Protein AF-A0A814ZAG4-F1 (afdb_monomer)

Foldseek 3Di:
DDDDDDDDDDDDDDPDDPDPPVVVVPPPDPVSVVVVVVVVVVVVVVVVVVVVVVVVVVVPPDDDDDDDDDDDDDDDDDDDDDDDDDDDDDDDDDDDDDDDDDDDDDDDDDDDDDDDDDDDDDDDDDDDDDDDDDDDDDDDDDDDDDDDDDDDDDDDDDDDDDDDDDDDDDDDPPVLLVLQVVPPQDKKKKFFDPPDDLVRADDLVLVVVVLQVQLVVVDVDGFDDWSDWDDPDSGMTITTGNDPVNSVSSVPGDDDCDDPNTGMDMDDDPDDPPVPDDDDDDDDDDDDDDPDPPPVPDFDDADLVLLCQQQQFPFDKKKKFWDPPDDLVRADDQVLVVVVLQVQLVVVDVDTADDKPDWDDPDSGMTITHGRDPVNSLSSVPGDDDLDDPNIGIDMGDDPDGTLQQKKKFWFAAPPDDQVLQVVQCCVLAVQKADKDWDDDPDDDRGIMIMIGGSDPVSSLVLVVVQWGDRPNDTTGMDRRRPQGDWDAAQAQRDTRDYVVVDPHARADQAARHHDDPPDDDPDFGAASQQRDRDGVPDCPPPRVVSVSVSSVVVSVVCCVVVVDPNVDSPPVVVVVVVVVVVVVVVVVVVVVVPD

pLDDT: mean 71.14, std 25.89, range [26.08, 98.38]

Sequence (596 aa):
MAKTSGSQEEIQPVNNHNDFGYWYNEMNSDEQFVRYMTEIYKKQHLNIYMNKQQNTTMTHHTRSNTQSPSNRQQITRQLPQLMDHPINIDHIQEIHHRHHHQNQTSKTSIIERVTQSSPSSTNHQVSSTPRRPLEESGSENQYQRQIKKSRPHEITPSAPSQLSTTVKPFHLPTAHLKRAVANNLPCFYIKFDNNITQRSIPPVMKVARWIRQTVQQQSSESIGDFSILIPVSTNRYKFGVTSKSDFLLLWNCKWPNEMDDIDVEIQRPRSLPDCCALKSRPHEITPSAPSQLSTTVKPFHLPTAHLKRAVANNLPCFYIKFDNNITQRSIPPVMKVARWIRQTVQQQSSESIGDFSILIPVSTNRYKFGVTSKSDFLLLWNCKWPNEMDDIDVEIQRPRSLPDCCALVVRYAPADLSNEFVYREINKSISSASSFSKINYHRPRSTNDYRFCVADANEYEEILKIGRIAIGHLLLPITAFLPGLKLTYCANCWIIGHTKPECKMNPRCRKCLDNWEFNHRCQKPILCAQCEGPHLSTSIECPVVYNYRITLKDQVKKAINDGLINQPSINQKREANRYVEDERFETKQTNGTKQA

Structure (mmCIF, N/CA/C/O backbone):
data_AF-A0A814ZAG4-F1
#
_entry.id   AF-A0A814ZAG4-F1
#
loop_
_atom_site.group_PDB
_atom_site.id
_atom_site.type_symbol
_atom_site.label_atom_id
_atom_site.label_alt_id
_atom_site.label_comp_id
_atom_site.label_asym_id
_atom_site.label_entity_id
_atom_site.label_seq_id
_atom_site.pdbx_PDB_ins_code
_atom_site.Cartn_x
_atom_site.Cartn_y
_atom_site.Cartn_z
_atom_site.occupancy
_atom_site.B_iso_or_equiv
_atom_site.auth_seq_id
_atom_site.auth_comp_id
_atom_site.auth_asym_id
_atom_site.auth_atom_id
_atom_site.pdbx_PDB_model_num
ATOM 1 N N . MET A 1 1 ? 7.676 -55.006 58.589 1.00 38.50 1 MET A N 1
ATOM 2 C CA . MET A 1 1 ? 6.298 -55.531 58.480 1.00 38.50 1 MET A CA 1
ATOM 3 C C . MET A 1 1 ? 5.333 -54.357 58.553 1.00 38.50 1 MET A C 1
ATOM 5 O O . MET A 1 1 ? 5.478 -53.579 59.480 1.00 38.50 1 MET A O 1
ATOM 9 N N . ALA A 1 2 ? 4.391 -54.298 57.596 1.00 32.41 2 ALA A N 1
ATOM 10 C CA . ALA A 1 2 ? 3.215 -53.410 57.479 1.00 32.41 2 ALA A CA 1
ATOM 11 C C . ALA A 1 2 ? 3.466 -51.891 57.336 1.00 32.41 2 ALA A C 1
ATOM 13 O O . ALA A 1 2 ? 4.366 -51.357 57.960 1.00 32.41 2 ALA A O 1
ATOM 14 N N . LYS A 1 3 ? 2.693 -51.092 56.589 1.00 35.59 3 LYS A N 1
ATOM 15 C CA . LYS A 1 3 ? 1.686 -51.231 55.511 1.00 35.59 3 LYS A CA 1
ATOM 16 C C . LYS A 1 3 ? 1.444 -49.769 55.076 1.00 35.59 3 LYS A C 1
ATOM 18 O O . LYS A 1 3 ? 1.100 -48.966 55.935 1.00 35.59 3 LYS A O 1
ATOM 23 N N . THR A 1 4 ? 1.582 -49.419 53.799 1.00 32.94 4 THR A N 1
ATOM 24 C CA . THR A 1 4 ? 1.117 -48.123 53.268 1.00 32.94 4 THR A CA 1
ATOM 25 C C . THR A 1 4 ? 0.039 -48.374 52.224 1.00 32.94 4 THR A C 1
ATOM 27 O O . THR A 1 4 ? 0.247 -49.070 51.234 1.00 32.94 4 THR A O 1
ATOM 30 N N . SER A 1 5 ? -1.147 -47.853 52.521 1.00 39.00 5 SER A N 1
ATOM 31 C CA . SER A 1 5 ? -2.349 -47.835 51.695 1.00 39.00 5 SER A CA 1
ATOM 32 C C . SER A 1 5 ? -2.185 -46.858 50.531 1.00 39.00 5 SER A C 1
ATOM 34 O O . SER A 1 5 ? -1.965 -45.670 50.761 1.00 39.00 5 SER A O 1
ATOM 36 N N . GLY A 1 6 ? -2.313 -47.352 49.300 1.00 30.00 6 GLY A N 1
ATOM 37 C CA . GLY A 1 6 ? -2.469 -46.529 48.103 1.00 30.00 6 GLY A CA 1
ATOM 38 C C . GLY A 1 6 ? -3.948 -46.301 47.798 1.00 30.00 6 GLY A C 1
ATOM 39 O O . GLY A 1 6 ? -4.716 -47.256 47.705 1.00 30.00 6 GLY A O 1
ATOM 40 N N . SER A 1 7 ? -4.332 -45.037 47.652 1.00 32.31 7 SER A N 1
ATOM 41 C CA . SER A 1 7 ? -5.603 -44.594 47.081 1.00 32.31 7 SER A CA 1
ATOM 42 C C . SER A 1 7 ? -5.468 -44.503 45.559 1.00 32.31 7 SER A C 1
ATOM 44 O O . SER A 1 7 ? -4.583 -43.809 45.061 1.00 32.31 7 SER A O 1
ATOM 46 N N . GLN A 1 8 ? -6.329 -45.211 44.827 1.00 31.86 8 GLN A N 1
ATOM 47 C CA . GLN A 1 8 ? -6.510 -45.044 43.385 1.00 31.86 8 GLN A CA 1
ATOM 48 C C . GLN A 1 8 ? -7.446 -43.856 43.131 1.00 31.86 8 GLN A C 1
ATOM 50 O O . GLN A 1 8 ? -8.565 -43.847 43.638 1.00 31.86 8 GLN A O 1
ATOM 55 N N . GLU A 1 9 ? -6.994 -42.874 42.350 1.00 30.28 9 GLU A N 1
ATOM 56 C CA . GLU A 1 9 ? -7.860 -41.857 41.746 1.00 30.28 9 GLU A CA 1
ATOM 57 C C . GLU A 1 9 ? -8.450 -42.392 40.437 1.00 30.28 9 GLU A C 1
ATOM 59 O O . GLU A 1 9 ? -7.745 -42.845 39.533 1.00 30.28 9 GLU A O 1
ATOM 64 N N . GLU A 1 10 ? -9.774 -42.351 40.378 1.00 29.52 10 GLU A N 1
ATOM 65 C CA . GLU A 1 10 ? -10.620 -42.747 39.263 1.00 29.52 10 GLU A CA 1
ATOM 66 C C . GLU A 1 10 ? -10.705 -41.582 38.259 1.00 29.52 10 GLU A C 1
ATOM 68 O O . GLU A 1 10 ? -11.251 -40.520 38.557 1.00 29.52 10 GLU A O 1
ATOM 73 N N . ILE A 1 11 ? -10.130 -41.758 37.065 1.00 31.50 11 ILE A N 1
ATOM 74 C CA . ILE A 1 11 ? -10.150 -40.752 35.993 1.00 31.50 11 ILE A CA 1
ATOM 75 C C . ILE A 1 11 ? -11.474 -40.870 35.227 1.00 31.50 11 ILE A C 1
ATOM 77 O O . ILE A 1 11 ? -11.707 -41.857 34.527 1.00 31.50 11 ILE A O 1
ATOM 81 N N . GLN A 1 12 ? -12.329 -39.848 35.323 1.00 29.88 12 GLN A N 1
ATOM 82 C CA . GLN A 1 12 ? -13.535 -39.725 34.496 1.00 29.88 12 GLN A CA 1
ATOM 83 C C . GLN A 1 12 ? -13.215 -39.220 33.072 1.00 29.88 12 GLN A C 1
ATOM 85 O O . GLN A 1 12 ? -12.321 -38.388 32.902 1.00 29.88 12 GLN A O 1
ATOM 90 N N . PRO A 1 13 ? -13.951 -39.666 32.032 1.00 32.25 13 PRO A N 1
ATOM 91 C CA . PRO A 1 13 ? -13.709 -39.247 30.655 1.00 32.25 13 PRO A CA 1
ATOM 92 C C . PRO A 1 13 ? -14.329 -37.871 30.357 1.00 32.25 13 PRO A C 1
ATOM 94 O O . PRO A 1 13 ? -15.537 -37.669 30.482 1.00 32.25 13 PRO A O 1
ATOM 97 N N . VAL A 1 14 ? -13.501 -36.925 29.904 1.00 35.00 14 VAL A N 1
ATOM 98 C CA . VAL A 1 14 ? -13.926 -35.580 29.487 1.00 35.00 14 VAL A CA 1
ATOM 99 C C . VAL A 1 14 ? -14.437 -35.606 28.043 1.00 35.00 14 VAL A C 1
ATOM 101 O O . VAL A 1 14 ? -13.677 -35.765 27.090 1.00 35.00 14 VAL A O 1
ATOM 104 N N . ASN A 1 15 ? -15.746 -35.405 27.882 1.00 36.19 15 ASN A N 1
ATOM 105 C CA . ASN A 1 15 ? -16.419 -35.192 26.601 1.00 36.19 15 ASN A CA 1
ATOM 106 C C . ASN A 1 15 ? -16.378 -33.702 26.218 1.00 36.19 15 ASN A C 1
ATOM 108 O O . ASN A 1 15 ? -17.327 -32.974 26.495 1.00 36.19 15 ASN A O 1
ATOM 112 N N . ASN A 1 16 ? -15.304 -33.226 25.580 1.00 38.09 16 ASN A N 1
ATOM 113 C CA . ASN A 1 16 ? -15.356 -31.969 24.818 1.00 38.09 16 ASN A CA 1
ATOM 114 C C . ASN A 1 16 ? -14.216 -31.890 23.788 1.00 38.09 16 ASN A C 1
ATOM 116 O O . ASN A 1 16 ? -13.066 -31.630 24.124 1.00 38.09 16 ASN A O 1
ATOM 120 N N . HIS A 1 17 ? -14.532 -32.135 22.513 1.00 42.31 17 HIS A N 1
ATOM 121 C CA . HIS A 1 17 ? -13.544 -32.321 21.438 1.00 42.31 17 HIS A CA 1
ATOM 122 C C . HIS A 1 17 ? -13.276 -31.086 20.552 1.00 42.31 17 HIS A C 1
ATOM 124 O O . HIS A 1 17 ? -12.609 -31.223 19.531 1.00 42.31 17 HIS A O 1
ATOM 130 N N . ASN A 1 18 ? -13.738 -29.887 20.927 1.00 40.56 18 ASN A N 1
ATOM 131 C CA . ASN A 1 18 ? -13.644 -28.693 20.067 1.00 40.56 18 ASN A CA 1
ATOM 132 C C . ASN A 1 18 ? -12.769 -27.547 20.601 1.00 40.56 18 ASN A C 1
ATOM 134 O O . ASN A 1 18 ? -12.767 -26.475 20.000 1.00 40.56 18 ASN A O 1
ATOM 138 N N . ASP A 1 19 ? -11.999 -27.749 21.671 1.00 43.44 19 ASP A N 1
ATOM 139 C CA . ASP A 1 19 ? -11.124 -26.695 22.191 1.00 43.44 19 ASP A CA 1
ATOM 140 C C . ASP A 1 19 ? -9.675 -26.868 21.707 1.00 43.44 19 ASP A C 1
ATOM 142 O O . ASP A 1 19 ? -8.908 -27.679 22.227 1.00 43.44 19 ASP A O 1
ATOM 146 N N . PHE A 1 20 ? -9.297 -26.111 20.674 1.00 43.41 20 PHE A N 1
ATOM 147 C CA . PHE A 1 20 ? -7.928 -26.072 20.144 1.00 43.41 20 PHE A CA 1
ATOM 148 C C . PHE A 1 20 ? -6.926 -25.474 21.152 1.00 43.41 20 PHE A C 1
ATOM 150 O O . PHE A 1 20 ? -5.731 -25.754 21.051 1.00 43.41 20 PHE A O 1
ATOM 157 N N . GLY A 1 21 ? -7.394 -24.677 22.124 1.00 40.75 21 GLY A N 1
ATOM 158 C CA . GLY A 1 21 ? -6.546 -24.029 23.128 1.00 40.75 21 GLY A CA 1
ATOM 159 C C . GLY A 1 21 ? -6.069 -24.975 24.232 1.00 40.75 21 GLY A C 1
ATOM 160 O O . GLY A 1 21 ? -4.962 -24.812 24.742 1.00 40.75 21 GLY A O 1
ATOM 161 N N . TYR A 1 22 ? -6.859 -26.003 24.552 1.00 40.94 22 TYR A N 1
ATOM 162 C CA . TYR A 1 22 ? -6.538 -26.972 25.604 1.00 40.94 22 TYR A CA 1
ATOM 163 C C . TYR A 1 22 ? -5.294 -27.813 25.264 1.00 40.94 22 TYR A C 1
ATOM 165 O O . TYR A 1 22 ? -4.429 -28.038 26.104 1.00 40.94 22 TYR A O 1
ATOM 173 N N . TRP A 1 23 ? -5.141 -28.201 23.996 1.00 47.59 23 TRP A N 1
ATOM 174 C CA . TRP A 1 23 ? -4.086 -29.126 23.567 1.00 47.59 23 TRP A CA 1
ATOM 175 C C . TRP A 1 23 ? -2.716 -28.476 23.356 1.00 47.59 23 TRP A C 1
ATOM 177 O O . TRP A 1 23 ? -1.701 -29.165 23.429 1.00 47.59 23 TRP A O 1
ATOM 187 N N . TYR A 1 24 ? -2.659 -27.162 23.115 1.00 45.88 24 TYR A N 1
ATOM 188 C CA . TYR A 1 24 ? -1.384 -26.466 22.908 1.00 45.88 24 TYR A CA 1
ATOM 189 C C . TYR A 1 24 ? -0.561 -26.362 24.204 1.00 45.88 24 TYR A C 1
ATOM 191 O O . TYR A 1 24 ? 0.664 -26.319 24.148 1.00 45.88 24 TYR A O 1
ATOM 199 N N . ASN A 1 25 ? -1.222 -26.373 25.367 1.00 45.31 25 ASN A N 1
ATOM 200 C CA . ASN A 1 25 ? -0.570 -26.211 26.668 1.00 45.31 25 ASN A CA 1
ATOM 201 C C . ASN A 1 25 ? -0.061 -27.526 27.292 1.00 45.31 25 ASN A C 1
ATOM 203 O O . ASN A 1 25 ? 0.766 -27.466 28.195 1.00 45.31 25 ASN A O 1
ATOM 207 N N . GLU A 1 26 ? -0.506 -28.698 26.822 1.00 50.34 26 GLU A N 1
ATOM 208 C CA . GLU A 1 26 ? -0.040 -30.005 27.332 1.00 50.34 26 GLU A CA 1
ATOM 209 C C . GLU A 1 26 ? 1.042 -30.670 26.465 1.00 50.34 26 GLU A C 1
ATOM 211 O O . GLU A 1 26 ? 1.685 -31.633 26.892 1.00 50.34 26 GLU A O 1
ATOM 216 N N . MET A 1 27 ? 1.274 -30.180 25.244 1.00 69.31 27 MET A N 1
ATOM 217 C CA . MET A 1 27 ? 2.304 -30.736 24.365 1.00 69.31 27 MET A CA 1
ATOM 218 C C . MET A 1 27 ? 3.668 -30.132 24.702 1.00 69.31 27 MET A C 1
ATOM 220 O O . MET A 1 27 ? 4.048 -29.072 24.215 1.00 69.31 27 MET A O 1
ATOM 224 N N . ASN A 1 28 ? 4.432 -30.851 25.522 1.00 60.00 28 ASN A N 1
ATOM 225 C CA . ASN A 1 28 ? 5.751 -30.438 26.008 1.00 60.00 28 ASN A CA 1
ATOM 226 C C . ASN A 1 28 ? 6.866 -30.563 24.952 1.00 60.00 28 ASN A C 1
ATOM 228 O O . ASN A 1 28 ? 8.019 -30.228 25.231 1.00 60.00 28 ASN A O 1
ATOM 232 N N . SER A 1 29 ? 6.570 -31.072 23.749 1.00 76.12 29 SER A N 1
ATOM 233 C CA . SER A 1 29 ? 7.549 -31.151 22.663 1.00 76.12 29 SER A CA 1
ATOM 234 C C . SER A 1 29 ? 6.932 -31.143 21.262 1.00 76.12 29 SER A C 1
ATOM 236 O O . SER A 1 29 ? 5.831 -31.648 21.027 1.00 76.12 29 SER A O 1
ATOM 238 N N . ASP A 1 30 ? 7.717 -30.657 20.295 1.00 50.09 30 ASP A N 1
ATOM 239 C CA . ASP A 1 30 ? 7.399 -30.708 18.860 1.00 50.09 30 ASP A CA 1
ATOM 240 C C . ASP A 1 30 ? 7.118 -32.146 18.374 1.00 50.09 30 ASP A C 1
ATOM 242 O O . ASP A 1 30 ? 6.340 -32.361 17.444 1.00 50.09 30 ASP A O 1
ATOM 246 N N . GLU A 1 31 ? 7.709 -33.160 19.017 1.00 57.41 31 GLU A N 1
ATOM 247 C CA . GLU A 1 31 ? 7.487 -34.568 18.676 1.00 57.41 31 GLU A CA 1
ATOM 248 C C . GLU A 1 31 ? 6.070 -35.038 19.047 1.00 57.41 31 GLU A C 1
ATOM 250 O O . GLU A 1 31 ? 5.439 -35.766 18.273 1.00 57.41 31 GLU A O 1
ATOM 255 N N . GLN A 1 32 ? 5.538 -34.597 20.193 1.00 61.97 32 GLN A N 1
ATOM 256 C CA . GLN A 1 32 ? 4.170 -34.913 20.621 1.00 61.97 32 GLN A CA 1
ATOM 257 C C . GLN A 1 32 ? 3.137 -34.286 19.678 1.00 61.97 32 GLN A C 1
ATOM 259 O O . GLN A 1 32 ? 2.196 -34.965 19.258 1.00 61.97 32 GLN A O 1
ATOM 264 N N . PHE A 1 33 ? 3.372 -33.042 19.253 1.00 62.19 33 PHE A N 1
ATOM 265 C CA . PHE A 1 33 ? 2.534 -32.356 18.269 1.00 62.19 33 PHE A CA 1
ATOM 266 C C . PHE A 1 33 ? 2.521 -33.072 16.911 1.00 62.19 33 PHE A C 1
ATOM 268 O O . PHE A 1 33 ? 1.459 -33.319 16.333 1.00 62.19 33 PHE A O 1
ATOM 275 N N . VAL A 1 34 ? 3.688 -33.483 16.406 1.00 52.34 34 VAL A N 1
ATOM 276 C CA . VAL A 1 34 ? 3.787 -34.201 15.124 1.00 52.34 34 VAL A CA 1
ATOM 277 C C . VAL A 1 34 ? 3.118 -35.578 15.189 1.00 52.34 34 VAL A C 1
ATOM 279 O O . VAL A 1 34 ? 2.423 -35.963 14.241 1.00 52.34 34 VAL A O 1
ATOM 282 N N . ARG A 1 35 ? 3.266 -36.317 16.298 1.00 61.34 35 ARG A N 1
ATOM 283 C CA . ARG A 1 35 ? 2.550 -37.590 16.507 1.00 61.34 35 ARG A CA 1
ATOM 284 C C . ARG A 1 35 ? 1.037 -37.381 16.504 1.00 61.34 35 ARG A C 1
ATOM 286 O O . ARG A 1 35 ? 0.335 -38.111 15.807 1.00 61.34 35 ARG A O 1
ATOM 293 N N . TYR A 1 36 ? 0.550 -36.356 17.200 1.00 73.06 36 TYR A N 1
ATOM 294 C CA . TYR A 1 36 ? -0.870 -36.012 17.233 1.00 73.06 36 TYR A CA 1
ATOM 295 C C . TYR A 1 36 ? -1.423 -35.678 15.839 1.00 73.06 36 TYR A C 1
ATOM 297 O O . TYR A 1 36 ? -2.405 -36.279 15.399 1.00 73.06 36 TYR A O 1
ATOM 305 N N . MET A 1 37 ? -0.751 -34.797 15.092 1.00 68.56 37 MET A N 1
ATOM 306 C CA . MET A 1 37 ? -1.174 -34.422 13.736 1.00 68.56 37 MET A CA 1
ATOM 307 C C . MET A 1 37 ? -1.164 -35.612 12.769 1.00 68.56 37 MET A C 1
ATOM 309 O O . MET A 1 37 ? -2.041 -35.730 11.912 1.00 68.56 37 MET A O 1
ATOM 313 N N . THR A 1 38 ? -0.213 -36.533 12.937 1.00 64.94 38 THR A N 1
ATOM 314 C CA . THR A 1 38 ? -0.156 -37.781 12.165 1.00 64.94 38 THR A CA 1
ATOM 315 C C . THR A 1 38 ? -1.360 -38.683 12.458 1.00 64.94 38 THR A C 1
ATOM 317 O O . THR A 1 38 ? -1.939 -39.250 11.531 1.00 64.94 38 THR A O 1
ATOM 320 N N . GLU A 1 39 ? -1.777 -38.805 13.721 1.00 70.50 39 GLU A N 1
ATOM 321 C CA . GLU A 1 39 ? -2.953 -39.597 14.111 1.00 70.50 39 GLU A CA 1
ATOM 322 C C . GLU A 1 39 ? -4.276 -38.965 13.651 1.00 70.50 39 GLU A C 1
ATOM 324 O O . GLU A 1 39 ? -5.155 -39.676 13.158 1.00 70.50 39 GLU A O 1
ATOM 329 N N . ILE A 1 40 ? -4.406 -37.634 13.710 1.00 75.81 40 ILE A N 1
ATOM 330 C CA . ILE A 1 40 ? -5.553 -36.909 13.134 1.00 75.81 40 ILE A CA 1
ATOM 331 C C . ILE A 1 40 ? -5.656 -37.187 11.629 1.00 75.81 40 ILE A C 1
ATOM 333 O O . ILE A 1 40 ? -6.726 -37.550 11.133 1.00 75.81 40 ILE A O 1
ATOM 337 N N . TYR A 1 41 ? -4.538 -37.086 10.907 1.00 63.91 41 TYR A N 1
ATOM 338 C CA . TYR A 1 41 ? -4.495 -37.331 9.467 1.00 63.91 41 TYR A CA 1
ATOM 339 C C . TYR A 1 41 ? -4.868 -38.779 9.113 1.00 63.91 41 TYR A C 1
ATOM 341 O O . TYR A 1 41 ? -5.672 -39.010 8.206 1.00 63.91 41 TYR A O 1
ATOM 349 N N . LYS A 1 42 ? -4.358 -39.765 9.869 1.00 73.50 42 LYS A N 1
ATOM 350 C CA . LYS A 1 42 ? -4.748 -41.178 9.722 1.00 73.50 42 LYS A CA 1
ATOM 351 C C . LYS A 1 42 ? -6.246 -41.378 9.939 1.00 73.50 42 LYS A C 1
ATOM 353 O O . LYS A 1 42 ? -6.880 -42.027 9.111 1.00 73.50 42 LYS A O 1
ATOM 358 N N . LYS A 1 43 ? -6.825 -40.806 11.003 1.00 73.56 43 LYS A N 1
ATOM 359 C CA . LYS A 1 43 ? -8.265 -40.921 11.302 1.00 73.56 43 LYS A CA 1
ATOM 360 C C . LYS A 1 43 ? -9.131 -40.317 10.196 1.00 73.56 43 LYS A C 1
ATOM 362 O O . LYS A 1 43 ? -10.110 -40.933 9.782 1.00 73.56 43 LYS A O 1
ATOM 367 N N . GLN A 1 44 ? -8.753 -39.154 9.668 1.00 69.25 44 GLN A N 1
ATOM 368 C CA . GLN A 1 44 ? -9.474 -38.514 8.564 1.00 69.25 44 GLN A CA 1
ATOM 369 C C . GLN A 1 44 ? -9.422 -39.353 7.280 1.00 69.25 44 GLN A C 1
ATOM 371 O O . GLN A 1 44 ? -10.453 -39.568 6.641 1.00 69.25 44 GLN A O 1
ATOM 376 N N . HIS A 1 45 ? -8.254 -39.896 6.929 1.00 69.50 45 HIS A N 1
ATOM 377 C CA . HIS A 1 45 ? -8.115 -40.769 5.762 1.00 69.50 45 HIS A CA 1
ATOM 378 C C . HIS A 1 45 ? -8.828 -42.117 5.929 1.00 69.50 45 HIS A C 1
ATOM 380 O O . HIS A 1 45 ? -9.409 -42.617 4.963 1.00 69.50 45 HIS A O 1
ATOM 386 N N . LEU A 1 46 ? -8.843 -42.680 7.141 1.00 75.19 46 LEU A N 1
ATOM 387 C CA . LEU A 1 46 ? -9.586 -43.900 7.450 1.00 75.19 46 LEU A CA 1
ATOM 388 C C . LEU A 1 46 ? -11.099 -43.676 7.306 1.00 75.19 46 LEU A C 1
ATOM 390 O O . LEU A 1 46 ? -11.771 -44.493 6.684 1.00 75.19 46 LEU A O 1
ATOM 394 N N . ASN A 1 47 ? -11.626 -42.540 7.774 1.00 68.50 47 ASN A N 1
ATOM 395 C CA . ASN A 1 47 ? -13.037 -42.181 7.584 1.00 68.50 47 ASN A CA 1
ATOM 396 C C . ASN A 1 47 ? -13.405 -42.008 6.103 1.00 68.50 47 ASN A C 1
ATOM 398 O O . ASN A 1 47 ? -14.459 -42.467 5.670 1.00 68.50 47 ASN A O 1
ATOM 402 N N . ILE A 1 48 ? -12.527 -41.404 5.296 1.00 71.44 48 ILE A N 1
ATOM 403 C CA . ILE A 1 48 ? -12.736 -41.288 3.843 1.00 71.44 48 ILE A CA 1
ATOM 404 C C . ILE A 1 48 ? -12.749 -42.674 3.179 1.00 71.44 48 ILE A C 1
ATOM 406 O O . ILE A 1 48 ? -13.561 -42.924 2.286 1.00 71.44 48 ILE A O 1
ATOM 410 N N . TYR A 1 49 ? -11.871 -43.582 3.612 1.00 68.81 49 TYR A N 1
ATOM 411 C CA . TYR A 1 49 ? -11.828 -44.959 3.121 1.00 68.81 49 TYR A CA 1
ATOM 412 C C . TYR A 1 49 ? -13.092 -45.750 3.502 1.00 68.81 49 TYR A C 1
ATOM 414 O O . TYR A 1 49 ? -13.696 -46.386 2.638 1.00 68.81 49 TYR A O 1
ATOM 422 N N . MET A 1 50 ? -13.545 -45.650 4.756 1.00 73.19 50 MET A N 1
ATOM 423 C CA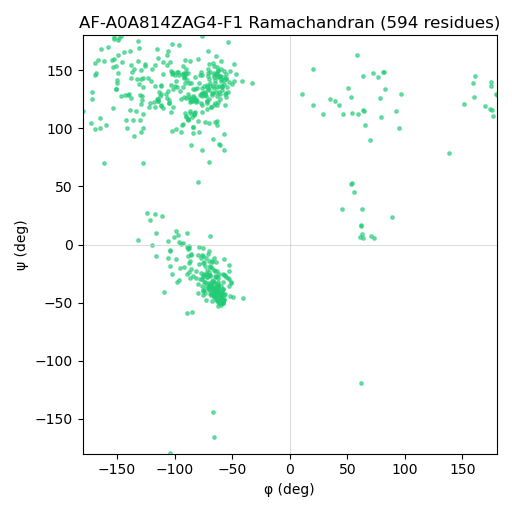 . MET A 1 50 ? -14.755 -46.330 5.237 1.00 73.19 50 MET A CA 1
ATOM 424 C C . MET A 1 50 ? -16.032 -45.796 4.570 1.00 73.19 50 MET A C 1
ATOM 426 O O . MET A 1 50 ? -16.876 -46.586 4.149 1.00 73.19 50 MET A O 1
ATOM 430 N N . ASN A 1 51 ? -16.142 -44.480 4.360 1.00 71.12 51 ASN A N 1
ATOM 431 C CA . ASN A 1 51 ? -17.271 -43.888 3.631 1.00 71.12 51 ASN A CA 1
ATOM 432 C C . ASN A 1 51 ? -17.301 -44.314 2.153 1.00 71.12 51 ASN A C 1
ATOM 434 O O . ASN A 1 51 ? -18.373 -44.491 1.577 1.00 71.12 51 ASN A O 1
ATOM 438 N N . LYS A 1 52 ? -16.135 -44.529 1.524 1.00 69.12 52 LYS A N 1
ATOM 439 C CA . LYS A 1 52 ? -16.071 -45.104 0.171 1.00 69.12 52 LYS A CA 1
ATOM 440 C C . LYS A 1 52 ? -16.542 -46.559 0.139 1.00 69.12 52 LYS A C 1
ATOM 442 O O . LYS A 1 52 ? -17.267 -46.923 -0.783 1.00 69.12 52 LYS A O 1
ATOM 447 N N . GLN A 1 53 ? -16.184 -47.367 1.137 1.00 68.44 53 GLN A N 1
ATOM 448 C CA . GLN A 1 53 ? -16.648 -48.755 1.245 1.00 68.44 53 GLN A CA 1
ATOM 449 C C . GLN A 1 53 ? -18.179 -48.820 1.388 1.00 68.44 53 GLN A C 1
ATOM 451 O O . GLN A 1 53 ? -18.824 -49.498 0.596 1.00 68.44 53 GLN A O 1
ATOM 456 N N . GLN A 1 54 ? -18.775 -48.031 2.291 1.00 67.75 54 GLN A N 1
ATOM 457 C CA . GLN A 1 54 ? -20.232 -48.010 2.512 1.00 67.75 54 GLN A CA 1
ATOM 458 C C . GLN A 1 54 ? -21.040 -47.568 1.277 1.00 67.75 54 GLN A C 1
ATOM 460 O O . GLN A 1 54 ? -22.095 -48.134 0.985 1.00 67.75 54 GLN A O 1
ATOM 465 N N . ASN A 1 55 ? -20.526 -46.614 0.495 1.00 55.91 55 ASN A N 1
ATOM 466 C CA . ASN A 1 55 ? -21.176 -46.177 -0.747 1.00 55.91 55 ASN A CA 1
ATOM 467 C C . ASN A 1 55 ? -21.089 -47.219 -1.878 1.00 55.91 55 ASN A C 1
ATOM 469 O O . ASN A 1 55 ? -21.920 -47.214 -2.789 1.00 55.91 55 ASN A O 1
ATOM 473 N N . THR A 1 56 ? -20.119 -48.135 -1.810 1.00 56.94 56 THR A N 1
ATOM 474 C CA . THR A 1 56 ? -19.971 -49.235 -2.778 1.00 56.94 56 THR A CA 1
ATOM 475 C C . THR A 1 56 ? -20.921 -50.396 -2.449 1.00 56.94 56 THR A C 1
ATOM 477 O O . THR A 1 56 ? -21.398 -51.080 -3.349 1.00 56.94 56 THR A O 1
ATOM 480 N N . THR A 1 57 ? -21.283 -50.587 -1.176 1.00 47.72 57 THR A N 1
ATOM 481 C CA . THR A 1 57 ? -22.260 -51.609 -0.757 1.00 47.72 57 THR A CA 1
ATOM 482 C C . THR A 1 57 ? -23.713 -51.198 -1.020 1.00 47.72 57 THR A C 1
ATOM 484 O O . THR A 1 57 ? -24.551 -52.050 -1.304 1.00 47.72 57 THR A O 1
ATOM 487 N N . MET A 1 58 ? -24.026 -49.898 -0.993 1.00 43.62 58 MET A N 1
ATOM 488 C CA . MET A 1 58 ? -25.384 -49.379 -1.243 1.00 43.62 58 MET A CA 1
ATOM 489 C C . MET A 1 58 ? -25.798 -49.387 -2.727 1.00 43.62 58 MET A C 1
ATOM 491 O O . MET A 1 58 ? -26.986 -49.316 -3.030 1.00 43.62 58 MET A O 1
ATOM 495 N N . THR A 1 59 ? -24.858 -49.529 -3.667 1.00 43.38 59 THR A N 1
ATOM 496 C CA . THR A 1 59 ? -25.147 -49.539 -5.116 1.00 43.38 59 THR A CA 1
ATOM 497 C C . THR A 1 59 ? -25.490 -50.924 -5.687 1.00 43.38 59 THR A C 1
ATOM 499 O O . THR A 1 59 ? -25.871 -51.016 -6.852 1.00 43.38 59 THR A O 1
ATOM 502 N N . HIS A 1 60 ? -25.450 -51.992 -4.878 1.00 41.44 60 HIS A N 1
ATOM 503 C CA . HIS A 1 60 ? -25.786 -53.360 -5.310 1.00 41.44 60 HIS A CA 1
ATOM 504 C C . HIS A 1 60 ? -27.147 -53.903 -4.828 1.00 41.44 60 HIS A C 1
ATOM 506 O O . HIS A 1 60 ? -27.512 -55.021 -5.187 1.00 41.44 60 HIS A O 1
ATOM 512 N N . HIS A 1 61 ? -27.957 -53.116 -4.111 1.00 40.06 61 HIS A N 1
ATOM 513 C CA . HIS A 1 61 ? -29.301 -53.528 -3.683 1.00 40.06 61 HIS A CA 1
ATOM 514 C C . HIS A 1 61 ? -30.376 -52.512 -4.078 1.00 40.06 61 HIS A C 1
ATOM 516 O O . HIS A 1 61 ? -30.958 -51.835 -3.238 1.00 40.06 61 HIS A O 1
ATOM 522 N N . THR A 1 62 ? -30.673 -52.403 -5.375 1.00 38.88 62 THR A N 1
ATOM 523 C CA . THR A 1 62 ? -31.971 -51.878 -5.851 1.00 38.88 62 THR A CA 1
ATOM 524 C C . THR A 1 62 ? -32.225 -52.270 -7.308 1.00 38.88 62 THR A C 1
ATOM 526 O O . THR A 1 62 ? -32.184 -51.449 -8.217 1.00 38.88 62 THR A O 1
ATOM 529 N N . ARG A 1 63 ? -32.484 -53.561 -7.552 1.00 35.62 63 ARG A N 1
ATOM 530 C CA . ARG A 1 63 ? -33.271 -54.026 -8.710 1.00 35.62 63 ARG A CA 1
ATOM 531 C C . ARG A 1 63 ? -33.620 -55.506 -8.568 1.00 35.62 63 ARG A C 1
ATOM 533 O O . ARG A 1 63 ? -32.810 -56.377 -8.859 1.00 35.62 63 ARG A O 1
ATOM 540 N N . SER A 1 64 ? -34.838 -55.786 -8.124 1.00 31.27 64 SER A N 1
ATOM 541 C CA . SER A 1 64 ? -35.597 -56.972 -8.540 1.00 31.27 64 SER A CA 1
ATOM 542 C C . SER A 1 64 ? -37.009 -56.879 -7.980 1.00 31.27 64 SER A C 1
ATOM 544 O O . SER A 1 64 ? -37.245 -57.094 -6.798 1.00 31.27 64 SER A O 1
ATOM 546 N N . ASN A 1 65 ? -37.962 -56.556 -8.850 1.00 31.33 65 ASN A N 1
ATOM 547 C CA . ASN A 1 65 ? -39.294 -57.110 -8.714 1.00 31.33 65 ASN A CA 1
ATOM 548 C C . ASN A 1 65 ? -39.951 -57.248 -10.090 1.00 31.33 65 ASN A C 1
ATOM 550 O O . ASN A 1 65 ? -39.838 -56.362 -10.933 1.00 31.33 65 ASN A O 1
ATOM 554 N N . THR A 1 66 ? -40.675 -58.357 -10.225 1.00 32.41 66 THR A N 1
ATOM 555 C CA . THR A 1 66 ? -41.684 -58.734 -11.229 1.00 32.41 66 THR A CA 1
ATOM 556 C C . THR A 1 66 ? -41.280 -59.503 -12.505 1.00 32.41 66 THR A C 1
A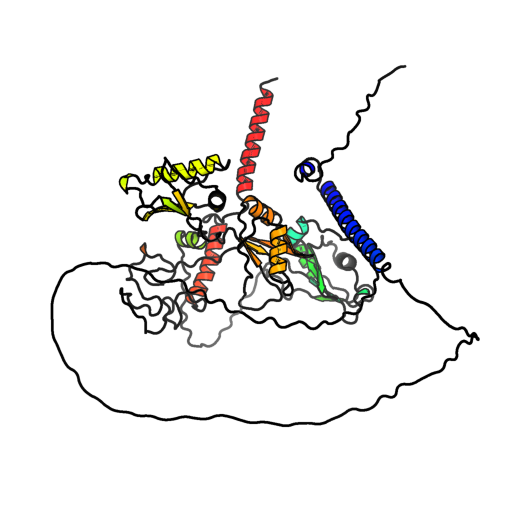TOM 558 O O . THR A 1 66 ? -40.637 -58.994 -13.414 1.00 32.41 66 THR A O 1
ATOM 561 N N . GLN A 1 67 ? -41.826 -60.733 -12.527 1.00 31.47 67 GLN A N 1
ATOM 562 C CA . GLN A 1 67 ? -42.424 -61.505 -13.631 1.00 31.47 67 GLN A CA 1
ATOM 563 C C . GLN A 1 67 ? -41.583 -62.529 -14.423 1.00 31.47 67 GLN A C 1
ATOM 565 O O . GLN A 1 67 ? -40.868 -62.237 -15.373 1.00 31.47 67 GLN A O 1
ATOM 570 N N . SER A 1 68 ? -41.792 -63.791 -14.029 1.00 29.27 68 SER A N 1
ATOM 571 C CA . SER A 1 68 ? -41.816 -65.026 -14.842 1.00 29.27 68 SER A CA 1
ATOM 572 C C . SER A 1 68 ? -43.152 -65.122 -15.632 1.00 29.27 68 SER A C 1
ATOM 574 O O . SER A 1 68 ? -44.016 -64.283 -15.364 1.00 29.27 68 SER A O 1
ATOM 576 N N . PRO A 1 69 ? -43.441 -66.158 -16.468 1.00 49.16 69 PRO A N 1
ATOM 577 C CA . PRO A 1 69 ? -42.646 -67.351 -16.824 1.00 49.16 69 PRO A CA 1
ATOM 578 C C . PRO A 1 69 ? -42.682 -67.761 -18.328 1.00 49.16 69 PRO A C 1
ATOM 580 O O . PRO A 1 69 ? -43.565 -67.361 -19.079 1.00 49.16 69 PRO A O 1
ATOM 583 N N . SER A 1 70 ? -41.779 -68.658 -18.756 1.00 29.95 70 SER A N 1
ATOM 584 C CA . SER A 1 70 ? -42.112 -69.980 -19.355 1.00 29.95 70 SER A CA 1
ATOM 585 C C . SER A 1 70 ? -40.971 -70.615 -20.183 1.00 29.95 70 SER A C 1
ATOM 587 O O . SER A 1 70 ? -40.220 -69.942 -20.875 1.00 29.95 70 SER A O 1
ATOM 589 N N . ASN A 1 71 ? -40.919 -71.953 -20.096 1.00 30.86 71 ASN A N 1
ATOM 590 C CA . ASN A 1 71 ? -40.382 -72.958 -21.032 1.00 30.86 71 ASN A CA 1
ATOM 591 C C . ASN A 1 71 ? -38.868 -73.125 -21.297 1.00 30.86 71 ASN A C 1
ATOM 593 O O . ASN A 1 71 ? -38.299 -72.635 -22.261 1.00 30.86 71 ASN A O 1
ATOM 597 N N . ARG A 1 72 ? -38.265 -73.994 -20.469 1.00 32.66 72 ARG A N 1
ATOM 598 C CA . ARG A 1 72 ? -37.754 -75.352 -20.796 1.00 32.66 72 ARG A CA 1
ATOM 599 C C . ARG A 1 72 ? -37.286 -75.617 -22.247 1.00 32.66 72 ARG A C 1
ATOM 601 O O . ARG A 1 72 ? -38.122 -75.853 -23.107 1.00 32.66 72 ARG A O 1
ATOM 608 N N . GLN A 1 73 ? -35.978 -75.826 -22.439 1.00 30.75 73 GLN A N 1
ATOM 609 C CA . GLN A 1 73 ? -35.402 -77.105 -22.902 1.00 30.75 73 GLN A CA 1
ATOM 610 C C . GLN A 1 73 ? -33.865 -77.127 -22.774 1.00 30.75 73 GLN A C 1
ATOM 612 O O . GLN A 1 73 ? -33.187 -76.108 -22.846 1.00 30.75 73 GLN A O 1
ATOM 617 N N . GLN A 1 74 ? -33.362 -78.324 -22.477 1.00 33.91 74 GLN A N 1
ATOM 618 C CA . GLN A 1 74 ? -31.974 -78.706 -22.212 1.00 33.91 74 GLN A CA 1
ATOM 619 C C . GLN A 1 74 ? -31.179 -78.865 -23.524 1.00 33.91 74 GLN A C 1
ATOM 621 O O . GLN A 1 74 ? -31.800 -79.163 -24.538 1.00 33.91 74 GLN A O 1
ATOM 626 N N . ILE A 1 75 ? -29.834 -78.802 -23.471 1.00 29.17 75 ILE A N 1
ATOM 627 C CA . ILE A 1 75 ? -28.879 -79.862 -23.910 1.00 29.17 75 ILE A CA 1
ATOM 628 C C . ILE A 1 75 ? -27.446 -79.310 -24.186 1.00 29.17 75 ILE A C 1
ATOM 630 O O . ILE A 1 75 ? -27.246 -78.349 -24.915 1.00 29.17 75 ILE A O 1
ATOM 634 N N . THR A 1 76 ? -26.482 -79.971 -23.520 1.00 28.00 76 THR A N 1
ATOM 635 C CA . THR A 1 76 ? -25.013 -80.169 -23.694 1.00 28.00 76 THR A CA 1
ATOM 636 C C . THR A 1 76 ? -24.008 -79.093 -24.150 1.00 28.00 76 THR A C 1
ATOM 638 O O . THR A 1 76 ? -24.004 -78.628 -25.280 1.00 28.00 76 THR A O 1
ATOM 641 N N . ARG A 1 77 ? -23.003 -78.921 -23.267 1.00 30.66 77 ARG A N 1
ATOM 642 C CA . ARG A 1 77 ? -21.528 -78.975 -23.457 1.00 30.66 77 ARG A CA 1
ATOM 643 C C . ARG A 1 77 ? -20.981 -79.026 -24.899 1.00 30.66 77 ARG A C 1
ATOM 645 O O . ARG A 1 77 ? -21.226 -80.011 -25.580 1.00 30.66 77 ARG A O 1
ATOM 652 N N . GLN A 1 78 ? -20.021 -78.144 -25.207 1.00 27.41 78 GLN A N 1
ATOM 653 C CA . GLN A 1 78 ? -18.622 -78.503 -25.523 1.00 27.41 78 GLN A CA 1
ATOM 654 C C . GLN A 1 78 ? -17.704 -77.259 -25.558 1.00 27.41 78 GLN A C 1
ATOM 656 O O . GLN A 1 78 ? -18.140 -76.152 -25.857 1.00 27.41 78 GLN A O 1
ATOM 661 N N . LEU A 1 79 ? -16.444 -77.474 -25.173 1.00 29.22 79 LEU A N 1
ATOM 662 C CA . LEU A 1 79 ? -15.310 -76.537 -25.130 1.00 29.22 79 LEU A CA 1
ATOM 663 C C . LEU A 1 79 ? -14.370 -76.853 -26.335 1.00 29.22 79 LEU A C 1
ATOM 665 O O . LEU A 1 79 ? -14.640 -77.807 -27.061 1.00 29.22 79 LEU A O 1
ATOM 669 N N . PRO A 1 80 ? -13.242 -76.145 -26.513 1.00 43.28 80 PRO A N 1
ATOM 670 C CA . PRO A 1 80 ? -12.950 -75.143 -27.542 1.00 43.28 80 PRO A CA 1
ATOM 671 C C . PRO A 1 80 ? -12.061 -75.672 -28.693 1.00 43.28 80 PRO A C 1
ATOM 673 O O . PRO A 1 80 ? -11.430 -76.717 -28.552 1.00 43.28 80 PRO A O 1
ATOM 676 N N . GLN A 1 81 ? -11.865 -74.889 -29.762 1.00 28.84 81 GLN A N 1
ATOM 677 C CA . GLN A 1 81 ? -10.648 -74.999 -30.582 1.00 28.84 81 GLN A CA 1
ATOM 678 C C . GLN A 1 81 ? -10.102 -73.628 -31.014 1.00 28.84 81 GLN A C 1
ATOM 680 O O . GLN A 1 81 ? -10.830 -72.768 -31.505 1.00 28.84 81 GLN A O 1
ATOM 685 N N . LEU A 1 82 ? -8.799 -73.473 -30.759 1.00 28.61 82 LEU A N 1
ATOM 686 C CA . LEU A 1 82 ? -7.859 -72.487 -31.297 1.00 28.61 82 LEU A CA 1
ATOM 687 C C . LEU A 1 82 ? -7.692 -72.652 -32.820 1.00 28.61 82 LEU A C 1
ATOM 689 O O . LEU A 1 82 ? -7.738 -73.784 -33.295 1.00 28.61 82 LEU A O 1
ATOM 693 N N . MET A 1 83 ? -7.357 -71.563 -33.527 1.00 26.14 83 MET A N 1
ATOM 694 C CA . MET A 1 83 ? -6.088 -71.371 -34.274 1.00 26.14 83 MET A CA 1
ATOM 695 C C . MET A 1 83 ? -6.158 -70.111 -35.173 1.00 26.14 83 MET A C 1
ATOM 697 O O . MET A 1 83 ? -7.017 -69.994 -36.039 1.00 26.14 83 MET A O 1
ATOM 701 N N . ASP A 1 84 ? -5.247 -69.179 -34.878 1.00 26.73 84 ASP A N 1
ATOM 702 C CA . ASP A 1 84 ? -4.289 -68.468 -35.744 1.00 26.73 84 ASP A CA 1
ATOM 703 C C . ASP A 1 84 ? -4.707 -67.598 -36.960 1.00 26.73 84 ASP A C 1
ATOM 705 O O . ASP A 1 84 ? -5.056 -68.101 -38.019 1.00 26.73 84 ASP A O 1
ATOM 709 N N . HIS A 1 85 ? -4.468 -66.279 -36.776 1.00 28.56 85 HIS A N 1
ATOM 710 C CA . HIS A 1 85 ? -3.698 -65.313 -37.610 1.00 28.56 85 HIS A CA 1
ATOM 711 C C . HIS A 1 85 ? -4.065 -65.035 -39.098 1.00 28.56 85 HIS A C 1
ATOM 713 O O . HIS A 1 85 ? -4.671 -65.866 -39.757 1.00 28.56 85 HIS A O 1
ATOM 719 N N . PRO A 1 86 ? -3.584 -63.930 -39.731 1.00 38.34 86 PRO A N 1
ATOM 720 C CA . PRO A 1 86 ? -3.136 -62.622 -39.234 1.00 38.34 86 PRO A CA 1
ATOM 721 C C . PRO A 1 86 ? -3.728 -61.410 -40.006 1.00 38.34 86 PRO A C 1
ATOM 723 O O . PRO A 1 86 ? -4.414 -61.511 -41.019 1.00 38.34 86 PRO A O 1
ATOM 726 N N . ILE A 1 87 ? -3.391 -60.236 -39.474 1.00 28.66 87 ILE A N 1
ATOM 727 C CA . ILE A 1 87 ? -3.612 -58.874 -39.973 1.00 28.66 87 ILE A CA 1
ATOM 728 C C . ILE A 1 87 ? -2.827 -58.624 -41.272 1.00 28.66 87 ILE A C 1
ATOM 730 O O . ILE A 1 87 ? -1.653 -58.978 -41.355 1.00 28.66 87 ILE A O 1
ATOM 734 N N . ASN A 1 88 ? -3.458 -57.944 -42.235 1.00 26.55 88 ASN A N 1
ATOM 735 C CA . ASN A 1 88 ? -2.823 -57.396 -43.433 1.00 26.55 88 ASN A CA 1
ATOM 736 C C . ASN A 1 88 ? -2.838 -55.854 -43.369 1.00 26.55 88 ASN A C 1
ATOM 738 O O . ASN A 1 88 ? -3.875 -55.251 -43.086 1.00 26.55 88 ASN A O 1
ATOM 742 N N . ILE A 1 89 ? -1.672 -55.249 -43.591 1.00 29.52 89 ILE A N 1
ATOM 743 C CA . ILE A 1 89 ? -1.409 -53.810 -43.694 1.00 29.52 89 ILE A CA 1
ATOM 744 C C . ILE A 1 89 ? -1.149 -53.533 -45.172 1.00 29.52 89 ILE A C 1
ATOM 746 O O . ILE A 1 89 ? -0.316 -54.223 -45.738 1.00 29.52 89 ILE A O 1
ATOM 750 N N . ASP A 1 90 ? -1.832 -52.543 -45.757 1.00 28.67 90 ASP A N 1
ATOM 751 C CA . ASP A 1 90 ? -1.274 -51.607 -46.752 1.00 28.67 90 ASP A CA 1
ATOM 752 C C . ASP A 1 90 ? -2.374 -50.700 -47.330 1.00 28.67 90 ASP A C 1
ATOM 754 O O . ASP A 1 90 ? -3.275 -51.181 -48.012 1.00 28.67 90 ASP A O 1
ATOM 758 N N . HIS A 1 91 ? -2.281 -49.382 -47.102 1.00 29.69 91 HIS A N 1
ATOM 759 C CA . HIS A 1 91 ? -2.269 -48.391 -48.193 1.00 29.69 91 HIS A CA 1
ATOM 760 C C . HIS A 1 91 ? -1.955 -46.974 -47.682 1.00 29.69 91 HIS A C 1
ATOM 762 O O . HIS A 1 91 ? -2.553 -46.481 -46.725 1.00 29.69 91 HIS A O 1
ATOM 768 N N . ILE A 1 92 ? -1.012 -46.328 -48.363 1.00 30.08 92 ILE A N 1
ATOM 769 C CA . ILE A 1 92 ? -0.495 -44.969 -48.168 1.00 30.08 92 ILE A CA 1
ATOM 770 C C . ILE A 1 92 ? -0.821 -44.140 -49.432 1.00 30.08 92 ILE A C 1
ATOM 772 O O . ILE A 1 92 ? -0.871 -44.712 -50.517 1.00 30.08 92 ILE A O 1
ATOM 776 N N . GLN A 1 93 ? -0.920 -42.805 -49.259 1.00 31.28 93 GLN A N 1
ATOM 777 C CA . GLN A 1 93 ? -0.825 -41.715 -50.268 1.00 31.28 93 GLN A CA 1
ATOM 778 C C . GLN A 1 93 ? -2.066 -41.486 -51.170 1.00 31.28 93 GLN A C 1
ATOM 780 O O . GLN A 1 93 ? -2.742 -42.429 -51.540 1.00 31.28 93 GLN A O 1
ATOM 785 N N . GLU A 1 94 ? -2.484 -40.284 -51.601 1.00 30.11 94 GLU A N 1
ATOM 786 C CA . GLU A 1 94 ? -1.990 -38.889 -51.576 1.00 30.11 94 GLU A CA 1
ATOM 787 C C . GLU A 1 94 ? -2.984 -38.043 -52.41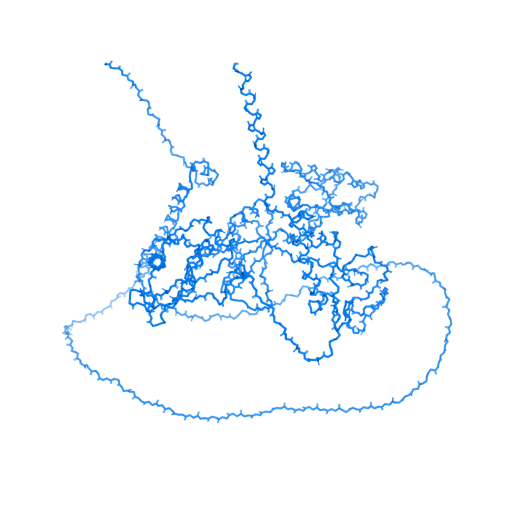1 1.00 30.11 94 GLU A C 1
ATOM 789 O O . GLU A 1 94 ? -3.325 -38.521 -53.482 1.00 30.11 94 GLU A O 1
ATOM 794 N N . ILE A 1 95 ? -3.425 -36.826 -52.015 1.00 29.62 95 ILE A N 1
ATOM 795 C CA . ILE A 1 95 ? -3.896 -35.763 -52.956 1.00 29.62 95 ILE A CA 1
ATOM 796 C C . ILE A 1 95 ? -3.646 -34.346 -52.380 1.00 29.62 95 ILE A C 1
ATOM 798 O O . ILE A 1 95 ? -3.962 -34.042 -51.230 1.00 29.62 95 ILE A O 1
ATOM 802 N N . HIS A 1 96 ? -3.110 -33.478 -53.247 1.00 32.97 96 HIS A N 1
ATOM 803 C CA . HIS A 1 96 ? -2.682 -32.078 -53.096 1.00 32.97 96 HIS A CA 1
ATOM 804 C C . HIS A 1 96 ? -3.766 -31.016 -53.465 1.00 32.97 96 HIS A C 1
ATOM 806 O O . HIS A 1 96 ? -4.570 -31.232 -54.362 1.00 32.97 96 HIS A O 1
ATOM 812 N N . HIS A 1 97 ? -3.654 -29.818 -52.855 1.00 31.69 97 HIS A N 1
ATOM 813 C CA . HIS A 1 97 ? -3.922 -28.429 -53.340 1.00 31.69 97 HIS A CA 1
ATOM 814 C C . HIS A 1 97 ? -5.249 -27.929 -53.989 1.00 31.69 97 HIS A C 1
ATOM 816 O O . HIS A 1 97 ? -5.606 -28.335 -55.088 1.00 31.69 97 HIS A O 1
ATOM 822 N N . ARG A 1 98 ? -5.803 -26.827 -53.417 1.00 29.41 98 ARG A N 1
ATOM 823 C CA . ARG A 1 98 ? -6.191 -25.479 -53.983 1.00 29.41 98 ARG A CA 1
ATOM 824 C C . ARG A 1 98 ? -7.241 -24.820 -53.043 1.00 29.41 98 ARG A C 1
ATOM 826 O O . ARG A 1 98 ? -8.064 -25.537 -52.503 1.00 29.41 98 ARG A O 1
ATOM 833 N N . HIS A 1 99 ? -7.258 -23.521 -52.702 1.00 30.20 99 HIS A N 1
ATOM 834 C CA . HIS A 1 99 ? -7.463 -22.328 -53.545 1.00 30.20 99 HIS A CA 1
ATOM 835 C C . HIS A 1 99 ? -7.073 -21.006 -52.822 1.00 30.20 99 HIS A C 1
ATOM 837 O O . HIS A 1 99 ? -7.050 -20.934 -51.596 1.00 30.20 99 HIS A O 1
ATOM 843 N N . HIS A 1 100 ? -6.816 -19.963 -53.622 1.00 32.28 100 HIS A N 1
ATOM 844 C CA . HIS A 1 100 ? -6.341 -18.603 -53.297 1.00 32.28 100 HIS A CA 1
ATOM 845 C C . HIS A 1 100 ? -7.410 -17.526 -53.649 1.00 32.28 100 HIS A C 1
ATOM 847 O O . HIS A 1 100 ? -8.295 -17.826 -54.449 1.00 32.28 100 HIS A O 1
ATOM 853 N N . HIS A 1 101 ? -7.198 -16.274 -53.179 1.00 31.77 101 HIS A N 1
ATOM 854 C CA . HIS A 1 101 ? -7.799 -14.960 -53.577 1.00 31.77 101 HIS A CA 1
ATOM 855 C C . HIS A 1 101 ? -9.192 -14.574 -53.016 1.00 31.77 101 HIS A C 1
ATOM 857 O O . HIS A 1 101 ? -10.014 -15.444 -52.792 1.00 31.77 101 HIS A O 1
ATOM 863 N N . GLN A 1 102 ? -9.575 -13.307 -52.758 1.00 32.00 102 GLN A N 1
ATOM 864 C CA . GLN A 1 102 ? -9.039 -11.933 -52.932 1.00 32.00 102 GLN A CA 1
ATOM 865 C C . GLN A 1 102 ? -9.951 -10.968 -52.122 1.00 32.00 102 GLN A C 1
ATOM 867 O O . GLN A 1 102 ? -11.120 -11.294 -51.938 1.00 32.00 102 GLN A O 1
ATOM 872 N N . ASN A 1 103 ? -9.473 -9.783 -51.698 1.00 28.09 103 ASN A N 1
ATOM 873 C CA . ASN A 1 103 ? -10.111 -8.483 -52.020 1.00 28.09 103 ASN A CA 1
ATOM 874 C C . ASN A 1 103 ? -9.389 -7.266 -51.396 1.00 28.09 103 ASN A C 1
ATOM 876 O O . ASN A 1 103 ? -9.119 -7.212 -50.198 1.00 28.09 103 ASN A O 1
ATOM 880 N N . GLN A 1 104 ? -9.120 -6.277 -52.253 1.00 33.19 104 GLN A N 1
ATOM 881 C CA . GLN A 1 104 ? -8.668 -4.905 -51.985 1.00 33.19 104 GLN A CA 1
ATOM 882 C C . GLN A 1 104 ? -9.564 -3.926 -52.777 1.00 33.19 104 GLN A C 1
ATOM 884 O O . GLN A 1 104 ? -10.227 -4.342 -53.724 1.00 33.19 104 GLN A O 1
ATOM 889 N N . THR A 1 105 ? -9.427 -2.628 -52.452 1.00 31.39 105 THR A N 1
ATOM 890 C CA . THR A 1 105 ? -9.937 -1.382 -53.094 1.00 31.39 105 THR A CA 1
ATOM 891 C C . THR A 1 105 ? -11.241 -0.841 -52.478 1.00 31.39 105 THR A C 1
ATOM 893 O O . THR A 1 105 ? -12.127 -1.613 -52.143 1.00 31.39 105 THR A O 1
ATOM 896 N N . SER A 1 106 ? -11.351 0.451 -52.113 1.00 33.16 106 SER A N 1
ATOM 897 C CA . SER A 1 106 ? -11.223 1.633 -52.994 1.00 33.16 106 SER A CA 1
ATOM 898 C C . SER A 1 106 ? -10.780 2.948 -52.307 1.00 33.16 106 SER A C 1
ATOM 900 O O . SER A 1 106 ? -10.956 3.138 -51.105 1.00 33.16 106 SER A O 1
ATOM 902 N N . LYS A 1 107 ? -10.238 3.866 -53.130 1.00 35.31 107 LYS A N 1
ATOM 903 C CA . LYS A 1 107 ? -9.865 5.284 -52.899 1.00 35.31 107 LYS A CA 1
ATOM 904 C C . LYS A 1 107 ? -10.902 6.242 -53.534 1.00 35.31 107 LYS A C 1
ATOM 906 O O . LYS A 1 107 ? -11.450 5.873 -54.564 1.00 35.31 107 LYS A O 1
ATOM 911 N N . THR A 1 108 ? -10.997 7.489 -53.039 1.00 30.58 108 THR A N 1
ATOM 912 C CA . THR A 1 108 ? -11.464 8.732 -53.739 1.00 30.58 108 THR A CA 1
ATOM 913 C C . THR A 1 108 ? -11.035 9.964 -52.897 1.00 30.58 108 THR A C 1
ATOM 915 O O . THR A 1 108 ? -11.342 9.986 -51.710 1.00 30.58 108 THR A O 1
ATOM 918 N N . SER A 1 109 ? -10.050 10.795 -53.303 1.00 35.69 109 SER A N 1
ATOM 919 C CA . SER A 1 109 ? -10.081 12.077 -54.082 1.00 35.69 109 SER A CA 1
ATOM 920 C C . SER A 1 109 ? -10.779 13.273 -53.382 1.00 35.69 109 SER A C 1
ATOM 922 O O . SER A 1 109 ? -11.985 13.224 -53.183 1.00 35.69 109 SER A O 1
ATOM 924 N N . ILE A 1 110 ? -10.044 14.248 -52.811 1.00 32.34 110 ILE A N 1
ATOM 925 C CA . ILE A 1 110 ? -9.613 15.586 -53.335 1.00 32.34 110 ILE A CA 1
ATOM 926 C C . ILE A 1 110 ? -10.753 16.588 -53.629 1.00 32.34 110 ILE A C 1
ATOM 928 O O . ILE A 1 110 ? -11.463 16.397 -54.608 1.00 32.34 110 ILE A O 1
ATOM 932 N N . ILE A 1 111 ? -10.803 17.709 -52.874 1.00 34.94 111 ILE A N 1
ATOM 933 C CA . ILE A 1 111 ? -11.198 19.072 -53.320 1.00 34.94 111 ILE A CA 1
ATOM 934 C C . ILE A 1 111 ? -10.379 20.120 -52.527 1.00 34.94 111 ILE A C 1
ATOM 936 O O . ILE A 1 111 ? -10.375 20.101 -51.297 1.00 34.94 111 ILE A O 1
ATOM 940 N N . GLU A 1 112 ? -9.721 21.045 -53.236 1.00 35.81 112 GLU A N 1
ATOM 941 C CA . GLU A 1 112 ? -9.111 22.296 -52.741 1.00 35.81 112 GLU A CA 1
ATOM 942 C C . GLU A 1 112 ? -10.056 23.500 -52.953 1.00 35.81 112 GLU A C 1
ATOM 944 O O . GLU A 1 112 ? -10.757 23.547 -53.965 1.00 35.81 112 GLU A O 1
ATOM 949 N N . ARG A 1 113 ? -10.015 24.515 -52.065 1.00 30.20 113 ARG A N 1
ATOM 950 C CA . ARG A 1 113 ? -10.323 25.936 -52.379 1.00 30.20 113 ARG A CA 1
ATOM 951 C C . ARG A 1 113 ? -9.849 26.922 -51.285 1.00 30.20 113 ARG A C 1
ATOM 953 O O . ARG A 1 113 ? -10.457 27.056 -50.233 1.00 30.20 113 ARG A O 1
ATOM 960 N N . VAL A 1 114 ? -8.701 27.542 -51.553 1.00 33.09 114 VAL A N 1
ATOM 961 C CA . VAL A 1 114 ? -8.334 28.983 -51.576 1.00 33.09 114 VAL A CA 1
ATOM 962 C C . VAL A 1 114 ? -9.196 30.049 -50.827 1.00 33.09 114 VAL A C 1
ATOM 964 O O . VAL A 1 114 ? -10.341 30.294 -51.184 1.00 33.09 114 VAL A O 1
ATOM 967 N N . THR A 1 115 ? -8.516 30.731 -49.876 1.00 32.00 115 THR A N 1
ATOM 968 C CA . THR A 1 115 ? -8.522 32.148 -49.375 1.00 32.00 115 THR A CA 1
ATOM 969 C C . THR A 1 115 ? -9.799 32.901 -48.959 1.00 32.00 115 THR A C 1
ATOM 971 O O . THR A 1 115 ? -10.699 33.045 -49.776 1.00 32.00 115 THR A O 1
ATOM 974 N N . GLN A 1 116 ? -9.752 33.599 -47.800 1.00 29.55 116 GLN A N 1
ATOM 975 C CA . GLN A 1 116 ? -9.756 35.086 -47.702 1.00 29.55 116 GLN A CA 1
ATOM 976 C C . GLN A 1 116 ? -9.703 35.651 -46.247 1.00 29.55 116 GLN A C 1
ATOM 978 O O . GLN A 1 116 ? -10.473 35.255 -45.382 1.00 29.55 116 GLN A O 1
ATOM 983 N N . SER A 1 117 ? -8.741 36.565 -46.027 1.00 28.81 117 SER A N 1
ATOM 984 C CA . SER A 1 117 ? -8.730 37.826 -45.236 1.00 28.81 117 SER A CA 1
ATOM 985 C C . SER A 1 117 ? -9.507 38.035 -43.908 1.00 28.81 117 SER A C 1
ATOM 987 O O . SER A 1 117 ? -10.731 38.022 -43.865 1.00 28.81 117 SER A O 1
ATOM 989 N N . SER A 1 118 ? -8.742 38.447 -42.882 1.00 32.78 118 SER A N 1
ATOM 990 C CA . SER A 1 118 ? -9.049 39.324 -41.714 1.00 32.78 118 SER A CA 1
ATOM 991 C C . SER A 1 118 ? -9.663 40.700 -42.130 1.00 32.78 118 SER A C 1
ATOM 993 O O . SER A 1 118 ? -9.601 40.960 -43.333 1.00 32.78 118 SER A O 1
ATOM 995 N N . PRO A 1 119 ? -10.134 41.648 -41.252 1.00 46.25 119 PRO A N 1
ATOM 996 C CA . PRO A 1 119 ? -9.666 41.932 -39.874 1.00 46.25 119 PRO A CA 1
ATOM 997 C C . PRO A 1 119 ? -10.647 42.553 -38.818 1.00 46.25 119 PRO A C 1
ATOM 999 O O . PRO A 1 119 ? -11.759 42.980 -39.098 1.00 46.25 119 PRO A O 1
ATOM 1002 N N . SER A 1 120 ? -10.098 42.695 -37.596 1.00 30.52 120 SER A N 1
ATOM 1003 C CA . SER A 1 120 ? -10.173 43.843 -36.651 1.00 30.52 120 SER A CA 1
ATOM 1004 C C . SER A 1 120 ? -11.389 44.156 -35.746 1.00 30.52 120 SER A C 1
ATOM 1006 O O . SER A 1 120 ? -12.451 44.544 -36.213 1.00 30.52 120 SER A O 1
ATOM 1008 N N . SER A 1 121 ? -11.049 44.281 -34.444 1.00 30.23 121 SER A N 1
ATOM 1009 C CA . SER A 1 121 ? -11.607 45.165 -33.385 1.00 30.23 121 SER A CA 1
ATOM 1010 C C . SER A 1 121 ? -13.015 44.814 -32.855 1.00 30.23 121 SER A C 1
ATOM 1012 O O . SER A 1 121 ? -13.810 44.263 -33.590 1.00 30.23 121 SER A O 1
ATOM 1014 N N . THR A 1 122 ? -13.417 45.036 -31.596 1.00 31.22 122 THR A N 1
ATOM 1015 C CA . THR A 1 122 ? -13.160 46.156 -30.669 1.00 31.22 122 THR A CA 1
ATOM 1016 C C . THR A 1 122 ? -13.502 45.760 -29.205 1.00 31.22 122 THR A C 1
ATOM 1018 O O . THR A 1 122 ? -14.109 44.725 -28.950 1.00 31.22 122 THR A O 1
ATOM 1021 N N . ASN A 1 123 ? -13.086 46.613 -28.262 1.00 32.59 123 ASN A N 1
ATOM 1022 C CA . ASN A 1 123 ? -13.248 46.605 -26.795 1.00 32.59 123 ASN A CA 1
ATOM 1023 C C . ASN A 1 123 ? -14.661 46.345 -26.218 1.00 32.59 123 ASN A C 1
ATOM 1025 O O . ASN A 1 123 ? -15.638 46.733 -26.837 1.00 32.59 123 ASN A O 1
ATOM 1029 N N . HIS A 1 124 ? -14.727 45.841 -24.969 1.00 34.47 124 HIS A N 1
ATOM 1030 C CA . HIS A 1 124 ? -15.477 46.379 -23.797 1.00 34.47 124 HIS A CA 1
ATOM 1031 C C . HIS A 1 124 ? -15.232 45.456 -22.574 1.00 34.47 124 HIS A C 1
ATOM 1033 O O . HIS A 1 124 ? -15.352 44.241 -22.674 1.00 34.47 124 HIS A O 1
ATOM 1039 N N . GLN A 1 125 ? -14.576 45.917 -21.502 1.00 30.45 125 GLN A N 1
ATOM 1040 C CA . GLN A 1 125 ? -15.127 46.536 -20.279 1.00 30.45 125 GLN A CA 1
ATOM 1041 C C . GLN A 1 125 ? -16.206 45.736 -19.506 1.00 30.45 125 GLN A C 1
ATOM 1043 O O . GLN A 1 125 ? -17.327 45.582 -19.963 1.00 30.45 125 GLN A O 1
ATOM 1048 N N . VAL A 1 126 ? -15.804 45.314 -18.294 1.00 32.38 126 VAL A N 1
ATOM 1049 C CA . VAL A 1 126 ? -16.481 45.386 -16.973 1.00 32.38 126 VAL A CA 1
ATOM 1050 C C . VAL A 1 126 ? -17.981 45.051 -16.869 1.00 32.38 126 VAL A C 1
ATOM 1052 O O . VAL A 1 126 ? -18.809 45.805 -17.355 1.00 32.38 126 VAL A O 1
ATOM 1055 N N . SER A 1 127 ? -18.322 44.029 -16.063 1.00 30.67 127 SER A N 1
ATOM 1056 C CA . SER A 1 127 ? -19.442 44.025 -15.081 1.00 30.67 127 SER A CA 1
ATOM 1057 C C . SER A 1 127 ? -19.557 42.636 -14.412 1.00 30.67 127 SER A C 1
ATOM 1059 O O . SER A 1 127 ? -19.677 41.624 -15.094 1.00 30.67 127 SER A O 1
ATOM 1061 N N . SER A 1 128 ? -19.234 42.508 -13.119 1.00 30.61 128 SER A N 1
ATOM 1062 C CA . SER A 1 128 ? -20.160 42.304 -11.978 1.00 30.61 128 SER A CA 1
ATOM 1063 C C . SER A 1 128 ? -21.269 41.237 -12.130 1.00 30.61 128 SER A C 1
ATOM 1065 O O . SER A 1 128 ? -22.204 41.426 -12.891 1.00 30.61 128 SER A O 1
ATOM 1067 N N . THR A 1 129 ? -21.135 40.158 -11.328 1.00 34.81 129 THR A N 1
ATOM 1068 C CA . THR A 1 129 ? -22.129 39.372 -10.522 1.00 34.81 129 THR A CA 1
ATOM 1069 C C . THR A 1 129 ? -23.638 39.444 -10.855 1.00 34.81 129 THR A C 1
ATOM 1071 O O . THR A 1 129 ? -24.093 40.538 -11.157 1.00 34.81 129 THR A O 1
ATOM 1074 N N . PRO A 1 130 ? -24.485 38.400 -10.604 1.00 42.84 130 PRO A N 1
ATOM 1075 C CA . PRO A 1 130 ? -24.417 37.486 -9.448 1.00 42.84 130 PRO A CA 1
ATOM 1076 C C . PRO A 1 130 ? -24.886 36.017 -9.659 1.00 42.84 130 PRO A C 1
ATOM 1078 O O . PRO A 1 130 ? -25.378 35.601 -10.701 1.00 42.84 130 PRO A O 1
ATOM 1081 N N . ARG A 1 131 ? -24.737 35.243 -8.574 1.00 33.06 131 ARG A N 1
ATOM 1082 C CA . ARG A 1 131 ? -25.331 33.922 -8.291 1.00 33.06 131 ARG A CA 1
ATOM 1083 C C . ARG A 1 131 ? -26.836 33.849 -8.602 1.00 33.06 131 ARG A C 1
ATOM 1085 O O . ARG A 1 131 ? -27.554 34.759 -8.200 1.00 33.06 131 ARG A O 1
ATOM 1092 N N . ARG A 1 132 ? -27.317 32.679 -9.048 1.00 32.09 132 ARG A N 1
ATOM 1093 C CA . ARG A 1 132 ? -28.437 31.951 -8.406 1.00 32.09 132 ARG A CA 1
ATOM 1094 C C . ARG A 1 132 ? -28.502 30.460 -8.819 1.00 32.09 132 ARG A C 1
ATOM 1096 O O . ARG A 1 132 ? -27.890 30.100 -9.821 1.00 32.09 132 ARG A O 1
ATOM 1103 N N . PRO A 1 133 ? -29.150 29.616 -7.990 1.00 49.53 133 PRO A N 1
ATOM 1104 C CA . PRO A 1 133 ? -29.137 28.151 -8.028 1.00 49.53 133 PRO A CA 1
ATOM 1105 C C . PRO A 1 133 ? -30.347 27.581 -8.787 1.00 49.53 133 PRO A C 1
ATOM 1107 O O . PRO A 1 133 ? -31.255 28.341 -9.093 1.00 49.53 133 PRO A O 1
ATOM 1110 N N . LEU A 1 134 ? -30.352 26.268 -9.031 1.00 31.91 134 LEU A N 1
ATOM 1111 C CA . LEU A 1 134 ? -31.492 25.326 -9.016 1.00 31.91 134 LEU A CA 1
ATOM 1112 C C . LEU A 1 134 ? -30.911 23.966 -9.473 1.00 31.91 134 LEU A C 1
ATOM 1114 O O . LEU A 1 134 ? -30.150 23.918 -10.435 1.00 31.91 134 LEU A O 1
ATOM 1118 N N . GLU A 1 135 ? -30.899 22.934 -8.635 1.00 28.78 135 GLU A N 1
ATOM 1119 C CA . GLU A 1 135 ? -31.991 21.991 -8.343 1.00 28.78 135 GLU A CA 1
ATOM 1120 C C . GLU A 1 135 ? -32.129 20.842 -9.356 1.00 28.78 135 GLU A C 1
ATOM 1122 O O . GLU A 1 135 ? -32.110 21.022 -10.566 1.00 28.78 135 GLU A O 1
ATOM 1127 N N . GLU A 1 136 ? -32.281 19.666 -8.743 1.00 28.56 136 GLU A N 1
ATOM 1128 C CA . GLU A 1 136 ? -33.043 18.501 -9.184 1.00 28.56 136 GLU A CA 1
ATOM 1129 C C . GLU A 1 136 ? -32.495 17.516 -10.231 1.00 28.56 136 GLU A C 1
ATOM 1131 O O . GLU A 1 136 ? -32.589 17.688 -11.439 1.00 28.56 136 GLU A O 1
ATOM 1136 N N . SER A 1 137 ? -32.194 16.334 -9.673 1.00 30.70 137 SER A N 1
ATOM 1137 C CA . SER A 1 137 ? -32.820 15.051 -10.035 1.00 30.70 137 SER A CA 1
ATOM 1138 C C . SER A 1 137 ? -32.303 14.304 -11.268 1.00 30.70 137 SER A C 1
ATOM 1140 O O . SER A 1 137 ? -31.887 14.881 -12.265 1.00 30.70 137 SER A O 1
ATOM 1142 N N . GLY A 1 138 ? -32.373 12.969 -11.196 1.00 29.11 138 GLY A N 1
ATOM 1143 C CA . GLY A 1 138 ? -32.448 12.154 -12.409 1.00 29.11 138 GLY A CA 1
ATOM 1144 C C . GLY A 1 138 ? -31.613 10.881 -12.445 1.00 29.11 138 GLY A C 1
ATOM 1145 O O . GLY A 1 138 ? -30.615 10.815 -13.150 1.00 29.11 138 GLY A O 1
ATOM 1146 N N . SER A 1 139 ? -32.129 9.853 -11.771 1.00 32.66 139 SER A N 1
ATOM 1147 C CA . SER A 1 139 ? -32.252 8.465 -12.252 1.00 32.66 139 SER A CA 1
ATOM 1148 C C . SER A 1 139 ? -31.010 7.621 -12.582 1.00 32.66 139 SER A C 1
ATOM 1150 O O . SER A 1 139 ? -30.307 7.800 -13.577 1.00 32.66 139 SER A O 1
ATOM 1152 N N . GLU A 1 140 ? -30.897 6.568 -11.773 1.00 32.47 140 GLU A N 1
ATOM 1153 C CA . GLU A 1 140 ? -30.347 5.249 -12.069 1.00 32.47 140 GLU A CA 1
ATOM 1154 C C . GLU A 1 140 ? -30.759 4.712 -13.449 1.00 32.47 140 GLU A C 1
ATOM 1156 O O . GLU A 1 140 ? -31.919 4.800 -13.841 1.00 32.47 140 GLU A O 1
ATOM 1161 N N . ASN A 1 141 ? -29.828 4.054 -14.146 1.00 31.02 141 ASN A N 1
ATOM 1162 C CA . ASN A 1 141 ? -30.168 3.067 -15.167 1.00 31.02 141 ASN A CA 1
ATOM 1163 C C . ASN A 1 141 ? -29.176 1.900 -15.122 1.00 31.02 141 ASN A C 1
ATOM 1165 O O . ASN A 1 141 ? -28.005 2.005 -15.494 1.00 31.02 141 ASN A O 1
ATOM 1169 N N . GLN A 1 142 ? -29.684 0.778 -14.621 1.00 30.78 142 GLN A N 1
ATOM 1170 C CA . GLN A 1 142 ? -29.001 -0.487 -14.413 1.00 30.78 142 GLN A CA 1
ATOM 1171 C C . GLN A 1 142 ? -29.213 -1.364 -15.661 1.00 30.78 142 GLN A C 1
ATOM 1173 O O . GLN A 1 142 ? -30.285 -1.921 -15.872 1.00 30.78 142 GLN A O 1
ATOM 1178 N N . TYR A 1 143 ? -28.196 -1.490 -16.517 1.00 32.22 143 TYR A N 1
ATOM 1179 C CA . TYR A 1 143 ? -28.231 -2.400 -17.668 1.00 32.22 143 TYR A CA 1
ATOM 1180 C C . TYR A 1 143 ? -27.840 -3.824 -17.239 1.00 32.22 143 TYR A C 1
ATOM 1182 O O . TYR A 1 143 ? -26.658 -4.142 -17.100 1.00 32.22 143 TYR A O 1
ATOM 1190 N N . GLN A 1 144 ? -28.829 -4.706 -17.065 1.00 30.91 144 GLN A N 1
ATOM 1191 C CA . GLN A 1 144 ? -28.616 -6.154 -16.973 1.00 30.91 144 GLN A CA 1
ATOM 1192 C C . GLN A 1 144 ? -28.489 -6.759 -18.380 1.00 30.91 144 GLN A C 1
ATOM 1194 O O . GLN A 1 144 ? -29.443 -6.783 -19.155 1.00 30.91 144 GLN A O 1
ATOM 1199 N N . ARG A 1 145 ? -27.304 -7.285 -18.716 1.00 32.62 145 ARG A N 1
ATOM 1200 C CA . ARG A 1 145 ? -27.096 -8.143 -19.894 1.00 32.62 145 ARG A CA 1
ATOM 1201 C C . ARG A 1 145 ? -27.297 -9.605 -19.502 1.00 32.62 145 ARG A C 1
ATOM 1203 O O . ARG A 1 145 ? -26.492 -10.168 -18.765 1.00 32.62 145 ARG A O 1
ATOM 1210 N N . GLN A 1 146 ? -28.351 -10.220 -20.032 1.00 29.67 146 GLN A N 1
ATOM 1211 C CA . GLN A 1 146 ? -28.566 -11.665 -19.987 1.00 29.67 146 GLN A CA 1
ATOM 1212 C C . GLN A 1 146 ? -27.657 -12.353 -21.017 1.00 29.67 146 GLN A C 1
ATOM 1214 O O . GLN A 1 146 ? -27.750 -12.087 -22.214 1.00 29.67 146 GLN A O 1
ATOM 1219 N N . ILE A 1 147 ? -26.777 -13.246 -20.558 1.00 34.81 147 ILE A N 1
ATOM 1220 C CA . ILE A 1 147 ? -25.973 -14.126 -21.415 1.00 34.81 147 ILE A CA 1
ATOM 1221 C C . ILE A 1 147 ? -26.571 -15.536 -21.349 1.00 34.81 147 ILE A C 1
ATOM 1223 O O . ILE A 1 147 ? -26.697 -16.127 -20.276 1.00 34.81 147 ILE A O 1
ATOM 1227 N N . LYS A 1 148 ? -26.954 -16.047 -22.525 1.00 30.59 148 LYS A N 1
ATOM 1228 C CA . LYS A 1 148 ? -27.482 -17.394 -22.780 1.00 30.59 148 LYS A CA 1
ATOM 1229 C C . LYS A 1 148 ? -26.454 -18.467 -22.390 1.00 30.59 148 LYS A C 1
ATOM 1231 O O . LYS A 1 148 ? -25.311 -18.415 -22.834 1.00 30.59 148 LYS A O 1
ATOM 1236 N N . LYS A 1 149 ? -26.878 -19.458 -21.598 1.00 31.38 149 LYS A N 1
ATOM 1237 C CA . LYS A 1 149 ? -26.105 -20.667 -21.263 1.00 31.38 149 LYS A CA 1
ATOM 1238 C C . LYS A 1 149 ? -26.322 -21.746 -22.330 1.00 31.38 149 LYS A C 1
ATOM 1240 O O . LYS A 1 149 ? -27.459 -22.134 -22.583 1.00 31.38 149 LYS A O 1
ATOM 1245 N N . SER A 1 150 ? -25.241 -22.249 -22.917 1.00 30.19 150 SER A N 1
ATOM 1246 C CA . SER A 1 150 ? -25.207 -23.457 -23.751 1.00 30.19 150 SER A CA 1
ATOM 1247 C C . SER A 1 150 ? -24.949 -24.709 -22.897 1.00 30.19 150 SER A C 1
ATOM 1249 O O . SER A 1 150 ? -24.177 -24.665 -21.940 1.00 30.19 150 SER A O 1
ATOM 1251 N N . ARG A 1 151 ? -25.629 -25.814 -23.239 1.00 33.16 151 ARG A N 1
ATOM 1252 C CA . ARG A 1 151 ? -25.526 -27.144 -22.604 1.00 33.16 151 ARG A CA 1
ATOM 1253 C C . ARG A 1 151 ? -24.138 -27.780 -22.816 1.00 33.16 151 ARG A C 1
ATOM 1255 O O . ARG A 1 151 ? -23.587 -27.609 -23.901 1.00 33.16 151 ARG A O 1
ATOM 1262 N N . PRO A 1 152 ? -23.608 -28.555 -21.852 1.00 35.94 152 PRO A N 1
ATOM 1263 C CA . PRO A 1 152 ? -22.401 -29.352 -22.051 1.00 35.94 152 PRO A CA 1
ATOM 1264 C C . PRO A 1 152 ? -22.713 -30.780 -22.539 1.00 35.94 152 PRO A C 1
ATOM 1266 O O . PRO A 1 152 ? -23.700 -31.386 -22.127 1.00 35.94 152 PRO A O 1
ATOM 1269 N N . HIS A 1 153 ? -21.838 -31.295 -23.407 1.00 30.38 153 HIS A N 1
ATOM 1270 C CA . HIS A 1 153 ? -21.754 -32.698 -23.819 1.00 30.38 153 HIS A CA 1
ATOM 1271 C C . HIS A 1 153 ? -21.102 -33.549 -22.717 1.00 30.38 153 HIS A C 1
ATOM 1273 O O . HIS A 1 153 ? -20.068 -33.166 -22.167 1.00 30.38 153 HIS A O 1
ATOM 1279 N N . GLU A 1 154 ? -21.690 -34.711 -22.428 1.00 26.08 154 GLU A N 1
ATOM 1280 C CA . GLU A 1 154 ? -21.102 -35.765 -21.598 1.00 26.08 154 GLU A CA 1
ATOM 1281 C C . GLU A 1 154 ? -19.992 -36.495 -22.367 1.00 26.08 154 GLU A C 1
ATOM 1283 O O . GLU A 1 154 ? -20.199 -36.959 -23.487 1.00 26.08 154 GLU A O 1
ATOM 1288 N N . ILE A 1 155 ? -18.816 -36.614 -21.748 1.00 32.16 155 ILE A N 1
ATOM 1289 C CA . ILE A 1 155 ? -17.735 -37.513 -22.166 1.00 32.16 155 ILE A CA 1
ATOM 1290 C C . ILE A 1 155 ? -17.464 -38.449 -20.988 1.00 32.16 155 ILE A C 1
ATOM 1292 O O . ILE A 1 155 ? -17.159 -38.005 -19.881 1.00 32.16 155 ILE A O 1
ATOM 1296 N N . THR A 1 156 ? -17.602 -39.746 -21.233 1.00 34.75 156 THR A N 1
ATOM 1297 C CA . THR A 1 156 ? -17.350 -40.839 -20.288 1.00 34.75 156 THR A CA 1
ATOM 1298 C C . THR A 1 156 ? -15.840 -41.077 -20.131 1.00 34.75 156 THR A C 1
ATOM 1300 O O . THR A 1 156 ? -15.166 -41.233 -21.150 1.00 34.75 156 THR A O 1
ATOM 1303 N N . PRO A 1 157 ? -15.277 -41.165 -18.909 1.00 35.97 157 PRO A N 1
ATOM 1304 C CA . PRO A 1 157 ? -13.894 -41.591 -18.726 1.00 35.97 157 PRO A CA 1
ATOM 1305 C C . PRO A 1 157 ? -13.784 -43.058 -18.282 1.00 35.97 157 PRO A C 1
ATOM 1307 O O . PRO A 1 157 ? -14.459 -43.516 -17.360 1.00 35.97 157 PRO A O 1
ATOM 1310 N N . SER A 1 158 ? -12.876 -43.775 -18.942 1.00 33.50 158 SER A N 1
ATOM 1311 C CA . SER A 1 158 ? -12.400 -45.123 -18.624 1.00 33.50 158 SER A CA 1
ATOM 1312 C C . SER A 1 158 ? -11.528 -45.159 -17.358 1.00 33.50 158 SER A C 1
ATOM 1314 O O . SER A 1 158 ? -10.754 -44.241 -17.088 1.00 33.50 158 SER A O 1
ATOM 1316 N N . ALA A 1 159 ? -11.651 -46.249 -16.597 1.00 36.47 159 ALA A N 1
ATOM 1317 C CA . ALA A 1 159 ? -11.031 -46.482 -15.290 1.00 36.47 159 ALA A CA 1
ATOM 1318 C C . ALA A 1 159 ? -9.495 -46.673 -15.325 1.00 36.47 159 ALA A C 1
ATOM 1320 O O . ALA A 1 159 ? -8.989 -47.286 -16.265 1.00 36.47 159 ALA A O 1
ATOM 1321 N N . PRO A 1 160 ? -8.752 -46.264 -14.271 1.00 36.47 160 PRO A N 1
ATOM 1322 C CA . PRO A 1 160 ? -7.361 -46.661 -14.080 1.00 36.47 160 PRO A CA 1
ATOM 1323 C C . PRO A 1 160 ? -7.187 -47.748 -13.004 1.00 36.47 160 PRO A C 1
ATOM 1325 O O . PRO A 1 160 ? -7.759 -47.705 -11.913 1.00 36.47 160 PRO A O 1
ATOM 1328 N N . SER A 1 161 ? -6.326 -48.706 -13.334 1.00 31.03 161 SER A N 1
ATOM 1329 C CA . SER A 1 161 ? -5.808 -49.804 -12.517 1.00 31.03 161 SER A CA 1
ATOM 1330 C C . SER A 1 161 ? -4.923 -49.330 -11.354 1.00 31.03 161 SER A C 1
ATOM 1332 O O . SER A 1 161 ? -4.048 -48.481 -11.527 1.00 31.03 161 SER A O 1
ATOM 1334 N N . GLN A 1 162 ? -5.132 -49.924 -10.175 1.00 29.64 162 GLN A N 1
ATOM 1335 C CA . GLN A 1 162 ? -4.376 -49.694 -8.941 1.00 29.64 162 GLN A CA 1
ATOM 1336 C C . GLN A 1 162 ? -3.074 -50.509 -8.894 1.00 29.64 162 GLN A C 1
ATOM 1338 O O . GLN A 1 162 ? -3.062 -51.674 -9.278 1.00 29.64 162 GLN A O 1
ATOM 1343 N N . LEU A 1 163 ? -2.014 -49.929 -8.321 1.00 29.52 163 LEU A N 1
ATOM 1344 C CA . LEU A 1 163 ? -0.950 -50.660 -7.622 1.00 29.52 163 LEU A CA 1
ATOM 1345 C C . LEU A 1 163 ? -0.312 -49.731 -6.580 1.00 29.52 163 LEU A C 1
ATOM 1347 O O . LEU A 1 163 ? 0.211 -48.666 -6.903 1.00 29.52 163 LEU A O 1
ATOM 1351 N N . SER A 1 164 ? -0.429 -50.124 -5.312 1.00 27.83 164 SER A N 1
ATOM 1352 C CA . SER A 1 164 ? 0.027 -49.390 -4.133 1.00 27.83 164 SER A CA 1
ATOM 1353 C C . SER A 1 164 ? 1.461 -49.765 -3.760 1.00 27.83 164 SER A C 1
ATOM 1355 O O . SER A 1 164 ? 1.736 -50.928 -3.475 1.00 27.83 164 SER A O 1
ATOM 1357 N N . THR A 1 165 ? 2.347 -48.777 -3.641 1.00 29.17 165 THR A N 1
ATOM 1358 C CA . THR A 1 165 ? 3.598 -48.904 -2.877 1.00 29.17 165 THR A CA 1
ATOM 1359 C C . THR A 1 165 ? 3.693 -47.755 -1.885 1.00 29.17 165 THR A C 1
ATOM 1361 O O . THR A 1 165 ? 3.816 -46.589 -2.261 1.00 29.17 165 THR A O 1
ATOM 1364 N N . THR A 1 166 ? 3.593 -48.096 -0.606 1.00 28.22 166 THR A N 1
ATOM 1365 C CA . THR A 1 166 ? 3.621 -47.190 0.541 1.00 28.22 166 THR A CA 1
ATOM 1366 C C . THR A 1 166 ? 5.050 -46.690 0.769 1.00 28.22 166 THR A C 1
ATOM 1368 O O . THR A 1 166 ? 5.895 -47.426 1.272 1.00 28.22 166 THR A O 1
ATOM 1371 N N . VAL A 1 167 ? 5.336 -45.435 0.415 1.00 29.17 167 VAL A N 1
ATOM 1372 C CA . VAL A 1 167 ? 6.595 -44.753 0.764 1.00 29.17 167 VAL A CA 1
ATOM 1373 C C . VAL A 1 167 ? 6.306 -43.760 1.888 1.00 29.17 167 VAL A C 1
ATOM 1375 O O . VAL A 1 167 ? 5.466 -42.875 1.736 1.00 29.17 167 VAL A O 1
ATOM 1378 N N . LYS A 1 168 ? 6.985 -43.908 3.033 1.00 26.89 168 LYS A N 1
ATOM 1379 C CA . LYS A 1 168 ? 6.906 -42.945 4.144 1.00 26.89 168 LYS A CA 1
ATOM 1380 C C . LYS A 1 168 ? 7.525 -41.601 3.713 1.00 26.89 168 LYS A C 1
ATOM 1382 O O . LYS A 1 168 ? 8.653 -41.613 3.218 1.00 26.89 168 LYS A O 1
ATOM 1387 N N . PRO A 1 169 ? 6.852 -40.453 3.914 1.00 28.67 169 PRO A N 1
ATOM 1388 C CA . PRO A 1 169 ? 7.441 -39.148 3.631 1.00 28.67 169 PRO A CA 1
ATOM 1389 C C . PRO A 1 169 ? 8.538 -38.813 4.654 1.00 28.67 169 PRO A C 1
ATOM 1391 O O . PRO A 1 169 ? 8.363 -38.991 5.858 1.00 28.67 169 PRO A O 1
ATOM 1394 N N . PHE A 1 170 ? 9.678 -38.333 4.157 1.00 38.53 170 PHE A N 1
ATOM 1395 C CA . PHE A 1 170 ? 10.808 -37.860 4.956 1.00 38.53 170 PHE A CA 1
ATOM 1396 C C . PHE A 1 170 ? 10.727 -36.336 5.131 1.00 38.53 170 PHE A C 1
ATOM 1398 O O . PHE A 1 170 ? 10.528 -35.607 4.157 1.00 38.53 170 PHE A O 1
ATOM 1405 N N . HIS A 1 171 ? 10.892 -35.855 6.366 1.00 39.38 171 HIS A N 1
ATOM 1406 C CA . HIS A 1 171 ? 10.884 -34.434 6.715 1.00 39.38 171 HIS A CA 1
ATOM 1407 C C . HIS A 1 171 ? 12.311 -33.864 6.747 1.00 39.38 171 HIS A C 1
ATOM 1409 O O . HIS A 1 171 ? 13.160 -34.352 7.487 1.00 39.38 171 HIS A O 1
ATOM 1415 N N . LEU A 1 172 ? 12.564 -32.788 5.988 1.00 38.56 172 LEU A N 1
ATOM 1416 C CA . 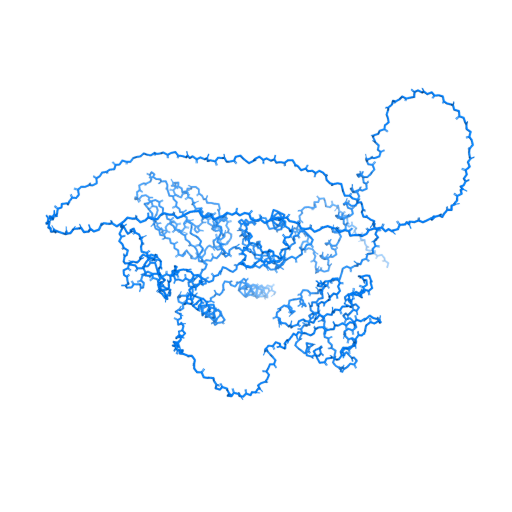LEU A 1 172 ? 13.748 -31.944 6.182 1.00 38.56 172 LEU A CA 1
ATOM 1417 C C . LEU A 1 172 ? 13.499 -30.939 7.324 1.00 38.56 172 LEU A C 1
ATOM 1419 O O . LEU A 1 172 ? 12.471 -30.256 7.295 1.00 38.56 172 LEU A O 1
ATOM 1423 N N . PRO A 1 173 ? 14.441 -30.755 8.268 1.00 47.25 173 PRO A N 1
ATOM 1424 C CA . PRO A 1 173 ? 14.340 -29.715 9.286 1.00 47.25 173 PRO A CA 1
ATOM 1425 C C . PRO A 1 173 ? 14.245 -28.310 8.671 1.00 47.25 173 PRO A C 1
ATOM 1427 O O . PRO A 1 173 ? 15.043 -27.923 7.813 1.00 47.25 173 PRO A O 1
ATOM 1430 N N . THR A 1 174 ? 13.304 -27.500 9.159 1.00 41.12 174 THR A N 1
ATOM 1431 C CA . THR A 1 174 ? 13.037 -26.119 8.707 1.00 41.12 174 THR A CA 1
ATOM 1432 C C . THR A 1 174 ? 14.282 -25.220 8.726 1.00 41.12 174 THR A C 1
ATOM 1434 O O . THR A 1 174 ? 14.405 -24.306 7.910 1.00 41.12 174 THR A O 1
ATOM 1437 N N . ALA A 1 175 ? 15.241 -25.496 9.614 1.00 44.81 175 ALA A N 1
ATOM 1438 C CA . ALA A 1 175 ? 16.523 -24.797 9.676 1.00 44.81 175 ALA A CA 1
ATOM 1439 C C . ALA A 1 175 ? 17.384 -25.001 8.411 1.00 44.81 175 ALA A C 1
ATOM 1441 O O . ALA A 1 175 ? 18.019 -24.055 7.945 1.00 44.81 175 ALA A O 1
ATOM 1442 N N . HIS A 1 176 ? 17.362 -26.196 7.811 1.00 45.47 176 HIS A N 1
ATOM 1443 C CA . HIS A 1 176 ? 18.167 -26.530 6.630 1.00 45.47 176 HIS A CA 1
ATOM 1444 C C . HIS A 1 176 ? 17.595 -25.873 5.366 1.00 45.47 176 HIS A C 1
ATOM 1446 O O . HIS A 1 176 ? 18.341 -25.295 4.576 1.00 45.47 176 HIS A O 1
ATOM 1452 N N . LEU A 1 177 ? 16.264 -25.845 5.240 1.00 43.91 177 LEU A N 1
ATOM 1453 C CA . LEU A 1 177 ? 15.546 -25.122 4.183 1.00 43.91 177 LEU A CA 1
ATOM 1454 C C . LEU A 1 177 ? 15.743 -23.599 4.274 1.00 43.91 177 LEU A C 1
ATOM 1456 O O . LEU A 1 177 ? 15.961 -22.942 3.257 1.00 43.91 177 LEU A O 1
ATOM 1460 N N . LYS A 1 178 ? 15.711 -23.025 5.486 1.00 41.28 178 LYS A N 1
ATOM 1461 C CA . LYS A 1 178 ? 15.971 -21.590 5.705 1.00 41.28 178 LYS A CA 1
ATOM 1462 C C . LYS A 1 178 ? 17.410 -21.208 5.344 1.00 41.28 178 LYS A C 1
ATOM 1464 O O . LYS A 1 178 ? 17.614 -20.180 4.704 1.00 41.28 178 LYS A O 1
ATOM 1469 N N . ARG A 1 179 ? 18.393 -22.052 5.680 1.00 45.09 179 ARG A N 1
ATOM 1470 C CA . ARG A 1 179 ? 19.815 -21.837 5.353 1.00 45.09 179 ARG A CA 1
ATOM 1471 C C . ARG A 1 179 ? 20.097 -21.977 3.845 1.00 45.09 179 ARG A C 1
ATOM 1473 O O . ARG A 1 179 ? 20.873 -21.194 3.307 1.00 45.09 179 ARG A O 1
ATOM 1480 N N . ALA A 1 180 ? 19.402 -22.887 3.150 1.00 43.84 180 ALA A N 1
ATOM 1481 C CA . ALA A 1 180 ? 19.440 -23.029 1.686 1.00 43.84 180 ALA A CA 1
ATOM 1482 C C . ALA A 1 180 ? 19.037 -21.745 0.948 1.00 43.84 180 ALA A C 1
ATOM 1484 O O . ALA A 1 180 ? 19.704 -21.297 0.017 1.00 43.84 180 ALA A O 1
ATOM 1485 N N . VAL A 1 181 ? 17.907 -21.172 1.375 1.00 46.47 181 VAL A N 1
ATOM 1486 C CA . VAL A 1 181 ? 17.283 -20.002 0.750 1.00 46.47 181 VAL A CA 1
ATOM 1487 C C . VAL A 1 181 ? 18.041 -18.725 1.108 1.00 46.47 181 VAL A C 1
ATOM 1489 O O . VAL A 1 181 ? 18.183 -17.849 0.260 1.00 46.47 181 VAL A O 1
ATOM 1492 N N . ALA A 1 182 ? 18.572 -18.625 2.331 1.00 40.53 182 ALA A N 1
ATOM 1493 C CA . ALA A 1 182 ? 19.319 -17.455 2.789 1.00 40.53 182 ALA A CA 1
ATOM 1494 C C . ALA A 1 182 ? 20.640 -17.234 2.031 1.00 40.53 182 ALA A C 1
ATOM 1496 O O . ALA A 1 182 ? 21.036 -16.089 1.829 1.00 40.53 182 ALA A O 1
ATOM 1497 N N . ASN A 1 183 ? 21.306 -18.303 1.580 1.00 45.75 183 ASN A N 1
ATOM 1498 C CA . ASN A 1 183 ? 22.659 -18.195 1.030 1.00 45.75 183 ASN A CA 1
ATOM 1499 C C . ASN A 1 183 ? 22.727 -18.043 -0.503 1.00 45.75 183 ASN A C 1
ATOM 1501 O O . ASN A 1 183 ? 23.833 -17.944 -1.030 1.00 45.75 183 ASN A O 1
ATOM 1505 N N . ASN A 1 184 ? 21.593 -18.010 -1.231 1.00 57.72 184 ASN A N 1
ATOM 1506 C CA . ASN A 1 184 ? 21.558 -17.935 -2.709 1.00 57.72 184 ASN A CA 1
ATOM 1507 C C . ASN A 1 184 ? 22.552 -18.906 -3.389 1.00 57.72 184 ASN A C 1
ATOM 1509 O O . ASN A 1 184 ? 23.100 -18.612 -4.454 1.00 57.72 184 ASN A O 1
ATOM 1513 N N . LEU A 1 185 ? 22.827 -20.052 -2.758 1.00 61.09 185 LEU A N 1
ATOM 1514 C CA . LEU A 1 185 ? 23.851 -20.961 -3.254 1.00 61.09 185 LEU A CA 1
ATOM 1515 C C . LEU A 1 185 ? 23.340 -21.637 -4.530 1.00 61.09 185 LEU A C 1
ATOM 1517 O O . LEU A 1 185 ? 22.170 -22.041 -4.590 1.00 61.09 185 LEU A O 1
ATOM 1521 N N . PRO A 1 186 ? 24.182 -21.762 -5.567 1.00 67.69 186 PRO A N 1
ATOM 1522 C CA . PRO A 1 186 ? 23.768 -22.395 -6.803 1.00 67.69 186 PRO A CA 1
ATOM 1523 C C . PRO A 1 186 ? 23.401 -23.857 -6.543 1.00 67.69 186 PRO A C 1
ATOM 1525 O O . PRO A 1 186 ? 23.994 -24.533 -5.704 1.00 67.69 186 PRO A O 1
ATOM 1528 N N . CYS A 1 187 ? 22.395 -24.341 -7.262 1.00 81.69 187 CYS A N 1
ATOM 1529 C CA . CYS A 1 187 ? 21.965 -25.731 -7.177 1.00 81.69 187 CYS A CA 1
ATOM 1530 C C . CYS A 1 187 ? 22.574 -26.539 -8.322 1.00 81.69 187 CYS A C 1
ATOM 1532 O O . CYS A 1 187 ? 22.719 -26.022 -9.432 1.00 81.69 187 CYS A O 1
ATOM 1534 N N . PHE A 1 188 ? 22.841 -27.814 -8.068 1.00 85.25 188 PHE A N 1
ATOM 1535 C CA . PHE A 1 188 ? 23.232 -28.780 -9.090 1.00 85.25 188 PHE A CA 1
ATOM 1536 C C . PHE A 1 188 ? 21.998 -29.519 -9.593 1.00 85.25 188 PHE A C 1
ATOM 1538 O O . PHE A 1 188 ? 21.057 -29.759 -8.825 1.00 85.25 188 PHE A O 1
ATOM 1545 N N . TYR A 1 189 ? 22.003 -29.876 -10.874 1.00 88.88 189 TYR A N 1
ATOM 1546 C CA . TYR A 1 189 ? 20.988 -30.758 -11.433 1.00 88.88 189 TYR A CA 1
ATOM 1547 C C . TYR A 1 189 ? 21.622 -32.085 -11.810 1.00 88.88 189 TYR A C 1
ATOM 1549 O O . TYR A 1 189 ? 22.699 -32.120 -12.397 1.00 88.88 189 TYR A O 1
ATOM 1557 N N . ILE A 1 190 ? 20.922 -33.160 -11.480 1.00 88.94 190 ILE A N 1
ATOM 1558 C CA . ILE A 1 190 ? 21.259 -34.512 -11.903 1.00 88.94 190 ILE A CA 1
ATOM 1559 C C . ILE A 1 190 ? 20.173 -34.937 -12.869 1.00 88.94 190 ILE A C 1
ATOM 1561 O O . ILE A 1 190 ? 18.994 -34.933 -12.501 1.00 88.94 190 ILE A O 1
ATOM 1565 N N . LYS A 1 191 ? 20.564 -35.224 -14.105 1.00 91.31 191 LYS A N 1
ATOM 1566 C CA . LYS A 1 191 ? 19.673 -35.650 -15.174 1.00 91.31 191 LYS A CA 1
ATOM 1567 C C . LYS A 1 191 ? 19.989 -37.102 -15.518 1.00 91.31 191 LYS A C 1
ATOM 1569 O O . LYS A 1 191 ? 21.140 -37.437 -15.764 1.00 91.31 191 LYS A O 1
ATOM 1574 N N . PHE A 1 192 ? 18.961 -37.935 -15.516 1.00 90.94 192 PHE A N 1
ATOM 1575 C CA . PHE A 1 192 ? 19.035 -39.330 -15.944 1.00 90.94 192 PHE A CA 1
ATOM 1576 C C . PHE A 1 192 ? 18.730 -39.420 -17.441 1.00 90.94 192 PHE A C 1
ATOM 1578 O O . PHE A 1 192 ? 17.980 -38.575 -17.956 1.00 90.94 192 PHE A O 1
ATOM 1585 N N . ASP A 1 193 ? 19.289 -40.420 -18.128 1.00 88.31 193 ASP A N 1
ATOM 1586 C CA . ASP A 1 193 ? 18.983 -40.656 -19.543 1.00 88.31 193 ASP A CA 1
ATOM 1587 C C . ASP A 1 193 ? 17.459 -40.747 -19.771 1.00 88.31 193 ASP A C 1
ATOM 1589 O O . ASP A 1 193 ? 16.700 -41.297 -18.971 1.00 88.31 193 ASP A O 1
ATOM 1593 N N . ASN A 1 194 ? 17.000 -40.153 -20.871 1.00 87.00 194 ASN A N 1
ATOM 1594 C CA . ASN A 1 194 ? 15.597 -40.115 -21.266 1.00 87.00 194 ASN A CA 1
ATOM 1595 C C . ASN A 1 194 ? 15.035 -41.518 -21.553 1.00 87.00 194 ASN A C 1
ATOM 1597 O O . ASN A 1 194 ? 13.821 -41.699 -21.479 1.00 87.00 194 ASN A O 1
ATOM 1601 N N . ASN A 1 195 ? 15.895 -42.492 -21.871 1.00 87.69 195 ASN A N 1
ATOM 1602 C CA . ASN A 1 195 ? 15.494 -43.874 -22.150 1.00 87.69 195 ASN A CA 1
ATOM 1603 C C . ASN A 1 195 ? 15.147 -44.674 -20.882 1.00 87.69 195 ASN A C 1
ATOM 1605 O O . ASN A 1 195 ? 14.615 -45.781 -20.963 1.00 87.69 195 ASN A O 1
ATOM 1609 N N . ILE A 1 196 ? 15.423 -44.123 -19.698 1.00 84.06 196 ILE A N 1
ATOM 1610 C CA . ILE A 1 196 ? 15.209 -44.798 -18.421 1.00 84.06 196 ILE A CA 1
ATOM 1611 C C . ILE A 1 196 ? 13.749 -44.644 -18.003 1.00 84.06 196 ILE A C 1
ATOM 1613 O O . ILE A 1 196 ? 13.209 -43.541 -17.898 1.00 84.06 196 ILE A O 1
ATOM 1617 N N . THR A 1 197 ? 13.093 -45.769 -17.715 1.00 86.62 197 THR A N 1
ATOM 1618 C CA . THR A 1 197 ? 11.713 -45.745 -17.218 1.00 86.62 197 THR A CA 1
ATOM 1619 C C . THR A 1 197 ? 11.638 -45.022 -15.872 1.00 86.62 197 THR A C 1
ATOM 1621 O O . THR A 1 197 ? 12.545 -45.102 -15.045 1.00 86.62 197 THR A O 1
ATOM 1624 N N . GLN A 1 198 ? 10.518 -44.361 -15.579 1.00 80.44 198 GLN A N 1
ATOM 1625 C CA . GLN A 1 198 ? 10.359 -43.644 -14.307 1.00 80.44 198 GLN A CA 1
ATOM 1626 C C . GLN A 1 198 ? 10.550 -44.550 -13.073 1.00 80.44 198 GLN A C 1
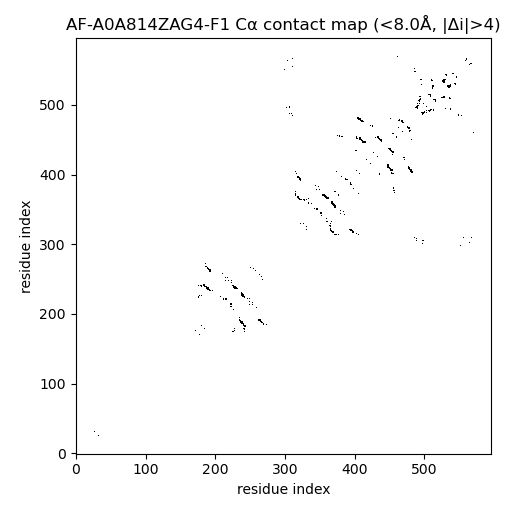ATOM 1628 O O . GLN A 1 198 ? 10.944 -44.074 -12.012 1.00 80.44 198 GLN A O 1
ATOM 1633 N N . ARG A 1 199 ? 10.294 -45.859 -13.209 1.00 84.56 199 ARG A N 1
ATOM 1634 C CA . ARG A 1 199 ? 10.468 -46.849 -12.135 1.00 84.56 199 ARG A CA 1
ATOM 1635 C C . ARG A 1 199 ? 11.929 -47.215 -11.872 1.00 84.56 199 ARG A C 1
ATOM 1637 O O . ARG A 1 199 ? 12.239 -47.619 -10.758 1.00 84.56 199 ARG A O 1
ATOM 1644 N N . SER A 1 200 ? 12.802 -47.078 -12.868 1.00 87.31 200 SER A N 1
ATOM 1645 C CA . SER A 1 200 ? 14.236 -47.363 -12.745 1.00 87.31 200 SER A CA 1
ATOM 1646 C C . SER A 1 200 ? 15.043 -46.176 -12.218 1.00 87.31 200 SER A C 1
ATOM 1648 O O . SER A 1 200 ? 16.205 -46.344 -11.871 1.00 87.31 200 SER A O 1
ATOM 1650 N N . ILE A 1 201 ? 14.445 -44.987 -12.102 1.00 84.81 201 ILE A N 1
ATOM 1651 C CA . ILE A 1 201 ? 15.136 -43.818 -11.552 1.00 84.81 201 ILE A CA 1
ATOM 1652 C C . ILE A 1 201 ? 15.322 -44.004 -10.039 1.00 84.81 201 ILE A C 1
ATOM 1654 O O . ILE A 1 201 ? 14.332 -44.165 -9.314 1.00 84.81 201 ILE A O 1
ATOM 1658 N N . PRO A 1 202 ? 16.565 -43.943 -9.523 1.00 86.88 202 PRO A N 1
ATOM 1659 C CA . PRO A 1 202 ? 16.821 -44.117 -8.103 1.00 86.88 202 PRO A CA 1
ATOM 1660 C C . PRO A 1 202 ? 16.049 -43.099 -7.248 1.00 86.88 202 PRO A C 1
ATOM 1662 O O . PRO A 1 202 ? 15.935 -41.926 -7.623 1.00 86.88 202 PRO A O 1
ATOM 1665 N N . PRO A 1 203 ? 15.561 -43.483 -6.052 1.00 87.25 203 PRO A N 1
ATOM 1666 C CA . PRO A 1 203 ? 14.989 -42.527 -5.112 1.00 87.25 203 PRO A CA 1
ATOM 1667 C C . PRO A 1 203 ? 15.987 -41.409 -4.795 1.00 87.25 203 PRO A C 1
ATOM 1669 O O . PRO A 1 203 ? 17.179 -41.670 -4.630 1.00 87.25 203 PRO A O 1
ATOM 1672 N N . VAL A 1 204 ? 15.504 -40.174 -4.629 1.00 84.69 204 VAL A N 1
ATOM 1673 C CA . VAL A 1 204 ? 16.355 -38.988 -4.396 1.00 84.69 204 VAL A CA 1
ATOM 1674 C C . VAL A 1 204 ? 17.370 -39.171 -3.257 1.00 84.69 204 VAL A C 1
ATOM 1676 O O . VAL A 1 204 ? 18.490 -38.678 -3.339 1.00 84.69 204 VAL A O 1
ATOM 1679 N N . MET A 1 205 ? 17.025 -39.947 -2.224 1.00 82.88 205 MET A N 1
ATOM 1680 C CA . MET A 1 205 ? 17.921 -40.261 -1.104 1.00 82.88 205 MET A CA 1
ATOM 1681 C C . MET A 1 205 ? 19.065 -41.206 -1.484 1.00 82.88 205 MET A C 1
ATOM 1683 O O . MET A 1 205 ? 20.162 -41.086 -0.940 1.00 82.88 205 MET A O 1
ATOM 1687 N N . LYS A 1 206 ? 18.828 -42.139 -2.413 1.00 87.56 206 LYS A N 1
ATOM 1688 C CA . LYS A 1 206 ? 19.873 -43.017 -2.950 1.00 87.56 206 LYS A CA 1
ATOM 1689 C C . LYS A 1 206 ? 20.872 -42.190 -3.759 1.00 87.56 206 LYS A C 1
ATOM 1691 O O . LYS A 1 206 ? 22.071 -42.318 -3.543 1.00 87.56 206 LYS A O 1
ATOM 1696 N N . VAL A 1 207 ? 20.370 -41.260 -4.573 1.00 87.69 207 VAL A N 1
ATOM 1697 C CA . VAL A 1 207 ? 21.197 -40.310 -5.333 1.00 87.69 207 VAL A CA 1
ATOM 1698 C C . VAL A 1 207 ? 21.985 -39.392 -4.399 1.00 87.69 207 VAL A C 1
ATOM 1700 O O . VAL A 1 207 ? 23.191 -39.265 -4.549 1.00 87.69 207 VAL A O 1
ATOM 1703 N N . ALA A 1 208 ? 21.353 -38.822 -3.368 1.00 86.56 208 ALA A N 1
ATOM 1704 C CA . ALA A 1 208 ? 22.039 -38.006 -2.363 1.00 86.56 208 ALA A CA 1
ATOM 1705 C C . ALA A 1 208 ? 23.200 -38.762 -1.688 1.00 86.56 208 ALA A C 1
ATOM 1707 O O . ALA A 1 208 ? 24.280 -38.206 -1.489 1.00 86.56 208 ALA A O 1
ATOM 1708 N N . ARG A 1 209 ? 22.986 -40.038 -1.340 1.00 89.56 209 ARG A N 1
ATOM 1709 C CA . ARG A 1 209 ? 24.018 -40.888 -0.733 1.00 89.56 209 ARG A CA 1
ATOM 1710 C C . ARG A 1 209 ? 25.165 -41.162 -1.703 1.00 89.56 209 ARG A C 1
ATOM 1712 O O . ARG A 1 209 ? 26.316 -41.046 -1.299 1.00 89.56 209 ARG A O 1
ATOM 1719 N N . TRP A 1 210 ? 24.848 -41.453 -2.961 1.00 93.44 210 TRP A N 1
ATOM 1720 C CA . TRP A 1 210 ? 25.842 -41.649 -4.014 1.00 93.44 210 TRP A CA 1
ATOM 1721 C C . TRP A 1 210 ? 26.694 -40.393 -4.247 1.00 93.44 210 TRP A C 1
ATOM 1723 O O . TRP A 1 210 ? 27.918 -40.495 -4.289 1.00 93.44 210 TRP A O 1
ATOM 1733 N N . ILE A 1 211 ? 26.089 -39.196 -4.273 1.00 91.50 211 ILE A N 1
ATOM 1734 C CA . ILE A 1 211 ? 26.828 -37.922 -4.369 1.00 91.50 211 ILE A CA 1
ATOM 1735 C C . ILE A 1 211 ? 27.829 -37.790 -3.211 1.00 91.50 211 ILE A C 1
ATOM 1737 O O . ILE A 1 211 ? 28.990 -37.450 -3.432 1.00 91.50 211 ILE A O 1
ATOM 1741 N N . ARG A 1 212 ? 27.400 -38.075 -1.973 1.00 91.19 212 ARG A N 1
ATOM 1742 C CA . ARG A 1 212 ? 28.273 -37.997 -0.787 1.00 91.19 212 ARG A CA 1
ATOM 1743 C C . ARG A 1 212 ? 29.433 -38.977 -0.865 1.00 91.19 212 ARG A C 1
ATOM 1745 O O . ARG A 1 212 ? 30.562 -38.578 -0.612 1.00 91.19 212 ARG A O 1
ATOM 1752 N N . GLN A 1 213 ? 29.154 -40.227 -1.226 1.00 93.25 213 GLN A N 1
ATOM 1753 C CA . GLN A 1 213 ? 30.178 -41.262 -1.369 1.00 93.25 213 GLN A CA 1
ATOM 1754 C C . GLN A 1 213 ? 31.189 -40.892 -2.454 1.00 93.25 213 GLN A C 1
ATOM 1756 O O . GLN A 1 213 ? 32.388 -40.989 -2.223 1.00 93.25 213 GLN A O 1
ATOM 1761 N N . THR A 1 214 ? 30.712 -40.388 -3.592 1.00 92.88 214 THR A N 1
ATOM 1762 C CA . THR A 1 214 ? 31.565 -39.947 -4.702 1.00 92.88 214 THR A CA 1
ATOM 1763 C C . THR A 1 214 ? 32.499 -38.817 -4.272 1.00 92.88 214 THR A C 1
ATOM 1765 O O . THR A 1 214 ? 33.697 -38.868 -4.542 1.00 92.88 214 THR A O 1
ATOM 1768 N N . VAL A 1 215 ? 31.983 -37.812 -3.556 1.00 93.19 215 VAL A N 1
ATOM 1769 C CA . VAL A 1 215 ? 32.827 -36.708 -3.076 1.00 93.19 215 VAL A CA 1
ATOM 1770 C C . VAL A 1 215 ? 33.804 -37.183 -2.007 1.00 93.19 215 VAL A C 1
ATOM 1772 O O . VAL A 1 215 ? 34.974 -36.828 -2.075 1.00 93.19 215 VAL A O 1
ATOM 1775 N N . GLN A 1 216 ? 33.362 -38.029 -1.075 1.00 92.44 216 GLN A N 1
ATOM 1776 C CA . GLN A 1 216 ? 34.214 -38.586 -0.022 1.00 92.44 216 GLN A CA 1
ATOM 1777 C C . GLN A 1 216 ? 35.333 -39.488 -0.572 1.00 92.44 216 GLN A C 1
ATOM 1779 O O . GLN A 1 216 ? 36.389 -39.603 0.038 1.00 92.44 216 GLN A O 1
ATOM 1784 N N . GLN A 1 217 ? 35.128 -40.130 -1.725 1.00 95.06 217 GLN A N 1
ATOM 1785 C CA . GLN A 1 217 ? 36.174 -40.903 -2.403 1.00 95.06 217 GLN A CA 1
ATOM 1786 C C . GLN A 1 217 ? 37.219 -40.013 -3.092 1.00 95.06 217 GLN A C 1
ATOM 1788 O O . GLN A 1 217 ? 38.347 -40.451 -3.301 1.00 95.06 217 GLN A O 1
ATOM 1793 N N . GLN A 1 218 ? 36.859 -38.782 -3.464 1.00 95.12 218 GLN A N 1
ATOM 1794 C CA . GLN A 1 218 ? 37.729 -37.866 -4.217 1.00 95.12 218 GLN A CA 1
ATOM 1795 C C . GLN A 1 218 ? 38.346 -36.758 -3.367 1.00 95.12 218 GLN A C 1
ATOM 1797 O O . GLN A 1 218 ? 39.320 -36.134 -3.783 1.00 95.12 218 GLN A O 1
ATOM 1802 N N . SER A 1 219 ? 37.770 -36.497 -2.200 1.00 92.00 219 SER A N 1
ATOM 1803 C CA . SER A 1 219 ? 38.199 -35.481 -1.255 1.00 92.00 219 SER A CA 1
ATOM 1804 C C . SER A 1 219 ? 38.248 -36.083 0.142 1.00 92.00 219 SER A C 1
ATOM 1806 O O . SER A 1 219 ? 37.364 -36.841 0.530 1.00 92.00 219 SER A O 1
ATOM 1808 N N . SER A 1 220 ? 39.246 -35.693 0.934 1.00 89.69 220 SER A N 1
ATOM 1809 C CA . SER A 1 220 ? 39.271 -35.978 2.374 1.00 89.69 220 SER A CA 1
ATOM 1810 C C . SER A 1 220 ? 38.160 -35.247 3.140 1.00 89.69 220 SER A C 1
ATOM 1812 O O . SER A 1 220 ? 37.934 -35.528 4.315 1.00 89.69 220 SER A O 1
ATOM 1814 N N . GLU A 1 221 ? 37.481 -34.294 2.497 1.00 92.06 221 GLU A N 1
ATOM 1815 C CA . GLU A 1 221 ? 36.395 -33.513 3.079 1.00 92.06 221 GLU A CA 1
ATOM 1816 C C . GLU A 1 221 ? 35.030 -34.149 2.791 1.00 92.06 221 GLU A C 1
ATOM 1818 O O . GLU A 1 221 ? 34.711 -34.538 1.666 1.00 92.06 221 GLU A O 1
ATOM 1823 N N . SER A 1 222 ? 34.181 -34.210 3.816 1.00 90.06 222 SER A N 1
ATOM 1824 C CA . SER A 1 222 ? 32.795 -34.655 3.690 1.00 90.06 222 SER A CA 1
ATOM 1825 C C . SER A 1 222 ? 31.863 -33.478 3.410 1.00 90.06 222 SER A C 1
ATOM 1827 O O . SER A 1 222 ? 31.965 -32.445 4.071 1.00 90.06 222 SER A O 1
ATOM 1829 N N . ILE A 1 223 ? 30.896 -33.661 2.511 1.00 89.62 223 ILE A N 1
ATOM 1830 C CA . ILE A 1 223 ? 29.830 -32.676 2.280 1.00 89.62 223 ILE A CA 1
ATOM 1831 C C . ILE A 1 223 ? 28.772 -32.791 3.378 1.00 89.62 223 ILE A C 1
ATOM 1833 O O . ILE A 1 223 ? 28.369 -33.899 3.743 1.00 89.62 223 ILE A O 1
ATOM 1837 N N . GLY A 1 224 ? 28.280 -31.644 3.851 1.00 84.75 224 GLY A N 1
ATOM 1838 C CA . GLY A 1 224 ? 27.158 -31.568 4.786 1.00 84.75 224 GLY A CA 1
ATOM 1839 C C . GLY A 1 224 ? 25.809 -32.055 4.227 1.00 84.75 224 GLY A C 1
ATOM 1840 O O . GLY A 1 224 ? 25.689 -32.713 3.188 1.00 84.75 224 GLY A O 1
ATOM 1841 N N . ASP A 1 225 ? 24.723 -31.727 4.927 1.00 80.75 225 ASP A N 1
ATOM 1842 C CA . ASP A 1 225 ? 23.385 -32.069 4.445 1.00 80.75 225 ASP A CA 1
ATOM 1843 C C . ASP A 1 225 ? 22.966 -31.249 3.219 1.00 80.75 225 ASP A C 1
ATOM 1845 O O . ASP A 1 225 ? 23.238 -30.047 3.117 1.00 80.75 225 ASP A O 1
ATOM 1849 N N . PHE A 1 226 ? 22.250 -31.899 2.291 1.00 80.12 226 PHE A N 1
ATOM 1850 C CA . PHE A 1 226 ? 21.627 -31.197 1.174 1.00 80.12 226 PHE A CA 1
ATOM 1851 C C . PHE A 1 226 ? 20.465 -30.358 1.693 1.00 80.12 226 PHE A C 1
ATOM 1853 O O . PHE A 1 226 ? 19.620 -30.808 2.465 1.00 80.12 226 PHE A O 1
ATOM 1860 N N . SER A 1 227 ? 20.438 -29.114 1.248 1.00 60.69 227 SER A N 1
ATOM 1861 C CA . SER A 1 227 ? 19.544 -28.069 1.718 1.00 60.69 227 SER A CA 1
ATOM 1862 C C . SER A 1 227 ? 18.211 -28.063 0.954 1.00 60.69 227 SER A C 1
ATOM 1864 O O . SER A 1 227 ? 17.186 -27.625 1.478 1.00 60.69 227 SER A O 1
ATOM 1866 N N . ILE A 1 228 ? 18.214 -28.599 -0.274 1.00 61.78 228 ILE A N 1
ATOM 1867 C CA . ILE A 1 228 ? 17.048 -28.762 -1.150 1.00 61.78 228 ILE A CA 1
ATOM 1868 C C . ILE A 1 228 ? 17.191 -30.083 -1.913 1.00 61.78 228 ILE A C 1
ATOM 1870 O O . ILE A 1 228 ? 18.218 -30.301 -2.552 1.00 61.78 228 ILE A O 1
ATOM 1874 N N . LEU A 1 229 ? 16.150 -30.919 -1.873 1.00 69.50 229 LEU A N 1
ATOM 1875 C CA . LEU A 1 229 ? 16.018 -32.165 -2.634 1.00 69.50 229 LEU A CA 1
ATOM 1876 C C . LEU A 1 229 ? 14.658 -32.144 -3.340 1.00 69.50 229 LEU A C 1
ATOM 1878 O O . LEU A 1 229 ? 13.639 -32.416 -2.709 1.00 69.50 229 LEU A O 1
ATOM 1882 N N . ILE A 1 230 ? 14.614 -31.743 -4.614 1.00 69.50 230 ILE A N 1
ATOM 1883 C CA . ILE A 1 230 ? 13.342 -31.609 -5.348 1.00 69.50 230 ILE A CA 1
ATOM 1884 C C . ILE A 1 230 ? 13.410 -32.365 -6.682 1.00 69.50 230 ILE A C 1
ATOM 1886 O O . ILE A 1 230 ? 14.326 -32.101 -7.470 1.00 69.50 230 ILE A O 1
ATOM 1890 N N . PRO A 1 231 ? 12.438 -33.249 -6.981 1.00 71.69 231 PRO A N 1
ATOM 1891 C CA . PRO A 1 231 ? 12.217 -33.724 -8.340 1.00 71.69 231 PRO A CA 1
ATOM 1892 C C . PRO A 1 231 ? 11.692 -32.577 -9.209 1.00 71.69 231 PRO A C 1
ATOM 1894 O O . PRO A 1 231 ? 10.649 -31.994 -8.925 1.00 71.69 231 PRO A O 1
ATOM 1897 N N . VAL A 1 232 ? 12.446 -32.210 -10.246 1.00 67.00 232 VAL A N 1
ATOM 1898 C CA . VAL A 1 232 ? 12.116 -31.081 -11.137 1.00 67.00 232 VAL A CA 1
ATOM 1899 C C . VAL A 1 232 ? 11.391 -31.551 -12.397 1.00 67.00 232 VAL A C 1
ATOM 1901 O O . VAL A 1 232 ? 10.595 -30.811 -12.965 1.00 67.00 232 VAL A O 1
ATOM 1904 N N . SER A 1 233 ? 11.690 -32.763 -12.853 1.00 79.62 233 SER A N 1
ATOM 1905 C CA . SER A 1 233 ? 10.976 -33.482 -13.912 1.00 79.62 233 SER A CA 1
ATOM 1906 C C . SER A 1 233 ? 11.076 -34.980 -13.636 1.00 79.62 233 SER A C 1
ATOM 1908 O O . SER A 1 233 ? 11.757 -35.390 -12.693 1.00 79.62 233 SER A O 1
ATOM 1910 N N . THR A 1 234 ? 10.413 -35.794 -14.458 1.00 79.88 234 THR A N 1
ATOM 1911 C CA . THR A 1 234 ? 10.436 -37.261 -14.352 1.00 79.88 234 THR A CA 1
ATOM 1912 C C . THR A 1 234 ? 11.852 -37.826 -14.275 1.00 79.88 234 THR A C 1
ATOM 1914 O O . THR A 1 234 ? 12.047 -38.781 -13.543 1.00 79.88 234 THR A O 1
ATOM 1917 N N . ASN A 1 235 ? 12.829 -37.199 -14.937 1.00 87.44 235 ASN A N 1
ATOM 1918 C CA . ASN A 1 235 ? 14.227 -37.626 -15.021 1.00 87.44 235 ASN A CA 1
ATOM 1919 C C . ASN A 1 235 ? 15.251 -36.610 -14.492 1.00 87.44 235 ASN A C 1
ATOM 1921 O O . ASN A 1 235 ? 16.418 -36.656 -14.882 1.00 87.44 235 ASN A O 1
ATOM 1925 N N . ARG A 1 236 ? 14.846 -35.663 -13.635 1.00 87.94 236 ARG A N 1
ATOM 1926 C CA . ARG A 1 236 ? 15.772 -34.635 -13.138 1.00 87.94 236 ARG A CA 1
ATOM 1927 C C . ARG A 1 236 ? 15.572 -34.304 -11.672 1.00 87.94 236 ARG A C 1
ATOM 1929 O O . ARG A 1 236 ? 14.482 -33.904 -11.259 1.00 87.94 236 ARG A O 1
ATOM 1936 N N . TYR A 1 237 ? 16.662 -34.338 -10.918 1.00 88.44 237 TYR A N 1
ATOM 1937 C CA . TYR A 1 237 ? 16.718 -33.913 -9.522 1.00 88.44 237 TYR A CA 1
ATOM 1938 C C . TYR A 1 237 ? 17.522 -32.629 -9.359 1.00 88.44 237 TYR A C 1
ATOM 1940 O O . TYR A 1 237 ? 18.484 -32.389 -10.086 1.00 88.44 237 TYR A O 1
ATOM 1948 N N . LYS A 1 238 ? 17.119 -31.800 -8.393 1.00 86.69 238 LYS A N 1
ATOM 1949 C CA . LYS A 1 238 ? 17.824 -30.577 -8.000 1.00 86.69 238 LYS A CA 1
ATOM 1950 C C . LYS A 1 238 ? 18.329 -30.698 -6.570 1.00 86.69 238 LYS A C 1
ATOM 1952 O O . LYS A 1 238 ? 17.530 -30.925 -5.660 1.00 86.69 238 LYS A O 1
ATOM 1957 N N . PHE A 1 239 ? 19.631 -30.479 -6.403 1.00 86.62 239 PHE A N 1
ATOM 1958 C CA . PHE A 1 239 ? 20.342 -30.534 -5.130 1.00 86.62 239 PHE A CA 1
ATOM 1959 C C . PHE A 1 239 ? 20.865 -29.147 -4.754 1.00 86.62 239 PHE A C 1
ATOM 1961 O O . PHE A 1 239 ? 21.604 -28.522 -5.518 1.00 86.62 239 PHE A O 1
ATOM 1968 N N . GLY A 1 240 ? 20.473 -28.660 -3.577 1.00 84.00 240 GLY A N 1
ATOM 1969 C CA . GLY A 1 240 ? 21.080 -27.493 -2.932 1.00 84.00 240 GLY A CA 1
ATOM 1970 C C . GLY A 1 240 ? 22.030 -27.927 -1.819 1.00 84.00 240 GLY A C 1
ATOM 1971 O O . GLY A 1 240 ? 21.777 -28.934 -1.162 1.00 84.00 240 GLY A O 1
ATOM 1972 N N . VAL A 1 241 ? 23.093 -27.165 -1.570 1.00 85.94 241 VAL A N 1
ATOM 1973 C CA . VAL A 1 241 ? 23.983 -27.342 -0.405 1.00 85.94 241 VAL A CA 1
ATOM 1974 C C . VAL A 1 241 ? 23.767 -26.238 0.626 1.00 85.94 241 VAL A C 1
ATOM 1976 O O . VAL A 1 241 ? 23.124 -25.227 0.333 1.00 85.94 241 VAL A O 1
ATOM 1979 N N . THR A 1 242 ? 24.226 -26.451 1.861 1.00 77.69 242 THR A N 1
ATOM 1980 C CA . THR A 1 242 ? 24.044 -25.486 2.961 1.00 77.69 242 THR A CA 1
ATOM 1981 C C . THR A 1 242 ? 25.206 -24.501 3.105 1.00 77.69 242 THR A C 1
ATOM 1983 O O . THR A 1 242 ? 25.002 -23.428 3.682 1.00 77.69 242 THR A O 1
ATOM 1986 N N . SER A 1 243 ? 26.386 -24.816 2.560 1.00 84.75 243 SER A N 1
ATOM 1987 C CA . SER A 1 243 ? 27.599 -24.005 2.694 1.00 84.75 243 SER A CA 1
ATOM 1988 C C . SER A 1 243 ? 28.315 -23.752 1.357 1.00 84.75 243 SER A C 1
ATOM 1990 O O . SER A 1 243 ? 28.142 -24.474 0.373 1.00 84.75 243 SER A O 1
ATOM 1992 N N . LYS A 1 244 ? 29.130 -22.689 1.317 1.00 85.06 244 LYS A N 1
ATOM 1993 C CA . LYS A 1 244 ? 29.964 -22.344 0.154 1.00 85.06 244 LYS A CA 1
ATOM 1994 C C . LYS A 1 244 ? 31.094 -23.361 -0.065 1.00 85.06 244 LYS A C 1
ATOM 1996 O O . LYS A 1 244 ? 31.440 -23.620 -1.212 1.00 85.06 244 LYS A O 1
ATOM 2001 N N . SER A 1 245 ? 31.643 -23.941 1.004 1.00 88.00 245 SER A N 1
ATOM 2002 C CA . SER A 1 245 ? 32.659 -24.999 0.925 1.00 88.00 245 SER A CA 1
ATOM 2003 C C . SER A 1 245 ? 32.094 -26.258 0.269 1.00 88.00 245 SER A C 1
ATOM 2005 O O . SER A 1 245 ? 32.667 -26.732 -0.706 1.00 88.00 245 SER A O 1
ATOM 2007 N N . ASP A 1 246 ? 30.906 -26.708 0.691 1.00 89.88 246 ASP A N 1
ATOM 2008 C CA . ASP A 1 246 ? 30.209 -27.840 0.062 1.00 89.88 246 ASP A CA 1
ATOM 2009 C C . ASP A 1 246 ? 29.954 -27.597 -1.432 1.00 89.88 246 ASP A C 1
ATOM 2011 O O . ASP A 1 246 ? 30.070 -28.505 -2.255 1.00 89.88 246 ASP A O 1
ATOM 2015 N N . PHE A 1 247 ? 29.616 -26.356 -1.801 1.00 88.69 247 PHE A N 1
ATOM 2016 C CA . PHE A 1 247 ? 29.406 -25.985 -3.199 1.00 88.69 247 PHE A CA 1
ATOM 2017 C C . PHE A 1 247 ? 30.692 -26.127 -4.022 1.00 88.69 247 PHE A C 1
ATOM 2019 O O . PHE A 1 247 ? 30.657 -26.688 -5.116 1.00 88.69 247 PHE A O 1
ATOM 2026 N N . LEU A 1 248 ? 31.820 -25.635 -3.504 1.00 88.56 248 LEU A N 1
ATOM 2027 C CA . LEU A 1 248 ? 33.115 -25.725 -4.183 1.00 88.56 248 LEU A CA 1
ATOM 2028 C C . LEU A 1 248 ? 33.615 -27.172 -4.275 1.00 88.56 248 LEU A C 1
ATOM 2030 O O . LEU A 1 248 ? 34.155 -27.554 -5.313 1.00 88.56 248 LEU A O 1
ATOM 2034 N N . LEU A 1 249 ? 33.369 -27.990 -3.247 1.00 90.56 249 LEU A N 1
ATOM 2035 C CA . LEU A 1 249 ? 33.646 -29.429 -3.273 1.00 90.56 249 LEU A CA 1
ATOM 2036 C C . LEU A 1 249 ? 32.876 -30.126 -4.402 1.00 90.56 249 LEU A C 1
ATOM 2038 O O . LEU A 1 249 ? 33.478 -30.805 -5.232 1.00 90.56 249 LEU A O 1
ATOM 2042 N N . LEU A 1 250 ? 31.561 -29.897 -4.499 1.00 88.88 250 LEU A N 1
ATOM 2043 C CA . LEU A 1 250 ? 30.738 -30.452 -5.582 1.00 88.88 250 LEU A CA 1
ATOM 2044 C C . LEU A 1 250 ? 31.148 -29.940 -6.966 1.00 88.88 250 LEU A C 1
ATOM 2046 O O . LEU A 1 250 ? 31.089 -30.678 -7.950 1.00 88.88 250 LEU A O 1
ATOM 2050 N N . TRP A 1 251 ? 31.543 -28.670 -7.054 1.00 90.44 251 TRP A N 1
ATOM 2051 C CA . TRP A 1 251 ? 31.958 -28.052 -8.309 1.00 90.44 251 TRP A CA 1
ATOM 2052 C C . TRP A 1 251 ? 33.241 -28.682 -8.866 1.00 90.44 251 TRP A C 1
ATOM 2054 O O . TRP A 1 251 ? 33.335 -28.920 -10.072 1.00 90.44 251 TRP A O 1
ATOM 2064 N N . ASN A 1 252 ? 34.203 -28.979 -7.990 1.00 91.31 252 ASN A N 1
ATOM 2065 C CA . ASN A 1 252 ? 35.501 -29.539 -8.363 1.00 91.31 252 ASN A CA 1
ATOM 2066 C C . ASN A 1 252 ? 35.501 -31.072 -8.476 1.00 91.31 252 ASN A C 1
ATOM 2068 O O . ASN A 1 252 ? 36.427 -31.634 -9.060 1.00 91.31 252 ASN A O 1
ATOM 2072 N N . CYS A 1 253 ? 34.469 -31.746 -7.964 1.00 90.19 253 CYS A N 1
ATOM 2073 C CA . CYS A 1 253 ? 34.336 -33.196 -8.050 1.00 90.19 253 CYS A CA 1
ATOM 2074 C C . CYS A 1 253 ? 34.213 -33.666 -9.514 1.00 90.19 253 CYS A C 1
ATOM 2076 O O . CYS A 1 253 ? 33.498 -33.069 -10.335 1.00 90.19 253 CYS A O 1
ATOM 2078 N N . LYS A 1 254 ? 34.940 -34.737 -9.851 1.00 92.38 254 LYS A N 1
ATOM 2079 C CA . LYS A 1 254 ? 34.832 -35.447 -11.128 1.00 92.38 254 LYS A CA 1
ATOM 2080 C C . LYS A 1 254 ? 33.696 -36.453 -11.016 1.00 92.38 254 LYS A C 1
ATOM 2082 O O . LYS A 1 254 ? 33.804 -37.440 -10.305 1.00 92.38 254 LYS A O 1
ATOM 2087 N N . TRP A 1 255 ? 32.595 -36.209 -11.700 1.00 90.31 255 TRP A N 1
ATOM 2088 C CA . TRP A 1 255 ? 31.427 -37.071 -11.569 1.00 90.31 255 TRP A CA 1
ATOM 2089 C C . TRP A 1 255 ? 31.579 -38.342 -12.414 1.00 90.31 255 TRP A C 1
ATOM 2091 O O . TRP A 1 255 ? 31.999 -38.224 -13.566 1.00 90.31 255 TRP A O 1
ATOM 2101 N N . PRO A 1 256 ? 31.260 -39.534 -11.876 1.00 87.69 256 PRO A N 1
ATOM 2102 C CA . PRO A 1 256 ? 31.092 -40.724 -12.696 1.00 87.69 256 PRO A CA 1
ATOM 2103 C C . PRO A 1 256 ? 29.955 -40.488 -13.690 1.00 87.69 256 PRO A C 1
ATOM 2105 O O . PRO A 1 256 ? 28.966 -39.834 -13.350 1.00 87.69 256 PRO A O 1
ATOM 2108 N N . ASN A 1 257 ? 30.088 -41.044 -14.892 1.00 88.12 257 ASN A N 1
ATOM 2109 C CA . ASN A 1 257 ? 29.016 -41.008 -15.887 1.00 88.12 257 ASN A CA 1
ATOM 2110 C C . ASN A 1 257 ? 27.884 -41.988 -15.547 1.00 88.12 257 ASN A C 1
ATOM 2112 O O . ASN A 1 257 ? 26.800 -41.851 -16.095 1.00 88.12 257 ASN A O 1
ATOM 2116 N N . GLU A 1 258 ? 28.116 -42.928 -14.626 1.00 88.25 258 GLU A N 1
ATOM 2117 C CA . GLU A 1 258 ? 27.183 -44.002 -14.288 1.00 88.25 258 GLU A CA 1
ATOM 2118 C C . GLU A 1 258 ? 26.936 -44.093 -12.772 1.00 88.25 258 GLU A C 1
ATOM 2120 O O . GLU A 1 258 ? 27.839 -43.914 -11.947 1.00 88.25 258 GLU A O 1
ATOM 2125 N N . MET A 1 259 ? 25.694 -44.398 -12.397 1.00 88.50 259 MET A N 1
ATOM 2126 C CA . MET A 1 259 ? 25.268 -44.711 -11.033 1.00 88.50 259 MET A CA 1
ATOM 2127 C C . MET A 1 259 ? 24.449 -46.005 -11.054 1.00 88.50 259 MET A C 1
ATOM 2129 O O . MET A 1 259 ? 23.296 -45.971 -11.457 1.00 88.50 259 MET A O 1
ATOM 2133 N N . ASP A 1 260 ? 24.996 -47.122 -10.569 1.00 87.31 260 ASP A N 1
ATOM 2134 C CA . ASP A 1 260 ? 24.340 -48.443 -10.646 1.00 87.31 260 ASP A CA 1
ATOM 2135 C C . ASP A 1 260 ? 23.907 -48.799 -12.088 1.00 87.31 260 ASP A C 1
ATOM 2137 O O . ASP A 1 260 ? 22.734 -49.085 -12.331 1.00 87.31 260 ASP A O 1
ATOM 2141 N N . ASP A 1 261 ? 24.837 -48.703 -13.045 1.00 89.31 261 ASP A N 1
ATOM 2142 C CA . ASP A 1 261 ? 24.624 -48.960 -14.484 1.00 89.31 261 ASP A CA 1
ATOM 2143 C C . ASP A 1 261 ? 23.597 -48.027 -15.165 1.00 89.31 261 ASP A C 1
ATOM 2145 O O . ASP A 1 261 ? 23.094 -48.302 -16.254 1.00 89.31 261 ASP A O 1
ATOM 2149 N N . ILE A 1 262 ? 23.259 -46.909 -14.516 1.00 87.94 262 ILE A N 1
ATOM 2150 C CA . ILE A 1 262 ? 22.400 -45.858 -15.063 1.00 87.94 262 ILE A CA 1
ATOM 2151 C C . ILE A 1 262 ? 23.258 -44.662 -15.451 1.00 87.94 262 ILE A C 1
ATOM 2153 O O . ILE A 1 262 ? 23.911 -44.076 -14.588 1.00 87.94 262 ILE A O 1
ATOM 2157 N N . ASP A 1 263 ? 23.168 -44.239 -16.711 1.00 88.12 263 ASP A N 1
ATOM 2158 C CA . ASP A 1 263 ? 23.803 -43.013 -17.184 1.00 88.12 263 ASP A CA 1
ATOM 2159 C C . ASP A 1 263 ? 23.237 -41.769 -16.481 1.00 88.12 263 ASP A C 1
ATOM 2161 O O . ASP A 1 263 ? 22.022 -41.516 -16.437 1.00 88.12 263 ASP A O 1
ATOM 2165 N N . VAL A 1 264 ? 24.149 -40.961 -15.943 1.00 90.06 264 VAL A N 1
ATOM 2166 C CA . VAL A 1 264 ? 23.865 -39.745 -15.188 1.00 90.06 264 VAL A CA 1
ATOM 2167 C C . VAL A 1 264 ? 24.657 -38.567 -15.751 1.00 90.06 264 VAL A C 1
ATOM 2169 O O . VAL A 1 264 ? 25.883 -38.550 -15.779 1.00 90.06 264 VAL A O 1
ATOM 2172 N N . GLU A 1 265 ? 23.941 -37.503 -16.111 1.00 91.50 265 GLU A N 1
ATOM 2173 C CA . GLU A 1 265 ? 24.510 -36.221 -16.518 1.00 91.50 265 GLU A CA 1
ATOM 2174 C C . GLU A 1 265 ? 24.381 -35.211 -15.364 1.00 91.50 265 GLU A C 1
ATOM 2176 O O . GLU A 1 265 ? 23.276 -34.789 -14.994 1.00 91.50 265 GLU A O 1
ATOM 2181 N N . ILE A 1 266 ? 25.512 -34.782 -14.794 1.00 88.25 266 ILE A N 1
ATOM 2182 C CA . ILE A 1 266 ? 25.532 -33.716 -13.782 1.00 88.25 266 ILE A CA 1
ATOM 2183 C C . ILE A 1 266 ? 25.694 -32.360 -14.458 1.00 88.25 266 ILE A C 1
ATOM 2185 O O . ILE A 1 266 ? 26.760 -31.988 -14.949 1.00 88.25 266 ILE A O 1
ATOM 2189 N N . GLN A 1 267 ? 24.624 -31.572 -14.420 1.00 87.06 267 GLN A N 1
ATOM 2190 C CA . GLN A 1 267 ? 24.612 -30.220 -14.955 1.00 87.06 267 GLN A CA 1
ATOM 2191 C C . GLN A 1 267 ? 25.059 -29.236 -13.878 1.00 87.06 267 GLN A C 1
ATOM 2193 O O . GLN A 1 267 ? 24.332 -28.926 -12.923 1.00 87.06 267 GLN A O 1
ATOM 2198 N N . ARG A 1 268 ? 26.277 -28.722 -14.057 1.00 85.31 268 ARG A N 1
ATOM 2199 C CA . ARG A 1 268 ? 26.824 -27.636 -13.243 1.00 85.31 268 ARG A CA 1
ATOM 2200 C C . ARG A 1 268 ? 26.117 -26.311 -13.580 1.00 85.31 268 ARG A C 1
ATOM 2202 O O . ARG A 1 268 ? 25.719 -26.099 -14.729 1.00 85.31 268 ARG A O 1
ATOM 2209 N N . PRO A 1 269 ? 25.954 -25.397 -12.608 1.00 74.94 269 PRO A N 1
ATOM 2210 C CA . PRO A 1 269 ? 25.556 -24.018 -12.888 1.00 74.94 269 PRO A CA 1
ATOM 2211 C C . PRO A 1 269 ? 26.414 -23.405 -14.007 1.00 74.94 269 PRO A C 1
ATOM 2213 O O . PRO A 1 269 ? 27.614 -23.637 -14.055 1.00 74.94 269 PRO A O 1
ATOM 2216 N N . ARG A 1 270 ? 25.824 -22.608 -14.907 1.00 64.94 270 ARG A N 1
ATOM 2217 C CA . ARG A 1 270 ? 26.543 -22.039 -16.071 1.00 64.94 270 ARG A CA 1
ATOM 2218 C C . ARG A 1 270 ? 27.622 -21.008 -15.708 1.00 64.94 270 ARG A C 1
ATOM 2220 O O . ARG A 1 270 ? 28.446 -20.680 -16.553 1.00 64.94 270 ARG A O 1
ATOM 2227 N N . SER A 1 271 ? 27.621 -20.504 -14.479 1.00 69.44 271 SER A N 1
ATOM 2228 C CA . SER A 1 271 ? 28.641 -19.602 -13.952 1.00 69.44 271 SER A CA 1
ATOM 2229 C C . SER A 1 271 ? 28.808 -19.820 -12.449 1.00 69.44 271 SER A C 1
ATOM 2231 O O . SER A 1 271 ? 27.838 -20.135 -11.749 1.00 69.44 271 SER A O 1
ATOM 2233 N N . LEU A 1 272 ? 30.034 -19.639 -11.940 1.00 63.81 272 LEU A N 1
ATOM 2234 C CA . LEU A 1 272 ? 30.204 -19.395 -10.509 1.00 63.81 272 LEU A CA 1
ATOM 2235 C C . LEU A 1 272 ? 29.471 -18.086 -10.172 1.00 63.81 272 LEU A C 1
ATOM 2237 O O . LEU A 1 272 ? 29.603 -17.117 -10.921 1.00 63.81 272 LEU A O 1
ATOM 2241 N N . PRO A 1 273 ? 28.710 -18.022 -9.071 1.00 58.34 273 PRO A N 1
ATOM 2242 C CA . PRO A 1 273 ? 28.131 -16.765 -8.622 1.00 58.34 273 PRO A CA 1
ATOM 2243 C C . PRO A 1 273 ? 29.251 -15.753 -8.329 1.00 58.34 273 PRO A C 1
ATOM 2245 O O . PRO A 1 273 ? 30.284 -16.114 -7.755 1.00 58.34 273 PRO A O 1
ATOM 2248 N N . ASP A 1 274 ? 29.026 -14.487 -8.698 1.00 51.34 274 ASP A N 1
ATOM 2249 C CA . ASP A 1 274 ? 30.005 -13.380 -8.667 1.00 51.34 274 ASP A CA 1
ATOM 2250 C C . ASP A 1 274 ? 30.711 -13.186 -7.311 1.00 51.34 274 ASP A C 1
ATOM 2252 O O . ASP A 1 274 ? 31.792 -12.609 -7.228 1.00 51.34 274 ASP A O 1
ATOM 2256 N N . CYS A 1 275 ? 30.162 -13.741 -6.230 1.00 45.72 275 CYS A N 1
ATOM 2257 C CA . CYS A 1 275 ? 30.770 -13.780 -4.901 1.00 45.72 275 CYS A CA 1
ATOM 2258 C C . CYS A 1 275 ? 32.019 -14.688 -4.772 1.00 45.72 275 CYS A C 1
ATOM 2260 O O . CYS A 1 275 ? 32.506 -14.898 -3.654 1.00 45.72 275 CYS A O 1
ATOM 2262 N N . CYS A 1 276 ? 32.542 -15.244 -5.872 1.00 46.84 276 CYS A N 1
ATOM 2263 C CA . CYS A 1 276 ? 33.759 -16.069 -5.898 1.00 46.84 276 CYS A CA 1
ATOM 2264 C C . CYS A 1 276 ? 34.897 -15.524 -6.780 1.00 46.84 276 CYS A C 1
ATOM 2266 O O . CYS A 1 276 ? 35.955 -16.148 -6.826 1.00 46.84 276 CYS A O 1
ATOM 2268 N N . ALA A 1 277 ? 34.731 -14.382 -7.454 1.00 43.81 277 ALA A N 1
ATOM 2269 C CA . ALA A 1 277 ? 35.794 -13.811 -8.280 1.00 43.81 277 ALA A CA 1
ATOM 2270 C C . ALA A 1 277 ? 36.847 -13.085 -7.413 1.00 43.81 277 ALA A C 1
ATOM 2272 O O . ALA A 1 277 ? 36.677 -11.925 -7.037 1.00 43.81 277 ALA A O 1
ATOM 2273 N N . LEU A 1 278 ? 37.952 -13.766 -7.088 1.00 38.41 278 LEU A N 1
ATOM 2274 C CA . LEU A 1 278 ? 39.184 -13.112 -6.633 1.00 38.41 278 LEU A CA 1
ATOM 2275 C C . LEU A 1 278 ? 39.901 -12.486 -7.849 1.00 38.41 278 LEU A C 1
ATOM 2277 O O . LEU A 1 278 ? 40.098 -13.134 -8.871 1.00 38.41 278 LEU A O 1
ATOM 2281 N N . LYS A 1 279 ? 40.217 -11.192 -7.711 1.00 46.16 279 LYS A N 1
ATOM 2282 C CA . LYS A 1 279 ? 40.781 -10.217 -8.671 1.00 46.16 279 LYS A CA 1
ATOM 2283 C C . LYS A 1 279 ? 41.759 -10.765 -9.729 1.00 46.16 279 LYS A C 1
ATOM 2285 O O . LYS A 1 279 ? 42.722 -11.430 -9.370 1.00 46.16 279 LYS A O 1
ATOM 2290 N N . SER A 1 280 ? 41.633 -10.282 -10.976 1.00 41.03 280 SER A N 1
ATOM 2291 C CA . SER A 1 280 ? 42.638 -9.465 -11.712 1.00 41.03 280 SER A CA 1
ATOM 2292 C C . SER A 1 280 ? 42.563 -9.644 -13.241 1.00 41.03 280 SER A C 1
ATOM 2294 O O . SER A 1 280 ? 42.751 -10.745 -13.744 1.00 41.03 280 SER A O 1
ATOM 2296 N N . ARG A 1 281 ? 42.325 -8.546 -13.982 1.00 30.72 281 ARG A N 1
ATOM 2297 C CA . ARG A 1 281 ? 43.081 -8.122 -15.187 1.00 30.72 281 ARG A CA 1
ATOM 2298 C C . ARG A 1 281 ? 42.455 -6.879 -15.850 1.00 30.72 281 ARG A C 1
ATOM 2300 O O . ARG A 1 281 ? 41.230 -6.816 -15.946 1.00 30.72 281 ARG A O 1
ATOM 2307 N N . PRO A 1 282 ? 43.270 -5.917 -16.323 1.00 40.16 282 PRO A N 1
ATOM 2308 C CA . PRO A 1 282 ? 42.830 -4.835 -17.192 1.00 40.16 282 PRO A CA 1
ATOM 2309 C C . PRO A 1 282 ? 42.911 -5.288 -18.657 1.00 40.16 282 PRO A C 1
ATOM 2311 O O . PRO A 1 282 ? 43.881 -5.932 -19.052 1.00 40.16 282 PRO A O 1
ATOM 2314 N N . HIS A 1 283 ? 41.917 -4.939 -19.468 1.00 35.84 283 HIS A N 1
ATOM 2315 C CA . HIS A 1 283 ? 42.064 -4.956 -20.920 1.00 35.84 283 HIS A CA 1
ATOM 2316 C C . HIS A 1 283 ? 41.512 -3.658 -21.498 1.00 35.84 283 HIS A C 1
ATOM 2318 O O . HIS A 1 283 ? 40.319 -3.372 -21.403 1.00 35.84 283 HIS A O 1
ATOM 2324 N N . GLU A 1 284 ? 42.429 -2.885 -22.077 1.00 41.19 284 GLU A N 1
ATOM 2325 C CA . GLU A 1 284 ? 42.161 -1.861 -23.075 1.00 41.19 284 GLU A CA 1
ATOM 2326 C C . GLU A 1 284 ? 41.519 -2.512 -24.299 1.00 41.19 284 GLU A C 1
ATOM 2328 O O . GLU A 1 284 ? 42.082 -3.438 -24.884 1.00 41.19 284 GLU A O 1
ATOM 2333 N N . ILE A 1 285 ? 40.354 -2.004 -24.698 1.00 34.72 285 ILE A N 1
ATOM 2334 C CA . ILE A 1 285 ? 39.852 -2.119 -26.065 1.00 34.72 285 ILE A CA 1
ATOM 2335 C C . ILE A 1 285 ? 39.246 -0.767 -26.428 1.00 34.72 285 ILE A C 1
ATOM 2337 O O . ILE A 1 285 ? 38.258 -0.332 -25.837 1.00 34.72 285 ILE A O 1
ATOM 2341 N N . THR A 1 286 ? 39.858 -0.120 -27.413 1.00 45.50 286 THR A N 1
ATOM 2342 C CA . THR A 1 286 ? 39.353 1.052 -28.129 1.00 45.50 286 THR A CA 1
ATOM 2343 C C . THR A 1 286 ? 38.255 0.620 -29.106 1.00 45.50 286 THR A C 1
ATOM 2345 O O . THR A 1 286 ? 38.510 -0.271 -29.917 1.00 45.50 286 THR A O 1
ATOM 2348 N N . PRO A 1 287 ? 37.073 1.267 -29.118 1.00 39.34 287 PRO A N 1
ATOM 2349 C CA . PRO A 1 287 ? 36.204 1.237 -30.284 1.00 39.34 287 PRO A CA 1
ATOM 2350 C C . PRO A 1 287 ? 35.937 2.637 -30.848 1.00 39.34 287 PRO A C 1
ATOM 2352 O O . PRO A 1 287 ? 35.735 3.621 -30.136 1.00 39.34 287 PRO A O 1
ATOM 2355 N N . SER A 1 288 ? 35.928 2.675 -32.173 1.00 39.62 288 SER A N 1
ATOM 2356 C CA . SER A 1 288 ? 35.574 3.786 -33.045 1.00 39.62 288 SER A CA 1
ATOM 2357 C C . SER A 1 288 ? 34.128 4.263 -32.844 1.00 39.62 288 SER A C 1
ATOM 2359 O O . SER A 1 288 ? 33.210 3.494 -32.559 1.00 39.62 288 SER A O 1
ATOM 2361 N N . ALA A 1 289 ? 33.960 5.578 -32.984 1.00 38.62 289 ALA A N 1
ATOM 2362 C CA . ALA A 1 289 ? 32.806 6.361 -32.570 1.00 38.62 289 ALA A CA 1
ATOM 2363 C C . ALA A 1 289 ? 31.547 6.179 -33.441 1.00 38.62 289 ALA A C 1
ATOM 2365 O O . ALA A 1 289 ? 31.587 6.432 -34.645 1.00 38.62 289 ALA A O 1
ATOM 2366 N N . PRO A 1 290 ? 30.382 5.934 -32.822 1.00 45.50 290 PRO A N 1
ATOM 2367 C CA . PRO A 1 290 ? 29.151 6.626 -33.156 1.00 45.50 290 PRO A CA 1
ATOM 2368 C C . PRO A 1 290 ? 29.034 7.883 -32.279 1.00 45.50 290 PRO A C 1
ATOM 2370 O O . PRO A 1 290 ? 29.487 7.900 -31.136 1.00 45.50 290 PRO A O 1
ATOM 2373 N N . SER A 1 291 ? 28.429 8.941 -32.809 1.00 45.12 291 SER A N 1
ATOM 2374 C CA . SER A 1 291 ? 28.153 10.224 -32.154 1.00 45.12 291 SER A CA 1
ATOM 2375 C C . SER A 1 291 ? 27.311 10.058 -30.878 1.00 45.12 291 SER A C 1
ATOM 2377 O O . SER A 1 291 ? 26.094 10.227 -30.860 1.00 45.12 291 SER A O 1
ATOM 2379 N N . GLN A 1 292 ? 27.979 9.708 -29.780 1.00 38.09 292 GLN A N 1
ATOM 2380 C CA . GLN A 1 292 ? 27.420 9.672 -28.441 1.00 38.09 292 GLN A CA 1
ATOM 2381 C C . GLN A 1 292 ? 27.386 11.102 -27.901 1.00 38.09 292 GLN A C 1
ATOM 2383 O O . GLN A 1 292 ? 28.407 11.649 -27.490 1.00 38.09 292 GLN A O 1
ATOM 2388 N N . LEU A 1 293 ? 26.192 11.695 -27.840 1.00 42.53 293 LEU A N 1
ATOM 2389 C CA . LEU A 1 293 ? 25.887 12.650 -26.778 1.00 42.53 293 LEU A CA 1
ATOM 2390 C C . LEU A 1 293 ? 26.010 11.873 -25.462 1.00 42.53 293 LEU A C 1
ATOM 2392 O O . LEU A 1 293 ? 25.046 11.282 -24.978 1.00 42.53 293 LEU A O 1
ATOM 2396 N N . SER A 1 294 ? 27.226 11.811 -24.916 1.00 43.44 294 SER A N 1
ATOM 2397 C CA . SER A 1 294 ? 27.506 11.296 -23.582 1.00 43.44 294 SER A CA 1
ATOM 2398 C C . SER A 1 294 ? 26.950 12.290 -22.566 1.00 43.44 294 SER A C 1
ATOM 2400 O O . SER A 1 294 ? 27.657 13.017 -21.876 1.00 43.44 294 SER A O 1
ATOM 2402 N N . THR A 1 295 ? 25.624 12.356 -22.470 1.00 53.50 295 THR A N 1
ATOM 2403 C CA . THR A 1 295 ? 24.981 12.963 -21.315 1.00 53.50 295 THR A CA 1
ATOM 2404 C C . THR A 1 295 ? 25.292 12.061 -20.136 1.00 53.50 295 THR A C 1
ATOM 2406 O O . THR A 1 295 ? 24.588 11.084 -19.886 1.00 53.50 295 THR A O 1
ATOM 2409 N N . THR A 1 296 ? 26.390 12.355 -19.442 1.00 65.50 296 THR A N 1
ATOM 2410 C CA . THR A 1 296 ? 26.723 11.786 -18.141 1.00 65.50 296 THR A CA 1
ATOM 2411 C C . THR A 1 296 ? 25.552 12.114 -17.224 1.00 65.50 296 THR A C 1
ATOM 2413 O O . THR A 1 296 ? 25.431 13.231 -16.717 1.00 65.50 296 THR A O 1
ATOM 2416 N N . VAL A 1 297 ? 24.610 11.177 -17.096 1.00 69.31 297 VAL A N 1
ATOM 2417 C CA . VAL A 1 297 ? 23.407 11.372 -16.289 1.00 69.31 297 VAL A CA 1
ATOM 2418 C C . VAL A 1 297 ? 23.876 11.508 -14.850 1.00 69.31 297 VAL A C 1
ATOM 2420 O O . VAL A 1 297 ? 24.300 10.531 -14.232 1.00 69.31 297 VAL A O 1
ATOM 2423 N N . LYS A 1 298 ? 23.856 12.737 -14.325 1.00 76.50 298 LYS A N 1
ATOM 2424 C CA . LYS A 1 298 ? 24.201 12.989 -12.926 1.00 76.50 298 LYS A CA 1
ATOM 2425 C C . LYS A 1 298 ? 23.289 12.119 -12.048 1.00 76.50 298 LYS A C 1
ATOM 2427 O O . LYS A 1 298 ? 22.073 12.136 -12.259 1.00 76.50 298 LYS A O 1
ATOM 2432 N N . PRO A 1 299 ? 23.840 11.353 -11.091 1.00 82.19 299 PRO A N 1
ATOM 2433 C CA . PRO A 1 299 ? 23.034 10.501 -10.227 1.00 82.19 299 PRO A CA 1
ATOM 2434 C C . PRO A 1 299 ? 22.012 11.347 -9.459 1.00 82.19 299 PRO A C 1
ATOM 2436 O O . PRO A 1 299 ? 22.336 12.422 -8.953 1.00 82.19 299 PRO A O 1
ATOM 2439 N N . PHE A 1 300 ? 20.766 10.872 -9.372 1.00 86.88 300 PHE A N 1
ATOM 2440 C CA . PHE A 1 300 ? 19.721 11.573 -8.628 1.00 86.88 300 PHE A CA 1
ATOM 2441 C C . PHE A 1 300 ? 20.061 11.587 -7.136 1.00 86.88 300 PHE A C 1
ATOM 2443 O O . PHE A 1 300 ? 20.151 10.535 -6.506 1.00 86.88 300 PHE A O 1
ATOM 2450 N N . HIS A 1 301 ? 20.200 12.772 -6.549 1.00 89.44 301 HIS A N 1
ATOM 2451 C CA . HIS A 1 301 ? 20.275 12.925 -5.100 1.00 89.44 301 HIS A CA 1
ATOM 2452 C C . HIS A 1 301 ? 18.852 13.040 -4.534 1.00 89.44 301 HIS A C 1
ATOM 2454 O O . HIS A 1 301 ? 18.157 14.018 -4.816 1.00 89.44 301 HIS A O 1
ATOM 2460 N N . LEU A 1 302 ? 18.391 12.050 -3.761 1.00 89.62 302 LEU A N 1
ATOM 2461 C CA . LEU A 1 302 ? 17.041 12.051 -3.190 1.00 89.62 302 LEU A CA 1
ATOM 2462 C C . LEU A 1 302 ? 17.086 12.470 -1.713 1.00 89.62 302 LEU A C 1
ATOM 2464 O O . LEU A 1 302 ? 17.683 11.768 -0.900 1.00 89.62 302 LEU A O 1
ATOM 2468 N N . PRO A 1 303 ? 16.428 13.580 -1.330 1.00 90.12 303 PRO A N 1
ATOM 2469 C CA . PRO A 1 303 ? 16.290 13.965 0.071 1.00 90.12 303 PRO A CA 1
ATOM 2470 C C . PRO A 1 303 ? 15.629 12.868 0.914 1.00 90.12 303 PRO A C 1
ATOM 2472 O O . PRO A 1 303 ? 14.719 12.180 0.444 1.00 90.12 303 PRO A O 1
ATOM 2475 N N . THR A 1 304 ? 15.985 12.774 2.198 1.00 86.38 304 THR A N 1
ATOM 2476 C CA . THR A 1 304 ? 15.405 11.800 3.144 1.00 86.38 304 THR A CA 1
ATOM 2477 C C . THR A 1 304 ? 13.877 11.852 3.182 1.00 86.38 304 THR A C 1
ATOM 2479 O O . THR A 1 304 ? 13.222 10.816 3.265 1.00 86.38 304 THR A O 1
ATOM 2482 N N . ALA A 1 305 ? 13.278 13.040 3.045 1.00 84.62 305 ALA A N 1
ATOM 2483 C CA . ALA A 1 305 ? 11.827 13.194 2.953 1.00 84.62 305 ALA A CA 1
ATOM 2484 C C . ALA A 1 305 ? 11.221 12.439 1.752 1.00 84.62 305 ALA A C 1
ATOM 2486 O O . ALA A 1 305 ? 10.132 11.880 1.859 1.00 84.62 305 ALA A O 1
ATOM 2487 N N . HIS A 1 306 ? 11.921 12.374 0.615 1.00 84.81 306 HIS A N 1
ATOM 2488 C CA . HIS A 1 306 ? 11.457 11.654 -0.577 1.00 84.81 306 HIS A CA 1
ATOM 2489 C C . HIS A 1 306 ? 11.567 10.151 -0.385 1.00 84.81 306 HIS A C 1
ATOM 2491 O O . HIS A 1 306 ? 10.635 9.431 -0.734 1.00 84.81 306 HIS A O 1
ATOM 2497 N N . LEU A 1 307 ? 12.668 9.693 0.213 1.00 85.88 307 LEU A N 1
ATOM 2498 C CA . LEU A 1 307 ? 12.848 8.287 0.555 1.00 85.88 307 LEU A CA 1
ATOM 2499 C C . LEU A 1 307 ? 11.758 7.834 1.543 1.00 85.88 307 LEU A C 1
ATOM 2501 O O . LEU A 1 307 ? 11.099 6.824 1.307 1.00 85.88 307 LEU A O 1
ATOM 2505 N N . LYS A 1 308 ? 11.471 8.638 2.580 1.00 84.06 308 LYS A N 1
ATOM 2506 C CA . LYS A 1 308 ? 10.363 8.391 3.518 1.00 84.06 308 LYS A CA 1
ATOM 2507 C C . LYS A 1 308 ? 9.012 8.339 2.802 1.00 84.06 308 LYS A C 1
ATOM 2509 O O . LYS A 1 308 ? 8.267 7.394 3.021 1.00 84.06 308 LYS A O 1
ATOM 2514 N N . ARG A 1 309 ? 8.701 9.281 1.899 1.00 82.06 309 ARG A N 1
ATOM 2515 C CA . ARG A 1 309 ? 7.455 9.261 1.098 1.00 82.06 309 ARG A CA 1
ATOM 2516 C C . ARG A 1 309 ? 7.346 8.047 0.173 1.00 82.06 309 ARG A C 1
ATOM 2518 O O . ARG A 1 309 ? 6.247 7.543 -0.030 1.00 82.06 309 ARG A O 1
ATOM 2525 N N . ALA A 1 310 ? 8.461 7.587 -0.388 1.00 75.75 310 ALA A N 1
ATOM 2526 C CA . ALA A 1 310 ? 8.480 6.435 -1.285 1.00 75.75 310 ALA A CA 1
ATOM 2527 C C . ALA A 1 310 ? 8.149 5.119 -0.567 1.00 75.75 310 ALA A C 1
ATOM 2529 O O . ALA A 1 310 ? 7.568 4.226 -1.188 1.00 75.75 310 ALA A O 1
ATOM 2530 N N . VAL A 1 311 ? 8.515 5.025 0.717 1.00 75.06 311 VAL A N 1
ATOM 2531 C CA . VAL A 1 311 ? 8.281 3.865 1.595 1.00 75.06 311 VAL A CA 1
ATOM 2532 C C . VAL A 1 311 ? 7.015 4.025 2.440 1.00 75.06 311 VAL A C 1
ATOM 2534 O O . VAL A 1 311 ? 6.468 3.032 2.912 1.00 75.06 311 VAL A O 1
ATOM 2537 N N . ALA A 1 312 ? 6.523 5.254 2.620 1.00 70.56 312 ALA A N 1
ATOM 2538 C CA . ALA A 1 312 ? 5.331 5.525 3.404 1.00 70.56 312 ALA A CA 1
ATOM 2539 C C . ALA A 1 312 ? 4.142 4.722 2.863 1.00 70.56 312 ALA A C 1
ATOM 2541 O O . ALA A 1 312 ? 3.701 4.870 1.715 1.00 70.56 312 ALA A O 1
ATOM 2542 N N . ASN A 1 313 ? 3.596 3.872 3.728 1.00 62.91 313 ASN A N 1
ATOM 2543 C CA . ASN A 1 313 ? 2.316 3.244 3.477 1.00 62.91 313 ASN A CA 1
ATOM 2544 C C . ASN A 1 313 ? 1.278 4.367 3.424 1.00 62.91 313 ASN A C 1
ATOM 2546 O O . ASN A 1 313 ? 1.112 5.103 4.394 1.00 62.91 313 ASN A O 1
ATOM 2550 N N . ASN A 1 314 ? 0.573 4.516 2.297 1.00 68.12 314 ASN A N 1
ATOM 2551 C CA . ASN A 1 314 ? -0.607 5.383 2.283 1.00 68.12 314 ASN A CA 1
ATOM 2552 C C . ASN A 1 314 ? -1.708 4.604 2.988 1.00 68.12 314 ASN A C 1
ATOM 2554 O O . ASN A 1 314 ? -2.509 3.938 2.330 1.00 68.12 314 ASN A O 1
ATOM 2558 N N . LEU A 1 315 ? -1.691 4.637 4.315 1.00 79.69 315 LEU A N 1
ATOM 2559 C CA . LEU A 1 315 ? -2.810 4.170 5.106 1.00 79.69 315 LEU A CA 1
ATOM 2560 C C . LEU A 1 315 ? -4.002 5.063 4.748 1.00 79.69 315 LEU A C 1
ATOM 2562 O O . LEU A 1 315 ? -3.881 6.294 4.792 1.00 79.69 315 LEU A O 1
ATOM 2566 N N . PRO A 1 316 ? -5.120 4.487 4.281 1.00 83.31 316 PRO A N 1
ATOM 2567 C CA . PRO A 1 316 ? -6.273 5.282 3.939 1.00 83.31 316 PRO A CA 1
ATOM 2568 C C . PRO A 1 316 ? -6.832 5.929 5.204 1.00 83.31 316 PRO A C 1
ATOM 2570 O O . PRO A 1 316 ? -6.649 5.448 6.320 1.00 83.31 316 PRO A O 1
ATOM 2573 N N . CYS A 1 317 ? -7.497 7.059 5.017 1.00 88.75 317 CYS A N 1
ATOM 2574 C CA . CYS A 1 317 ? -8.083 7.799 6.120 1.00 88.75 317 CYS A CA 1
ATOM 2575 C C . CYS A 1 317 ? -9.523 7.359 6.354 1.00 88.75 317 CYS A C 1
ATOM 2577 O O . CYS A 1 317 ? -10.252 7.056 5.409 1.00 88.75 317 CYS A O 1
ATOM 2579 N N . PHE A 1 318 ? -9.922 7.417 7.611 1.00 92.31 318 PHE A N 1
ATOM 2580 C CA . PHE A 1 318 ? -11.300 7.315 8.047 1.00 92.31 318 PHE A CA 1
ATOM 2581 C C . PHE A 1 318 ? -11.943 8.702 8.012 1.00 92.31 318 PHE A C 1
ATOM 2583 O O . PHE A 1 318 ? -11.252 9.730 8.055 1.00 92.31 318 PHE A O 1
ATOM 2590 N N . TYR A 1 319 ? -13.270 8.733 7.937 1.00 94.38 319 TYR A N 1
ATOM 2591 C CA . TYR A 1 319 ? -14.032 9.965 8.083 1.00 94.38 319 TYR A CA 1
ATOM 2592 C C . TYR A 1 319 ? -15.046 9.823 9.206 1.00 94.38 319 TYR A C 1
ATOM 2594 O O . TYR A 1 319 ? -15.640 8.765 9.382 1.00 94.38 319 TYR A O 1
ATOM 2602 N N . ILE A 1 320 ? -15.237 10.912 9.938 1.00 95.62 320 ILE A N 1
ATOM 2603 C CA . ILE A 1 320 ? -16.275 11.067 10.953 1.00 95.62 320 ILE A CA 1
ATOM 2604 C C . ILE A 1 320 ? -17.238 12.093 10.410 1.00 95.62 320 ILE A C 1
ATOM 2606 O O . ILE A 1 320 ? -16.814 13.212 10.109 1.00 95.62 320 ILE A O 1
ATOM 2610 N N . LYS A 1 321 ? -18.496 11.710 10.247 1.00 96.62 321 LYS A N 1
ATOM 2611 C CA . LYS A 1 321 ? -19.563 12.593 9.800 1.00 96.62 321 LYS A CA 1
ATOM 2612 C C . LYS A 1 321 ? -20.558 12.751 10.943 1.00 96.62 321 LYS A C 1
ATOM 2614 O O . LYS A 1 321 ? -21.038 11.754 11.464 1.00 96.62 321 LYS A O 1
ATOM 2619 N N . PHE A 1 322 ? -20.836 13.991 11.319 1.00 96.00 322 PHE A N 1
ATOM 2620 C CA . PHE A 1 322 ? -21.894 14.313 12.277 1.00 96.00 322 PHE A CA 1
ATOM 2621 C C . PHE A 1 322 ? -23.205 14.557 11.539 1.00 96.00 322 PHE A C 1
ATOM 2623 O O . PHE A 1 322 ? -23.181 14.887 10.344 1.00 96.00 322 PHE A O 1
ATOM 2630 N N . ASP A 1 323 ? -24.328 14.438 12.246 1.00 94.69 323 ASP A N 1
ATOM 2631 C CA . ASP A 1 323 ? -25.637 14.781 11.691 1.00 94.69 323 ASP A CA 1
ATOM 2632 C C . ASP A 1 323 ? -25.620 16.179 11.035 1.00 94.69 323 ASP A C 1
ATOM 2634 O O . ASP A 1 323 ? -25.018 17.142 11.520 1.00 94.69 323 ASP A O 1
ATOM 2638 N N . ASN A 1 324 ? -26.261 16.270 9.871 1.00 93.19 324 ASN A N 1
ATOM 2639 C CA . ASN A 1 324 ? -26.392 17.494 9.093 1.00 93.19 324 ASN A CA 1
ATOM 2640 C C . ASN A 1 324 ? -27.224 18.558 9.828 1.00 93.19 324 ASN A C 1
ATOM 2642 O O . ASN A 1 324 ? -27.069 19.741 9.528 1.00 93.19 324 ASN A O 1
ATOM 2646 N N . ASN A 1 325 ? -28.087 18.159 10.769 1.00 94.69 325 ASN A N 1
ATOM 2647 C CA . ASN A 1 325 ? -28.938 19.083 11.527 1.00 94.69 325 ASN A CA 1
ATOM 2648 C C . ASN A 1 325 ? -28.176 19.860 12.614 1.00 94.69 325 ASN A C 1
ATOM 2650 O O . ASN A 1 325 ? -28.702 20.805 13.202 1.00 94.69 325 ASN A O 1
ATOM 2654 N N . ILE A 1 326 ? -26.928 19.482 12.889 1.00 92.88 326 ILE A N 1
ATOM 2655 C CA . ILE A 1 326 ? -26.132 20.060 13.967 1.00 92.88 326 ILE A CA 1
ATOM 2656 C C . ILE A 1 326 ? -25.592 21.419 13.539 1.00 92.88 326 ILE A C 1
ATOM 2658 O O . ILE A 1 326 ? -24.960 21.578 12.491 1.00 92.88 326 ILE A O 1
ATOM 2662 N N . THR A 1 327 ? -25.806 22.425 14.386 1.00 92.94 327 THR A N 1
ATOM 2663 C CA . THR A 1 327 ? -25.269 23.764 14.137 1.00 92.94 327 THR A CA 1
ATOM 2664 C C . THR A 1 327 ? -23.741 23.738 14.136 1.00 92.94 327 THR A C 1
ATOM 2666 O O . THR A 1 327 ? -23.110 23.016 14.903 1.00 92.94 327 THR A O 1
ATOM 2669 N N . GLN A 1 328 ? -23.100 24.583 13.331 1.00 90.06 328 GLN A N 1
ATOM 2670 C CA . GLN A 1 328 ? -21.633 24.608 13.254 1.00 90.06 328 GLN A CA 1
ATOM 2671 C C . GLN A 1 328 ? -20.952 24.872 14.614 1.00 90.06 328 GLN A C 1
ATOM 2673 O O . GLN A 1 328 ? -19.814 24.462 14.821 1.00 90.06 328 GLN A O 1
ATOM 2678 N N . ARG A 1 329 ? -21.646 25.536 15.551 1.00 92.00 329 ARG A N 1
ATOM 2679 C CA . ARG A 1 329 ? -21.144 25.817 16.906 1.00 92.00 329 ARG A CA 1
ATOM 2680 C C . ARG A 1 329 ? -21.200 24.609 17.843 1.00 92.00 329 ARG A C 1
ATOM 2682 O O . ARG A 1 329 ? -20.430 24.574 18.794 1.00 92.00 329 ARG A O 1
ATOM 2689 N N . SER A 1 330 ? -22.082 23.646 17.584 1.00 93.50 330 SER A N 1
ATOM 2690 C CA . SER A 1 330 ? -22.227 22.428 18.391 1.00 93.50 330 SER A CA 1
ATOM 2691 C C . SER A 1 330 ? -21.311 21.291 17.936 1.00 93.50 330 SER A C 1
ATOM 2693 O O . SER A 1 330 ? -21.264 20.252 18.583 1.00 93.50 330 SER A O 1
ATOM 2695 N N . ILE A 1 331 ? -20.556 21.473 16.850 1.00 92.94 331 ILE A N 1
ATOM 2696 C CA . ILE A 1 331 ? -19.623 20.456 16.364 1.00 92.94 331 ILE A CA 1
ATOM 2697 C C . ILE A 1 331 ? -18.424 20.377 17.317 1.00 92.94 331 ILE A C 1
ATOM 2699 O O . ILE A 1 331 ? -17.755 21.395 17.534 1.00 92.94 331 ILE A O 1
ATOM 2703 N N . PRO A 1 332 ? -18.121 19.193 17.884 1.00 94.38 332 PRO A N 1
ATOM 2704 C CA . PRO A 1 332 ? -17.024 19.041 18.825 1.00 94.38 332 PRO A CA 1
ATOM 2705 C C . PRO A 1 332 ? -15.688 19.496 18.227 1.00 94.38 332 PRO A C 1
ATOM 2707 O O . PRO A 1 332 ? -15.377 19.152 17.084 1.00 94.38 332 PRO A O 1
ATOM 2710 N N . PRO A 1 333 ? -14.840 20.213 18.986 1.00 93.50 333 PRO A N 1
ATOM 2711 C CA . PRO A 1 333 ? -13.533 20.604 18.487 1.00 93.50 333 PRO A CA 1
ATOM 2712 C C . PRO A 1 333 ? -12.679 19.366 18.188 1.00 93.50 333 PRO A C 1
ATOM 2714 O O . PRO A 1 333 ? -12.762 18.350 18.880 1.00 93.50 333 PRO A O 1
ATOM 2717 N N . VAL A 1 334 ? -11.784 19.493 17.207 1.00 91.25 334 VAL A N 1
ATOM 2718 C CA . VAL A 1 334 ? -10.832 18.462 16.740 1.00 91.25 334 VAL A CA 1
ATOM 2719 C C . VAL A 1 334 ? -10.202 17.668 17.895 1.00 91.25 334 VAL A C 1
ATOM 2721 O O . VAL A 1 334 ? -10.186 16.440 17.882 1.00 91.25 334 VAL A O 1
ATOM 2724 N N . MET A 1 335 ? -9.738 18.352 18.944 1.00 92.81 335 MET A N 1
ATOM 2725 C CA . MET A 1 335 ? -9.091 17.710 20.096 1.00 92.81 335 MET A CA 1
ATOM 2726 C C . MET A 1 335 ? -10.037 16.882 20.975 1.00 92.81 335 MET A C 1
ATOM 2728 O O . MET A 1 335 ? -9.577 15.970 21.665 1.00 92.81 335 MET A O 1
ATOM 2732 N N . LYS A 1 336 ? -11.335 17.202 20.995 1.00 94.62 336 LYS A N 1
ATOM 2733 C CA . LYS A 1 336 ? -12.360 16.416 21.696 1.00 94.62 336 LYS A CA 1
ATOM 2734 C C . LYS A 1 336 ? -12.670 15.146 20.903 1.00 94.62 336 LYS A C 1
ATOM 2736 O O . LYS A 1 336 ? -12.647 14.064 21.477 1.00 94.62 336 LYS A O 1
ATOM 2741 N N . VAL A 1 337 ? -12.810 15.267 19.581 1.00 93.25 337 VAL A N 1
ATOM 2742 C CA . VAL A 1 337 ? -12.999 14.126 18.668 1.00 93.25 337 VAL A CA 1
ATOM 2743 C C . VAL A 1 337 ? -11.820 13.152 18.746 1.00 93.25 337 VAL A C 1
ATOM 2745 O O . VAL A 1 337 ? -12.024 11.958 18.930 1.00 93.25 337 VAL A O 1
ATOM 2748 N N . ALA A 1 338 ? -10.577 13.644 18.699 1.00 92.12 338 ALA A N 1
ATOM 2749 C CA . ALA A 1 338 ? -9.382 12.803 18.841 1.00 92.12 338 ALA A CA 1
ATOM 2750 C C . ALA A 1 338 ? -9.366 11.997 20.153 1.00 92.12 338 ALA A C 1
ATOM 2752 O O . ALA A 1 338 ? -9.016 10.816 20.159 1.00 92.12 338 ALA A O 1
ATOM 2753 N N . ARG A 1 339 ? -9.738 12.640 21.271 1.00 94.38 339 ARG A N 1
ATOM 2754 C CA . ARG A 1 339 ? -9.822 11.992 22.587 1.00 94.38 339 ARG A CA 1
ATOM 2755 C C . ARG A 1 339 ? -10.910 10.927 22.620 1.00 94.38 339 ARG A C 1
ATOM 2757 O O . ARG A 1 339 ? -10.632 9.824 23.077 1.00 94.38 339 ARG A O 1
ATOM 2764 N N . TRP A 1 340 ? -12.086 11.232 22.078 1.00 95.31 340 TRP A N 1
ATOM 2765 C CA . TRP A 1 340 ? -13.187 10.279 21.974 1.00 95.31 340 TRP A CA 1
ATOM 2766 C C . TRP A 1 340 ? -12.806 9.039 21.152 1.00 95.31 340 TRP A C 1
ATOM 2768 O O . TRP A 1 340 ? -13.038 7.920 21.604 1.00 95.31 340 TRP A O 1
ATOM 2778 N N . ILE A 1 341 ? -12.122 9.206 20.009 1.00 94.19 341 ILE A N 1
ATOM 2779 C CA . ILE A 1 341 ? -11.619 8.076 19.204 1.00 94.19 341 ILE A CA 1
ATOM 2780 C C . ILE A 1 341 ? -10.682 7.188 20.035 1.00 94.19 341 ILE A C 1
ATOM 2782 O O . ILE A 1 341 ? -10.833 5.967 20.047 1.00 94.19 341 ILE A O 1
ATOM 2786 N N . ARG A 1 342 ? -9.711 7.793 20.736 1.00 94.19 342 ARG A N 1
ATOM 2787 C CA . ARG A 1 342 ? -8.750 7.053 21.572 1.00 94.19 342 ARG A CA 1
ATOM 2788 C C . ARG A 1 342 ? -9.448 6.290 22.692 1.00 94.19 342 ARG A C 1
ATOM 2790 O O . ARG A 1 342 ? -9.169 5.111 22.866 1.00 94.19 342 ARG A O 1
ATOM 2797 N N . GLN A 1 343 ? -10.361 6.945 23.406 1.00 94.94 343 GLN A N 1
ATOM 2798 C CA . GLN A 1 343 ? -11.127 6.332 24.492 1.00 94.94 343 GLN A CA 1
ATOM 2799 C C . GLN A 1 343 ? -11.982 5.169 23.990 1.00 94.94 343 GLN A C 1
ATOM 2801 O O . GLN A 1 343 ? -11.960 4.102 24.589 1.00 94.94 343 GLN A O 1
ATOM 2806 N N . THR A 1 344 ? -12.667 5.352 22.860 1.00 94.81 344 THR A N 1
ATOM 2807 C CA . THR A 1 344 ? -13.492 4.313 22.230 1.00 94.81 344 THR A CA 1
ATOM 2808 C C . THR A 1 344 ? -12.670 3.066 21.920 1.00 94.81 344 THR A C 1
ATOM 2810 O O . THR A 1 344 ? -13.079 1.956 22.249 1.00 94.81 344 THR A O 1
ATOM 2813 N N . VAL A 1 345 ? -11.494 3.236 21.310 1.00 93.62 345 VAL A N 1
ATOM 2814 C CA . VAL A 1 345 ? -10.639 2.091 20.969 1.00 93.62 345 VAL A CA 1
ATOM 2815 C C . VAL A 1 345 ? -10.059 1.457 22.229 1.00 93.62 345 VAL A C 1
ATOM 2817 O O . VAL A 1 345 ? -10.127 0.244 22.374 1.00 93.62 345 VAL A O 1
ATOM 2820 N N . GLN A 1 346 ? -9.595 2.259 23.188 1.00 93.69 346 GLN A N 1
ATOM 2821 C CA . GLN A 1 346 ? -9.063 1.763 24.459 1.00 93.69 346 GLN A CA 1
ATOM 2822 C C . GLN A 1 346 ? -10.102 0.994 25.298 1.00 93.69 346 GLN A C 1
ATOM 2824 O O . GLN A 1 346 ? -9.741 0.106 26.062 1.00 93.69 346 GLN A O 1
ATOM 2829 N N . GLN A 1 347 ? -11.392 1.313 25.172 1.00 95.12 347 GLN A N 1
ATOM 2830 C CA . GLN A 1 347 ? -12.466 0.559 25.829 1.00 95.12 347 GLN A CA 1
ATOM 2831 C C . GLN A 1 347 ? -12.701 -0.819 25.192 1.00 95.12 347 GLN A C 1
ATOM 2833 O O . GLN A 1 347 ? -13.213 -1.715 25.857 1.00 95.12 347 GLN A O 1
ATOM 2838 N N . GLN A 1 348 ? -12.351 -0.996 23.915 1.00 93.38 348 GLN A N 1
ATOM 2839 C CA . GLN A 1 348 ? -12.607 -2.228 23.157 1.00 93.38 348 GLN A CA 1
ATOM 2840 C C . GLN A 1 348 ? -11.374 -3.111 22.996 1.00 93.38 348 GLN A C 1
ATOM 2842 O O . GLN A 1 348 ? -11.508 -4.320 22.817 1.00 93.38 348 GLN A O 1
ATOM 2847 N N . SER A 1 349 ? -10.183 -2.521 23.049 1.00 90.50 349 SER A N 1
ATOM 2848 C CA . SER A 1 349 ? -8.912 -3.225 22.965 1.00 90.50 349 SER A CA 1
ATOM 2849 C C . SER A 1 349 ? -8.011 -2.856 24.133 1.00 90.50 349 SER A C 1
ATOM 2851 O O . SER A 1 349 ? -7.917 -1.696 24.518 1.00 90.50 349 SER A O 1
ATOM 2853 N N . SER A 1 350 ? -7.249 -3.831 24.628 1.00 88.75 350 SER A N 1
ATOM 2854 C CA . SER A 1 350 ? -6.146 -3.582 25.565 1.00 88.75 350 SER A CA 1
ATOM 2855 C C . SER A 1 350 ? -5.015 -2.747 24.951 1.00 88.75 350 SER A C 1
ATOM 2857 O O . SER A 1 350 ? -4.143 -2.262 25.668 1.00 88.75 350 SER A O 1
ATOM 2859 N N . GLU A 1 351 ? -4.998 -2.612 23.624 1.00 89.31 351 GLU A N 1
ATOM 2860 C CA . GLU A 1 351 ? -4.024 -1.816 22.888 1.00 89.31 351 GLU A CA 1
ATOM 2861 C C . GLU A 1 351 ? -4.465 -0.350 22.804 1.00 89.31 351 GLU A C 1
ATOM 2863 O O . GLU A 1 351 ? -5.638 -0.040 22.584 1.00 89.31 351 GLU A O 1
ATOM 2868 N N . SER A 1 352 ? -3.509 0.564 22.968 1.00 89.56 352 SER A N 1
ATOM 2869 C CA . SER A 1 352 ? -3.714 1.988 22.729 1.00 89.56 352 SER A CA 1
ATOM 2870 C C . SER A 1 352 ? -3.342 2.344 21.293 1.00 89.56 352 SER A C 1
ATOM 2872 O O . SER A 1 352 ? -2.373 1.830 20.738 1.00 89.56 352 SER A O 1
ATOM 2874 N N . ILE A 1 353 ? -4.101 3.266 20.700 1.00 89.81 353 ILE A N 1
ATOM 2875 C CA . ILE A 1 353 ? -3.720 3.872 19.423 1.00 89.81 353 ILE A CA 1
ATOM 2876 C C . ILE A 1 353 ? -2.586 4.859 19.674 1.00 89.81 353 ILE A C 1
ATOM 2878 O O . ILE A 1 353 ? -2.671 5.679 20.594 1.00 89.81 353 ILE A O 1
ATOM 2882 N N . GLY A 1 354 ? -1.573 4.824 18.811 1.00 86.12 354 GLY A N 1
ATOM 2883 C CA . GLY A 1 354 ? -0.520 5.831 18.777 1.00 86.12 354 GLY A CA 1
ATOM 2884 C C . GLY A 1 354 ? -0.996 7.230 18.345 1.00 86.12 354 GLY A C 1
ATOM 2885 O O . GLY A 1 354 ? -2.097 7.716 18.648 1.00 86.12 354 GLY A O 1
ATOM 2886 N N . ASP A 1 355 ? -0.132 7.930 17.617 1.00 81.25 355 ASP A N 1
ATOM 2887 C CA . ASP A 1 355 ? -0.440 9.270 17.129 1.00 81.25 355 ASP A CA 1
ATOM 2888 C C . ASP A 1 355 ? -1.232 9.249 15.820 1.00 81.25 355 ASP A C 1
ATOM 2890 O O . ASP A 1 355 ? -0.893 8.564 14.847 1.00 81.25 355 ASP A O 1
ATOM 2894 N N . PHE A 1 356 ? -2.285 10.068 15.780 1.00 79.44 356 PHE A N 1
ATOM 2895 C CA . PHE A 1 356 ? -3.002 10.343 14.543 1.00 79.44 356 PHE A CA 1
ATOM 2896 C C . PHE A 1 356 ? -2.089 11.128 13.600 1.00 79.44 356 PHE A C 1
ATOM 2898 O O . PHE A 1 356 ? -1.546 12.169 13.962 1.00 79.44 356 PHE A O 1
ATOM 2905 N N . SER A 1 357 ? -1.944 10.660 12.362 1.00 65.94 357 SER A N 1
ATOM 2906 C CA . SER A 1 357 ? -1.140 11.350 11.346 1.00 65.94 357 SER A CA 1
ATOM 2907 C C . SER A 1 357 ? -1.785 12.649 10.890 1.00 65.94 357 SER A C 1
ATOM 2909 O O . SER A 1 357 ? -1.100 13.582 10.484 1.00 65.94 357 SER A O 1
ATOM 2911 N N . ILE A 1 358 ? -3.117 12.660 10.845 1.00 66.12 358 ILE A N 1
ATOM 2912 C CA . ILE A 1 358 ? -3.927 13.737 10.287 1.00 66.12 358 ILE A CA 1
ATOM 2913 C C . ILE A 1 358 ? -5.251 13.723 11.044 1.00 66.12 358 ILE A C 1
ATOM 2915 O O . ILE A 1 358 ? -5.837 12.655 11.184 1.00 66.12 358 ILE A O 1
ATOM 2919 N N . LEU A 1 359 ? -5.728 14.887 11.482 1.00 71.88 359 LEU A N 1
ATOM 2920 C CA . LEU A 1 359 ? -7.121 15.117 11.864 1.00 71.88 359 LEU A CA 1
ATOM 2921 C C . LEU A 1 359 ? -7.512 16.516 11.374 1.00 71.88 359 LEU A C 1
ATOM 2923 O O . LEU A 1 359 ? -7.106 17.516 11.960 1.00 71.88 359 LEU A O 1
ATOM 2927 N N . ILE A 1 360 ? -8.220 16.592 10.244 1.00 77.44 360 ILE A N 1
ATOM 2928 C CA . ILE A 1 360 ? -8.519 17.861 9.557 1.00 77.44 360 ILE A CA 1
ATOM 2929 C C . ILE A 1 360 ? -10.030 17.967 9.299 1.00 77.44 360 ILE A C 1
ATOM 2931 O O . ILE A 1 360 ? -10.625 16.984 8.837 1.00 77.44 360 ILE A O 1
ATOM 2935 N N . PRO A 1 361 ? -10.662 19.130 9.553 1.00 79.19 361 PRO A N 1
ATOM 2936 C CA . PRO A 1 361 ? -12.022 19.400 9.090 1.00 79.19 361 PRO A CA 1
ATOM 2937 C C . PRO A 1 361 ? -12.052 19.439 7.557 1.00 79.19 361 PRO A C 1
ATOM 2939 O O . PRO A 1 361 ? -11.338 20.219 6.930 1.00 79.19 361 PRO A O 1
ATOM 2942 N N . VAL A 1 362 ? -12.859 18.578 6.939 1.00 79.69 362 VAL A N 1
ATOM 2943 C CA . VAL A 1 362 ? -12.993 18.510 5.471 1.00 79.69 362 VAL A CA 1
ATOM 2944 C C . VAL A 1 362 ? -14.220 19.271 4.979 1.00 79.69 362 VAL A C 1
ATOM 2946 O O . VAL A 1 362 ? -14.210 19.807 3.875 1.00 79.69 362 VAL A O 1
ATOM 2949 N N . SER A 1 363 ? -15.276 19.304 5.785 1.00 86.44 363 SER A N 1
ATOM 2950 C CA . SER A 1 363 ? -16.487 20.100 5.571 1.00 86.44 363 SER A CA 1
ATOM 2951 C C . SER A 1 363 ? -17.029 20.548 6.926 1.00 86.44 363 SER A C 1
ATOM 2953 O O . SER A 1 363 ? -16.444 20.214 7.958 1.00 86.44 363 SER A O 1
ATOM 2955 N N . THR A 1 364 ? -18.134 21.298 6.926 1.00 87.31 364 THR A N 1
ATOM 2956 C CA . THR A 1 364 ? -18.771 21.817 8.145 1.00 87.31 364 THR A CA 1
ATOM 2957 C C . THR A 1 364 ? -18.966 20.731 9.196 1.00 87.31 364 THR A C 1
ATOM 2959 O O . THR A 1 364 ? -18.563 20.948 10.325 1.00 87.31 364 THR A O 1
ATOM 2962 N N . ASN A 1 365 ? -19.458 19.551 8.811 1.00 92.25 365 ASN A N 1
ATOM 2963 C CA . ASN A 1 365 ? -19.787 18.428 9.692 1.00 92.25 365 ASN A CA 1
ATOM 2964 C C . ASN A 1 365 ? -18.957 17.158 9.454 1.00 92.25 365 ASN A C 1
ATOM 2966 O O . ASN A 1 365 ? -19.430 16.053 9.723 1.00 92.25 365 ASN A O 1
ATOM 2970 N N . ARG A 1 366 ? -17.733 17.279 8.921 1.00 93.69 366 ARG A N 1
ATOM 2971 C CA . ARG A 1 366 ? -16.906 16.098 8.637 1.00 93.69 366 ARG A CA 1
ATOM 2972 C C . ARG A 1 366 ? -15.448 16.278 9.017 1.00 93.69 366 ARG A C 1
ATOM 2974 O O . ARG A 1 366 ? -14.770 17.153 8.477 1.00 93.69 366 ARG A O 1
ATOM 2981 N N . TYR A 1 367 ? -14.930 15.359 9.827 1.00 92.75 367 TYR A N 1
ATOM 2982 C CA . TYR A 1 367 ? -13.496 15.203 10.062 1.00 92.75 367 TYR A CA 1
ATOM 2983 C C . TYR A 1 367 ? -12.927 14.059 9.236 1.00 92.75 367 TYR A C 1
ATOM 2985 O O . TYR A 1 367 ? -13.577 13.043 9.003 1.00 92.75 367 TYR A O 1
ATOM 2993 N N . LYS A 1 368 ? -11.679 14.220 8.803 1.00 91.06 368 LYS A N 1
ATOM 2994 C CA . LYS A 1 368 ? -10.871 13.152 8.215 1.00 91.06 368 LYS A CA 1
ATOM 2995 C C . LYS A 1 368 ? -9.719 12.852 9.146 1.00 91.06 368 LYS A C 1
ATOM 2997 O O . LYS A 1 368 ? -9.007 13.785 9.517 1.00 91.06 368 LYS A O 1
ATOM 3002 N N . PHE A 1 369 ? -9.504 11.574 9.441 1.00 90.62 369 PHE A N 1
ATOM 3003 C CA . PHE A 1 369 ? -8.410 11.151 10.300 1.00 90.62 369 PHE A CA 1
ATOM 3004 C C . PHE A 1 369 ? -7.637 9.947 9.775 1.00 90.62 369 PHE A C 1
ATOM 3006 O O . PHE A 1 369 ? -8.162 9.122 9.032 1.00 90.62 369 PHE A O 1
ATOM 3013 N N . GLY A 1 370 ? -6.357 9.873 10.124 1.00 88.94 370 GLY A N 1
ATOM 3014 C CA . GLY A 1 370 ? -5.468 8.776 9.748 1.00 88.94 370 GLY A CA 1
ATOM 3015 C C . GLY A 1 370 ? -4.477 8.459 10.857 1.00 88.94 370 GLY A C 1
ATOM 3016 O O . GLY A 1 370 ? -4.297 9.254 11.776 1.00 88.94 370 GLY A O 1
ATOM 3017 N N . VAL A 1 371 ? -3.831 7.306 10.751 1.00 87.75 371 VAL A N 1
ATOM 3018 C CA . VAL A 1 371 ? -2.827 6.808 11.701 1.00 87.75 371 VAL A CA 1
ATOM 3019 C C . VAL A 1 371 ? -1.542 6.459 10.969 1.00 87.75 371 VAL A C 1
ATOM 3021 O O . VAL A 1 371 ? -1.553 6.239 9.757 1.00 87.75 371 VAL A O 1
ATOM 3024 N N . THR A 1 372 ? -0.427 6.481 11.697 1.00 80.31 372 THR A N 1
ATOM 3025 C CA . THR A 1 372 ? 0.914 6.312 11.121 1.00 80.31 372 THR A CA 1
ATOM 3026 C C . THR A 1 372 ? 1.304 4.845 11.004 1.00 80.31 372 THR A C 1
ATOM 3028 O O . THR A 1 372 ? 2.076 4.484 10.113 1.00 80.31 372 THR A O 1
ATOM 3031 N N . SER A 1 373 ? 0.771 3.998 11.887 1.00 86.00 373 SER A N 1
ATOM 3032 C CA . SER A 1 373 ? 1.123 2.589 11.959 1.00 86.00 373 SER A CA 1
ATOM 3033 C C . SER A 1 373 ? 0.046 1.696 11.348 1.00 86.00 373 SER A C 1
ATOM 3035 O O . SER A 1 373 ? -1.153 1.982 11.360 1.00 86.00 373 SER A O 1
ATOM 3037 N N . LYS A 1 374 ? 0.500 0.573 10.791 1.00 87.62 374 LYS A N 1
ATOM 3038 C CA . LYS A 1 374 ? -0.379 -0.459 10.246 1.00 87.62 374 LYS A CA 1
ATOM 3039 C C . LYS A 1 374 ? -1.251 -1.086 11.341 1.00 87.62 374 LYS A C 1
ATOM 3041 O O . LYS A 1 374 ? -2.423 -1.349 11.091 1.00 87.62 374 LYS A O 1
ATOM 3046 N N . SER A 1 375 ? -0.683 -1.327 12.520 1.00 87.94 375 SER A N 1
ATOM 3047 C CA . SER A 1 375 ? -1.393 -1.925 13.653 1.00 87.94 375 SER A CA 1
ATOM 3048 C C . SER A 1 375 ? -2.535 -1.026 14.117 1.00 87.94 375 SER A C 1
ATOM 3050 O O . SER A 1 375 ? -3.671 -1.483 14.158 1.00 87.94 375 SER A O 1
ATOM 3052 N N . ASP A 1 376 ? -2.275 0.274 14.304 1.00 91.31 376 ASP A N 1
ATOM 3053 C CA . ASP A 1 376 ? -3.319 1.254 14.636 1.00 91.31 376 ASP A CA 1
ATOM 3054 C C . ASP A 1 376 ? -4.420 1.289 13.572 1.00 91.31 376 ASP A C 1
ATOM 3056 O O . ASP A 1 376 ? -5.602 1.424 13.886 1.00 91.31 376 ASP A O 1
ATOM 3060 N N . PHE A 1 377 ? -4.049 1.163 12.292 1.00 93.19 377 PHE A N 1
ATOM 3061 C CA . PHE A 1 377 ? -5.025 1.154 11.207 1.00 93.19 377 PHE A CA 1
ATOM 3062 C C . PHE A 1 377 ? -5.956 -0.058 11.307 1.00 93.19 377 PHE A C 1
ATOM 3064 O O . PHE A 1 377 ? -7.163 0.090 11.131 1.00 93.19 377 PHE A O 1
ATOM 3071 N N . LEU A 1 378 ? -5.410 -1.243 11.594 1.00 92.25 378 LEU A N 1
ATOM 3072 C CA . LEU A 1 378 ? -6.196 -2.467 11.755 1.00 92.25 378 LEU A CA 1
ATOM 3073 C C . LEU A 1 378 ? -7.048 -2.441 13.035 1.00 92.25 378 LEU A C 1
ATOM 3075 O O . LEU A 1 378 ? -8.202 -2.865 12.986 1.00 92.25 378 LEU A O 1
ATOM 3079 N N . LEU A 1 379 ? -6.548 -1.859 14.132 1.00 92.12 379 LEU A N 1
ATOM 3080 C CA . LEU A 1 379 ? -7.345 -1.607 15.342 1.00 92.12 379 LEU A CA 1
ATOM 3081 C C . LEU A 1 379 ? -8.563 -0.730 15.023 1.00 92.12 379 LEU A C 1
ATOM 3083 O O . LEU A 1 379 ? -9.697 -1.102 15.312 1.00 92.12 379 LEU A O 1
ATOM 3087 N N . LEU A 1 380 ? -8.348 0.401 14.344 1.00 92.94 380 LEU A N 1
ATOM 3088 C CA . LEU A 1 380 ? -9.426 1.295 13.908 1.00 92.94 380 LEU A CA 1
ATOM 3089 C C . LEU A 1 380 ? -10.401 0.625 12.931 1.00 92.94 380 LEU A C 1
ATOM 3091 O O . LEU A 1 380 ? -11.604 0.889 12.964 1.00 92.94 380 LEU A O 1
ATOM 3095 N N . TRP A 1 381 ? -9.885 -0.225 12.043 1.00 94.31 381 TRP A N 1
ATOM 3096 C CA . TRP A 1 381 ? -10.684 -0.942 11.054 1.00 94.31 381 TRP A CA 1
ATOM 3097 C C . TRP A 1 381 ? -11.659 -1.929 11.706 1.00 94.31 381 TRP A C 1
ATOM 3099 O O . TRP A 1 381 ? -12.824 -1.993 11.305 1.00 94.31 381 TRP A O 1
ATOM 3109 N N . ASN A 1 382 ? -11.193 -2.650 12.728 1.00 92.75 382 ASN A N 1
ATOM 3110 C CA . ASN A 1 382 ? -11.969 -3.663 13.443 1.00 92.75 382 ASN A CA 1
ATO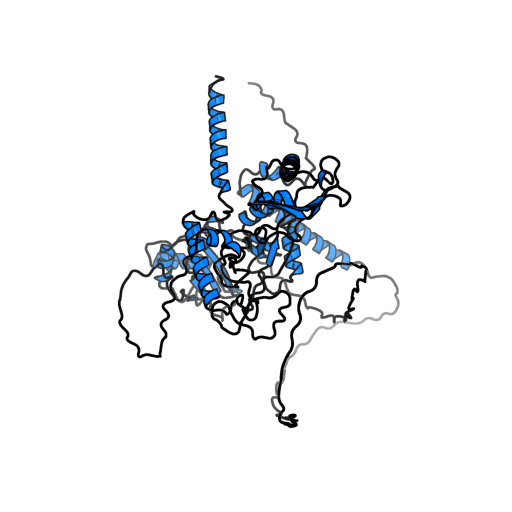M 3111 C C . ASN A 1 382 ? -12.779 -3.096 14.624 1.00 92.75 382 ASN A C 1
ATOM 3113 O O . ASN A 1 382 ? -13.651 -3.787 15.148 1.00 92.75 382 ASN A O 1
ATOM 3117 N N . CYS A 1 383 ? -12.546 -1.837 15.006 1.00 93.94 383 CYS A N 1
ATOM 3118 C CA . CYS A 1 383 ? -13.284 -1.146 16.063 1.00 93.94 383 CYS A CA 1
ATOM 3119 C C . CYS A 1 383 ? -14.793 -1.071 15.760 1.00 93.94 383 CYS A C 1
ATOM 3121 O O . CYS A 1 383 ? -15.217 -0.736 14.640 1.00 93.94 383 CYS A O 1
ATOM 3123 N N . LYS A 1 384 ? -15.616 -1.361 16.773 1.00 95.25 384 LYS A N 1
ATOM 3124 C CA . LYS A 1 384 ? -17.067 -1.155 16.747 1.00 95.25 384 LYS A CA 1
ATOM 3125 C C . LYS A 1 384 ? -17.352 0.291 17.133 1.00 95.25 384 LYS A C 1
ATOM 3127 O O . LYS A 1 384 ? -17.305 0.657 18.297 1.00 95.25 384 LYS A O 1
ATOM 3132 N N . TRP A 1 385 ? -17.620 1.135 16.153 1.00 95.31 385 TRP A N 1
ATOM 3133 C CA . TRP A 1 385 ? -17.809 2.557 16.413 1.00 95.31 385 TRP A CA 1
ATOM 3134 C C . TRP A 1 385 ? -19.145 2.830 17.124 1.00 95.31 385 TRP A C 1
ATOM 3136 O O . TRP A 1 385 ? -20.150 2.254 16.709 1.00 95.31 385 TRP A O 1
ATOM 3146 N N . PRO A 1 386 ? -19.176 3.684 18.167 1.00 95.19 386 PRO A N 1
ATOM 3147 C CA . PRO A 1 386 ? -20.423 4.177 18.732 1.00 95.19 386 PRO A CA 1
ATOM 3148 C C . PRO A 1 386 ? -21.156 5.009 17.681 1.00 95.19 386 PRO A C 1
ATOM 3150 O O . PRO A 1 386 ? -20.516 5.705 16.889 1.00 95.19 386 PRO A O 1
ATOM 3153 N N . ASN A 1 387 ? -22.486 4.960 17.710 1.00 96.56 387 ASN A N 1
ATOM 3154 C CA . ASN A 1 387 ? -23.321 5.794 16.845 1.00 96.56 387 ASN A CA 1
ATOM 3155 C C . ASN A 1 387 ? -23.466 7.222 17.381 1.00 96.56 387 ASN A C 1
ATOM 3157 O O . ASN A 1 387 ? -23.992 8.067 16.672 1.00 96.56 387 ASN A O 1
ATOM 3161 N N . GLU A 1 388 ? -23.003 7.493 18.604 1.00 96.69 388 GLU A N 1
ATOM 3162 C CA . GLU A 1 388 ? -23.184 8.774 19.285 1.00 96.69 388 GLU A CA 1
ATOM 3163 C C . GLU A 1 388 ? -21.895 9.237 19.988 1.00 96.69 388 GLU A C 1
ATOM 3165 O O . GLU A 1 388 ? -21.091 8.434 20.478 1.00 96.69 388 GLU A O 1
ATOM 3170 N N . MET A 1 389 ? -21.702 10.554 20.054 1.00 95.44 389 MET A N 1
ATOM 3171 C CA . MET A 1 389 ? -20.634 11.232 20.789 1.00 95.44 389 MET A CA 1
ATOM 3172 C C . MET A 1 389 ? -21.217 12.439 21.529 1.00 95.44 389 MET A C 1
ATOM 3174 O O . MET A 1 389 ? -21.482 13.451 20.899 1.00 95.44 389 MET A O 1
ATOM 3178 N N . ASP A 1 390 ? -21.357 12.377 22.856 1.00 94.44 390 ASP A N 1
ATOM 3179 C CA . ASP A 1 390 ? -21.987 13.453 23.650 1.00 94.44 390 ASP A CA 1
ATOM 3180 C C . ASP A 1 390 ? -23.395 13.824 23.127 1.00 94.44 390 ASP A C 1
ATOM 3182 O O . ASP A 1 390 ? -23.653 14.984 22.805 1.00 94.44 390 ASP A O 1
ATOM 3186 N N . ASP A 1 391 ? -24.270 12.823 22.973 1.00 96.44 391 ASP A N 1
ATOM 3187 C CA . ASP A 1 391 ? -25.646 12.971 22.460 1.00 96.44 391 ASP A CA 1
ATOM 3188 C C . ASP A 1 391 ? -25.740 13.504 21.013 1.00 96.44 391 ASP A C 1
ATOM 3190 O O . ASP A 1 391 ? -26.786 13.971 20.562 1.00 96.44 391 ASP A O 1
ATOM 3194 N N . ILE A 1 392 ? -24.632 13.456 20.269 1.00 95.88 392 ILE A N 1
ATOM 3195 C CA . ILE A 1 392 ? -24.567 13.796 18.848 1.00 95.88 392 ILE A CA 1
ATOM 3196 C C . ILE A 1 392 ? -24.408 12.519 18.032 1.00 95.88 392 ILE A C 1
ATOM 3198 O O . ILE A 1 392 ? -23.425 11.804 18.215 1.00 95.88 392 ILE A O 1
ATOM 3202 N N . ASP A 1 393 ? -25.288 12.305 17.056 1.00 96.94 393 ASP A N 1
ATOM 3203 C CA . ASP A 1 393 ? -25.156 11.214 16.092 1.00 96.94 393 ASP A CA 1
ATOM 3204 C C . ASP A 1 393 ? -23.874 11.338 15.252 1.00 96.94 393 ASP A C 1
ATOM 3206 O O . ASP A 1 393 ? -23.554 12.384 14.666 1.00 96.94 393 ASP A O 1
ATOM 3210 N N . VAL A 1 394 ? -23.147 10.226 15.166 1.00 96.94 394 VAL A N 1
ATOM 3211 C CA . VAL A 1 394 ? -21.876 10.077 14.465 1.00 96.94 394 VAL A CA 1
ATOM 3212 C C . VAL A 1 394 ? -21.908 8.862 13.540 1.00 96.94 394 VAL A C 1
ATOM 3214 O O . VAL A 1 394 ? -22.161 7.732 13.944 1.00 96.94 394 VAL A O 1
ATOM 3217 N N . GLU A 1 395 ? -21.531 9.084 12.283 1.00 96.56 395 GLU A N 1
ATOM 3218 C CA . GLU A 1 395 ? -21.307 8.047 11.280 1.00 96.56 395 GLU A CA 1
ATOM 3219 C C . GLU A 1 395 ? -19.804 7.953 10.965 1.00 96.56 395 GLU A C 1
ATOM 3221 O O . GLU A 1 395 ? -19.193 8.897 10.444 1.00 96.56 395 GLU A O 1
ATOM 3226 N N . ILE A 1 396 ? -19.191 6.798 11.244 1.00 96.00 396 ILE A N 1
ATOM 3227 C CA . ILE A 1 396 ? -17.800 6.525 10.862 1.00 96.00 396 ILE A CA 1
ATOM 3228 C C . ILE A 1 396 ? -17.753 5.880 9.481 1.00 96.00 396 ILE A C 1
ATOM 3230 O O . ILE A 1 396 ? -18.086 4.709 9.294 1.00 96.00 396 ILE A O 1
ATOM 3234 N N . GLN A 1 397 ? -17.249 6.628 8.504 1.00 94.94 397 GLN A N 1
ATOM 3235 C CA . GLN A 1 397 ? -17.034 6.121 7.155 1.00 94.94 397 GLN A CA 1
ATOM 3236 C C . GLN A 1 397 ? -15.646 5.494 7.061 1.00 94.94 397 GLN A C 1
ATOM 3238 O O . GLN A 1 397 ? -14.611 6.176 7.040 1.00 94.94 397 GLN A O 1
ATOM 3243 N N . ARG A 1 398 ? -15.634 4.164 6.991 1.00 94.44 398 ARG A N 1
ATOM 3244 C CA . ARG A 1 398 ? -14.420 3.378 6.775 1.00 94.44 398 ARG A CA 1
ATOM 3245 C C . ARG A 1 398 ? -13.914 3.551 5.336 1.00 94.44 398 ARG A C 1
ATOM 3247 O O . ARG A 1 398 ? -14.710 3.762 4.415 1.00 94.44 398 ARG A O 1
ATOM 3254 N N . PRO A 1 399 ? -12.597 3.429 5.103 1.00 93.06 399 PRO A N 1
ATOM 3255 C CA . PRO A 1 399 ? -12.079 3.259 3.754 1.00 93.06 399 PRO A CA 1
ATOM 3256 C C . PRO A 1 399 ? -12.780 2.108 3.023 1.00 93.06 399 PRO A C 1
ATOM 3258 O O . PRO A 1 399 ? -13.167 1.119 3.632 1.00 93.06 399 PRO A O 1
ATOM 3261 N N . ARG A 1 400 ? -12.907 2.202 1.697 1.00 90.81 400 ARG A N 1
ATOM 3262 C CA . ARG A 1 400 ? -13.574 1.157 0.893 1.00 90.81 400 ARG A CA 1
ATOM 3263 C C . ARG A 1 400 ? -12.809 -0.167 0.847 1.00 90.81 400 ARG A C 1
ATOM 3265 O O . ARG A 1 400 ? -13.383 -1.190 0.497 1.00 90.81 400 ARG A O 1
ATOM 3272 N N . SER A 1 401 ? -11.513 -0.136 1.133 1.00 91.00 401 SER A N 1
ATOM 3273 C CA . SER A 1 401 ? -10.640 -1.302 1.073 1.00 91.00 401 SER A CA 1
ATOM 3274 C C . SER A 1 401 ? -9.495 -1.172 2.067 1.00 91.00 401 SER A C 1
ATOM 3276 O O . SER A 1 401 ? -9.042 -0.064 2.372 1.00 91.00 401 SER A O 1
ATOM 3278 N N . LEU A 1 402 ? -8.979 -2.320 2.501 1.00 92.81 402 LEU A N 1
ATOM 3279 C CA . LEU A 1 402 ? -7.734 -2.392 3.255 1.00 92.81 402 LEU A CA 1
ATOM 3280 C C . LEU A 1 402 ? -6.553 -1.876 2.409 1.00 92.81 402 LEU A C 1
ATOM 3282 O O . LEU A 1 402 ? -6.530 -2.090 1.191 1.00 92.81 402 LEU A O 1
ATOM 3286 N N . PRO A 1 403 ? -5.563 -1.206 3.024 1.00 91.56 403 PRO A N 1
ATOM 3287 C CA . PRO A 1 403 ? -4.358 -0.771 2.335 1.00 91.56 403 PRO A CA 1
ATOM 3288 C C . PRO A 1 403 ? -3.491 -1.943 1.879 1.00 91.56 403 PRO A C 1
ATOM 3290 O O . PRO A 1 403 ? -3.453 -3.003 2.501 1.00 91.56 403 PRO A O 1
ATOM 3293 N N . ASP A 1 404 ? -2.680 -1.688 0.854 1.00 90.00 404 ASP A N 1
ATOM 3294 C CA . ASP A 1 404 ? -1.699 -2.632 0.312 1.00 90.00 404 ASP A CA 1
ATOM 3295 C C . ASP A 1 404 ? -0.698 -3.153 1.358 1.00 90.00 404 ASP A C 1
ATOM 3297 O O . ASP A 1 404 ? -0.193 -4.259 1.214 1.00 90.00 404 ASP A O 1
ATOM 3301 N N . CYS A 1 405 ? -0.424 -2.409 2.434 1.00 87.31 405 CYS A N 1
ATOM 3302 C CA . CYS A 1 405 ? 0.452 -2.877 3.517 1.00 87.31 405 CYS A CA 1
ATOM 3303 C C . CYS A 1 405 ? -0.180 -3.958 4.413 1.00 87.31 405 CYS A C 1
ATOM 3305 O O . CYS A 1 405 ? 0.516 -4.576 5.219 1.00 87.31 405 CYS A O 1
ATOM 3307 N N . CYS A 1 406 ? -1.489 -4.183 4.290 1.00 93.12 406 CYS A N 1
ATOM 3308 C CA . CYS A 1 406 ? -2.201 -5.307 4.899 1.00 93.12 406 CYS A CA 1
ATOM 3309 C C . CYS A 1 406 ? -2.388 -6.465 3.911 1.00 93.12 406 CYS A C 1
ATOM 3311 O O . CYS A 1 406 ? -3.104 -7.416 4.215 1.00 93.12 406 CYS A O 1
ATOM 3313 N N . ALA A 1 407 ? -1.770 -6.390 2.727 1.00 96.00 407 ALA A N 1
ATOM 3314 C CA . ALA A 1 407 ? -1.868 -7.435 1.728 1.00 96.00 407 ALA A CA 1
ATOM 3315 C C . ALA A 1 407 ? -0.754 -8.479 1.851 1.00 96.00 407 ALA A C 1
ATOM 3317 O O . ALA A 1 407 ? 0.399 -8.177 2.163 1.00 96.00 407 ALA A O 1
ATOM 3318 N N . LEU A 1 408 ? -1.119 -9.720 1.556 1.00 96.69 408 LEU A N 1
ATOM 3319 C CA . LEU A 1 408 ? -0.247 -10.872 1.407 1.00 96.69 408 LEU A CA 1
ATOM 3320 C C . LEU A 1 408 ? -0.287 -11.360 -0.041 1.00 96.69 408 LEU A C 1
ATOM 3322 O O . LEU A 1 408 ? -1.200 -11.043 -0.807 1.00 96.69 408 LEU A O 1
ATOM 3326 N N . VAL A 1 409 ? 0.730 -12.131 -0.416 1.00 97.88 409 VAL A N 1
ATOM 3327 C CA . VAL A 1 409 ? 0.833 -12.786 -1.720 1.00 97.88 409 VAL A CA 1
ATOM 3328 C C . VAL A 1 409 ? 1.147 -14.257 -1.531 1.00 97.88 409 VAL A C 1
ATOM 3330 O O . VAL A 1 409 ? 2.214 -14.581 -1.001 1.00 97.88 409 VAL A O 1
ATOM 3333 N N . VAL A 1 410 ? 0.268 -15.126 -2.029 1.00 98.38 410 VAL A N 1
ATOM 3334 C CA . VAL A 1 410 ? 0.603 -16.528 -2.309 1.00 98.38 410 VAL A CA 1
ATOM 3335 C C . VAL A 1 410 ? 1.307 -16.578 -3.655 1.00 98.38 410 VAL A C 1
ATOM 3337 O O . VAL A 1 410 ? 0.768 -16.082 -4.647 1.00 98.38 410 VAL A O 1
ATOM 3340 N N . ARG A 1 411 ? 2.508 -17.157 -3.703 1.00 97.69 411 ARG A N 1
ATOM 3341 C CA . ARG A 1 411 ? 3.295 -17.228 -4.941 1.00 97.69 411 ARG A CA 1
ATOM 3342 C C . ARG A 1 411 ? 3.318 -18.628 -5.527 1.00 97.69 411 ARG A C 1
ATOM 3344 O O . ARG A 1 411 ? 3.253 -19.614 -4.797 1.00 97.69 411 ARG A O 1
ATOM 3351 N N . TYR A 1 412 ? 3.524 -18.686 -6.839 1.00 97.25 412 TYR A N 1
ATOM 3352 C CA . TYR A 1 412 ? 3.752 -19.922 -7.590 1.00 97.25 412 TYR A CA 1
ATOM 3353 C C . TYR A 1 412 ? 2.575 -20.906 -7.573 1.00 97.25 412 TYR A C 1
ATOM 3355 O O . TYR A 1 412 ? 2.778 -22.117 -7.649 1.00 97.25 412 TYR A O 1
ATOM 3363 N N . ALA A 1 413 ? 1.344 -20.407 -7.490 1.00 97.69 413 ALA A N 1
ATOM 3364 C CA . ALA A 1 413 ? 0.173 -21.256 -7.640 1.00 97.69 413 ALA A CA 1
ATOM 3365 C C . ALA A 1 413 ? 0.091 -21.764 -9.094 1.00 97.69 413 ALA A C 1
ATOM 3367 O O . ALA A 1 413 ? 0.209 -20.951 -10.015 1.00 97.69 413 ALA A O 1
ATOM 3368 N N . PRO A 1 414 ? -0.083 -23.073 -9.337 1.00 97.44 414 PRO A N 1
ATOM 3369 C CA . PRO A 1 414 ? -0.176 -23.606 -10.694 1.00 97.44 414 PRO A CA 1
ATOM 3370 C C . PRO A 1 414 ? -1.270 -22.930 -11.532 1.00 97.44 414 PRO A C 1
ATOM 3372 O O . PRO A 1 414 ? -2.320 -22.539 -11.014 1.00 97.44 414 PRO A O 1
ATOM 3375 N N . ALA A 1 415 ? -0.995 -22.725 -12.825 1.00 96.00 415 ALA A N 1
ATOM 3376 C CA . ALA A 1 415 ? -1.883 -21.969 -13.708 1.00 96.00 415 ALA A CA 1
ATOM 3377 C C . ALA A 1 415 ? -3.218 -22.670 -14.018 1.00 96.00 415 ALA A C 1
ATOM 3379 O O . ALA A 1 415 ? -4.162 -21.996 -14.427 1.00 96.00 415 ALA A O 1
ATOM 3380 N N . ASP A 1 416 ? -3.284 -23.982 -13.812 1.00 96.00 416 ASP A N 1
ATOM 3381 C CA . ASP A 1 416 ? -4.452 -24.852 -13.960 1.00 96.00 416 ASP A CA 1
ATOM 3382 C C . ASP A 1 416 ? -5.430 -24.771 -12.775 1.00 96.00 416 ASP A C 1
ATOM 3384 O O . ASP A 1 416 ? -6.593 -25.150 -12.916 1.00 96.00 416 ASP A O 1
ATOM 3388 N N . LEU A 1 417 ? -5.009 -24.232 -11.623 1.00 97.38 417 LEU A N 1
ATOM 3389 C CA . LEU A 1 417 ? -5.925 -23.974 -10.511 1.00 97.38 417 LEU A CA 1
ATOM 3390 C C . LEU A 1 417 ? -6.841 -22.789 -10.828 1.00 97.38 417 LEU A C 1
ATOM 3392 O O . LEU A 1 417 ? -6.369 -21.685 -11.121 1.00 97.38 417 LEU A O 1
ATOM 3396 N N . SER A 1 418 ? -8.154 -22.994 -10.690 1.00 97.62 418 SER A N 1
ATOM 3397 C CA . SER A 1 418 ? -9.122 -21.905 -10.824 1.00 97.62 418 SER A CA 1
ATOM 3398 C C . SER A 1 418 ? -8.955 -20.874 -9.707 1.00 97.62 418 SER A C 1
ATOM 3400 O O . SER A 1 418 ? -8.606 -21.205 -8.569 1.00 97.62 418 SER A O 1
ATOM 3402 N N . ASN A 1 419 ? -9.234 -19.609 -10.025 1.00 97.81 419 ASN A N 1
ATOM 3403 C CA . ASN A 1 419 ? -9.131 -18.518 -9.058 1.00 97.81 419 ASN A CA 1
ATOM 3404 C C . ASN A 1 419 ? -10.034 -18.787 -7.840 1.00 97.81 419 ASN A C 1
ATOM 3406 O O . ASN A 1 419 ? -9.606 -18.624 -6.702 1.00 97.81 419 ASN A O 1
ATOM 3410 N N . GLU A 1 420 ? -11.259 -19.268 -8.072 1.00 98.25 420 GLU A N 1
ATOM 3411 C CA . GLU A 1 420 ? -12.253 -19.573 -7.039 1.00 98.25 420 GLU A CA 1
ATOM 3412 C C . GLU A 1 420 ? -11.773 -20.677 -6.094 1.00 98.25 420 GLU A C 1
ATOM 3414 O O . GLU A 1 420 ? -11.992 -20.594 -4.884 1.00 98.25 420 GLU A O 1
ATOM 3419 N N . PHE A 1 421 ? -11.090 -21.697 -6.629 1.00 98.25 421 PHE A N 1
ATOM 3420 C CA . PHE A 1 421 ? -10.493 -22.752 -5.816 1.00 98.25 421 PHE A CA 1
ATOM 3421 C C . PHE A 1 421 ? -9.426 -22.172 -4.888 1.00 98.25 421 PHE A C 1
ATOM 3423 O O . PHE A 1 421 ? -9.480 -22.402 -3.682 1.00 98.25 421 PHE A O 1
ATOM 3430 N N . VAL A 1 422 ? -8.501 -21.376 -5.432 1.00 98.25 422 VAL A N 1
ATOM 3431 C CA . VAL A 1 422 ? -7.425 -20.761 -4.644 1.00 98.25 422 VAL A CA 1
ATOM 3432 C C . VAL A 1 422 ? -7.993 -19.839 -3.566 1.00 98.25 422 VAL A C 1
ATOM 3434 O O . VAL A 1 422 ? -7.574 -19.927 -2.416 1.00 98.25 422 VAL A O 1
ATOM 3437 N N . TYR A 1 423 ? -8.982 -19.003 -3.891 1.00 98.12 423 TYR A N 1
ATOM 3438 C CA . TYR A 1 423 ? -9.606 -18.097 -2.919 1.00 98.12 423 TYR A CA 1
ATOM 3439 C C . TYR A 1 423 ? -10.288 -18.857 -1.784 1.00 98.12 423 TYR A C 1
ATOM 3441 O O . TYR A 1 423 ? -10.129 -18.498 -0.620 1.00 98.12 423 TYR A O 1
ATOM 3449 N N . ARG A 1 424 ? -11.007 -19.939 -2.107 1.00 98.19 424 ARG A N 1
ATOM 3450 C CA . ARG A 1 424 ? -11.645 -20.791 -1.102 1.00 98.19 424 ARG A CA 1
ATOM 3451 C C . ARG A 1 424 ? -10.621 -21.439 -0.176 1.00 98.19 424 ARG A C 1
ATOM 3453 O O . ARG A 1 424 ? -10.846 -21.461 1.026 1.00 98.19 424 ARG A O 1
ATOM 3460 N N . GLU A 1 425 ? -9.524 -21.968 -0.714 1.00 98.25 425 GLU A N 1
ATOM 3461 C CA . GLU A 1 425 ? -8.474 -22.578 0.108 1.00 98.25 425 GLU A CA 1
ATOM 3462 C C . GLU A 1 425 ? -7.768 -21.540 0.993 1.00 98.25 425 GLU A C 1
ATOM 3464 O O . GLU A 1 425 ? -7.564 -21.804 2.173 1.00 98.25 425 GLU A O 1
ATOM 3469 N N . ILE A 1 426 ? -7.498 -20.329 0.483 1.00 98.12 426 ILE A N 1
ATOM 3470 C CA . ILE A 1 426 ? -6.955 -19.237 1.308 1.00 98.12 426 ILE A CA 1
ATOM 3471 C C . ILE A 1 426 ? -7.925 -18.884 2.444 1.00 98.12 426 ILE A C 1
ATOM 3473 O O . ILE A 1 426 ? -7.498 -18.832 3.592 1.00 98.12 426 ILE A O 1
ATOM 3477 N N . ASN A 1 427 ? -9.219 -18.709 2.156 1.00 97.69 427 ASN A N 1
ATOM 3478 C CA . ASN A 1 427 ? -10.232 -18.378 3.169 1.00 97.69 427 ASN A CA 1
ATOM 3479 C C . ASN A 1 427 ? -10.414 -19.464 4.239 1.00 97.69 427 ASN A C 1
ATOM 3481 O O . ASN A 1 427 ? -10.808 -19.156 5.358 1.00 97.69 427 ASN A O 1
ATOM 3485 N N . LYS A 1 428 ? -10.139 -20.736 3.918 1.00 97.06 428 LYS A N 1
ATOM 3486 C CA . LYS A 1 428 ? -10.152 -21.817 4.917 1.00 97.06 428 LYS A CA 1
ATOM 3487 C C . LYS A 1 428 ? -9.022 -21.676 5.933 1.00 97.06 428 LYS A C 1
ATOM 3489 O O . LYS A 1 428 ? -9.208 -22.046 7.084 1.00 97.06 428 LYS A O 1
ATOM 3494 N N . SER A 1 429 ? -7.850 -21.212 5.497 1.00 96.12 429 SER A N 1
ATOM 3495 C CA . SER A 1 429 ? -6.684 -21.029 6.370 1.00 96.12 429 SER A CA 1
ATOM 3496 C C . SER A 1 429 ? -6.624 -19.648 7.016 1.00 96.12 429 SER A C 1
ATOM 3498 O O . SER A 1 429 ? -5.974 -19.505 8.042 1.00 96.12 429 SER A O 1
ATOM 3500 N N . ILE A 1 430 ? -7.234 -18.641 6.388 1.00 97.56 430 ILE A N 1
ATOM 3501 C CA . ILE A 1 430 ? -7.170 -17.238 6.794 1.00 97.56 430 ILE A CA 1
ATOM 3502 C C . ILE A 1 430 ? -8.581 -16.671 6.713 1.00 97.56 430 ILE A C 1
ATOM 3504 O O . ILE A 1 430 ? -9.040 -16.236 5.655 1.00 97.56 430 ILE A O 1
ATOM 3508 N N . SER A 1 431 ? -9.281 -16.704 7.836 1.00 96.69 431 SER A N 1
ATOM 3509 C CA . SER A 1 431 ? -10.696 -16.345 7.917 1.00 96.69 431 SER A CA 1
ATOM 3510 C C . SER A 1 431 ? -10.945 -14.860 7.634 1.00 96.69 431 SER A C 1
ATOM 3512 O O . SER A 1 431 ? -11.980 -14.509 7.065 1.00 96.69 431 SER A O 1
ATOM 3514 N N . SER A 1 432 ? -9.986 -13.984 7.962 1.00 96.62 432 SER A N 1
ATOM 3515 C CA . SER A 1 432 ? -10.084 -12.541 7.709 1.00 96.62 432 SER A CA 1
ATOM 3516 C C . SER A 1 432 ? -9.546 -12.112 6.333 1.00 96.62 432 SER A C 1
ATOM 3518 O O . SER A 1 432 ? -9.403 -10.912 6.057 1.00 96.62 432 SER A O 1
ATOM 3520 N N . ALA A 1 433 ? -9.240 -13.071 5.449 1.00 97.50 433 ALA A N 1
ATOM 3521 C CA . ALA A 1 433 ? -8.779 -12.785 4.098 1.00 97.50 433 ALA A CA 1
ATOM 3522 C C . ALA A 1 433 ? -9.892 -12.176 3.226 1.00 97.50 433 ALA A C 1
ATOM 3524 O O . ALA A 1 433 ? -11.046 -12.596 3.214 1.00 97.50 433 ALA A O 1
ATOM 3525 N N . SER A 1 434 ? -9.538 -11.149 2.459 1.00 96.62 434 SER A N 1
ATOM 3526 C CA . SER A 1 434 ? -10.463 -10.405 1.602 1.00 96.62 434 SER A CA 1
ATOM 3527 C C . SER A 1 434 ? -9.737 -9.781 0.407 1.00 96.62 434 SER A C 1
ATOM 3529 O O . SER A 1 434 ? -8.518 -9.869 0.284 1.00 96.62 434 SER A O 1
ATOM 3531 N N . SER A 1 435 ? -10.468 -9.096 -0.480 1.00 95.44 435 SER A N 1
ATOM 3532 C CA . SER A 1 435 ? -9.877 -8.308 -1.581 1.00 95.44 435 SER A CA 1
ATOM 3533 C C . SER A 1 435 ? -8.937 -9.117 -2.492 1.00 95.44 435 SER A C 1
ATOM 3535 O O . SER A 1 435 ? -7.833 -8.684 -2.831 1.00 95.44 435 SER A O 1
ATOM 3537 N N . PHE A 1 436 ? -9.374 -10.317 -2.869 1.00 97.12 436 PHE A N 1
ATOM 3538 C CA . PHE A 1 436 ? -8.608 -11.233 -3.703 1.00 97.12 436 PHE A CA 1
ATOM 3539 C C . PHE A 1 436 ? -8.389 -10.692 -5.117 1.00 97.12 436 PHE A C 1
ATOM 3541 O O . PHE A 1 436 ? -9.309 -10.209 -5.775 1.00 97.12 436 PHE A O 1
ATOM 3548 N N . SER A 1 437 ? -7.160 -10.812 -5.609 1.00 97.00 437 SER A N 1
ATOM 3549 C CA . SER A 1 437 ? -6.802 -10.477 -6.982 1.00 97.00 437 SER A CA 1
ATOM 3550 C C . SER A 1 437 ? -5.642 -11.334 -7.472 1.00 97.00 437 SER A C 1
ATOM 3552 O O . SER A 1 437 ? -4.664 -11.574 -6.764 1.00 97.00 437 SER A O 1
ATOM 3554 N N . LYS A 1 438 ? -5.727 -11.784 -8.722 1.00 97.00 438 LYS A N 1
ATOM 3555 C CA . LYS A 1 438 ? -4.602 -12.402 -9.422 1.00 97.00 438 LYS A CA 1
ATOM 3556 C C . LYS A 1 438 ? -3.637 -11.312 -9.889 1.00 97.00 438 LYS A C 1
ATOM 3558 O O . LYS A 1 438 ? -4.053 -10.340 -10.521 1.00 97.00 438 LYS A O 1
ATOM 3563 N N . ILE A 1 439 ? -2.348 -11.465 -9.595 1.00 95.62 439 ILE A N 1
ATOM 3564 C CA . ILE A 1 439 ? -1.316 -10.540 -10.065 1.00 95.62 439 ILE A CA 1
ATOM 3565 C C . ILE A 1 439 ? -1.044 -10.825 -11.544 1.00 95.62 439 ILE A C 1
ATOM 3567 O O . ILE A 1 439 ? -0.522 -11.879 -11.908 1.00 95.62 439 ILE A O 1
ATOM 3571 N N . ASN A 1 440 ? -1.375 -9.859 -12.399 1.00 93.94 440 ASN A N 1
ATOM 3572 C CA . ASN A 1 440 ? -1.106 -9.939 -13.830 1.00 93.94 440 ASN A CA 1
ATOM 3573 C C . ASN A 1 440 ? 0.303 -9.423 -14.128 1.00 93.94 440 ASN A C 1
ATOM 3575 O O . ASN A 1 440 ? 0.608 -8.244 -13.944 1.00 93.94 440 ASN A O 1
ATOM 3579 N N . TYR A 1 441 ? 1.165 -10.315 -14.606 1.00 90.00 441 TYR A N 1
ATOM 3580 C CA . TYR A 1 441 ? 2.492 -9.960 -15.092 1.00 90.00 441 TYR A CA 1
ATOM 3581 C C . TYR A 1 441 ? 2.439 -9.611 -16.578 1.00 90.00 441 TYR A C 1
ATOM 3583 O O . TYR A 1 441 ? 1.689 -10.215 -17.336 1.00 90.00 441 TYR A O 1
ATOM 3591 N N . HIS A 1 442 ? 3.299 -8.686 -17.010 1.00 85.12 442 HIS A N 1
ATOM 3592 C CA . HIS A 1 442 ? 3.444 -8.342 -18.430 1.00 85.12 442 HIS A CA 1
ATOM 3593 C C . HIS A 1 442 ? 3.828 -9.558 -19.289 1.00 85.12 442 HIS A C 1
ATOM 3595 O O . HIS A 1 442 ? 3.481 -9.636 -20.463 1.00 85.12 442 HIS A O 1
ATOM 3601 N N . ARG A 1 443 ? 4.596 -10.500 -18.731 1.00 88.69 443 ARG A N 1
ATOM 3602 C CA . ARG A 1 443 ? 4.959 -11.742 -19.417 1.00 88.69 443 ARG A CA 1
ATOM 3603 C C . ARG A 1 443 ? 4.149 -12.892 -18.826 1.00 88.69 443 ARG A C 1
ATOM 3605 O O . ARG A 1 443 ? 4.123 -12.997 -17.595 1.00 88.69 443 ARG A O 1
ATOM 3612 N N . PRO A 1 444 ? 3.533 -13.748 -19.661 1.00 88.50 444 PRO A N 1
ATOM 3613 C CA . PRO A 1 444 ? 2.839 -14.926 -19.171 1.00 88.50 444 PRO A CA 1
ATOM 3614 C C . PRO A 1 444 ? 3.824 -15.824 -18.417 1.00 88.50 444 PRO A C 1
ATOM 3616 O O . PRO A 1 444 ? 5.000 -15.929 -18.771 1.00 88.50 444 PRO A O 1
ATOM 3619 N N . ARG A 1 445 ? 3.342 -16.440 -17.341 1.00 92.81 445 ARG A N 1
ATOM 3620 C CA . ARG A 1 445 ? 4.090 -17.384 -16.508 1.00 92.81 445 ARG A CA 1
ATOM 3621 C C . ARG A 1 445 ? 3.289 -18.677 -16.406 1.00 92.81 445 ARG A C 1
ATOM 3623 O O . ARG A 1 445 ? 2.067 -18.645 -16.492 1.00 92.81 445 ARG A O 1
ATOM 3630 N N . SER A 1 446 ? 3.975 -19.793 -16.176 1.00 93.06 446 SER A N 1
ATOM 3631 C CA . SER A 1 446 ? 3.341 -21.088 -15.880 1.00 93.06 446 SER A CA 1
ATOM 3632 C C . SER A 1 446 ? 2.688 -21.137 -14.494 1.00 93.06 446 SER A C 1
ATOM 3634 O O . SER A 1 446 ? 1.992 -22.095 -14.169 1.00 93.06 446 SER A O 1
ATOM 3636 N N . THR A 1 447 ? 2.912 -20.110 -13.673 1.00 94.88 447 THR A N 1
ATOM 3637 C CA . THR A 1 447 ? 2.336 -19.970 -12.341 1.00 94.88 447 THR A CA 1
ATOM 3638 C C . THR A 1 447 ? 1.685 -18.607 -12.166 1.00 94.88 447 THR A C 1
ATOM 3640 O O . THR A 1 447 ? 2.136 -17.600 -12.717 1.00 94.88 447 THR A O 1
ATOM 3643 N N . ASN A 1 448 ? 0.665 -18.580 -11.322 1.00 97.06 448 ASN A N 1
ATOM 3644 C CA . ASN A 1 448 ? -0.058 -17.402 -10.892 1.00 97.06 448 ASN A CA 1
ATOM 3645 C C . ASN A 1 448 ? 0.399 -16.995 -9.487 1.00 97.06 448 ASN A C 1
ATOM 3647 O O . ASN A 1 448 ? 0.680 -17.845 -8.642 1.00 97.06 448 ASN A O 1
ATOM 3651 N N . ASP A 1 449 ? 0.407 -15.691 -9.231 1.00 97.62 449 ASP A N 1
ATOM 3652 C CA . ASP A 1 449 ? 0.555 -15.149 -7.884 1.00 97.62 449 ASP A CA 1
ATOM 3653 C C . ASP A 1 449 ? -0.775 -14.495 -7.497 1.00 97.62 449 ASP A C 1
ATOM 3655 O O . ASP A 1 449 ? -1.395 -13.796 -8.305 1.00 97.62 449 ASP A O 1
ATOM 3659 N N . TYR A 1 450 ? -1.222 -14.734 -6.269 1.00 98.06 450 TYR A N 1
ATOM 3660 C CA . TYR A 1 450 ? -2.508 -14.262 -5.770 1.00 98.06 450 TYR A CA 1
ATOM 3661 C C . TYR A 1 450 ? -2.294 -13.320 -4.600 1.00 98.06 450 TYR A C 1
ATOM 3663 O O . TYR A 1 450 ? -1.674 -13.683 -3.603 1.00 98.06 450 TYR A O 1
ATOM 3671 N N . ARG A 1 451 ? -2.818 -12.107 -4.736 1.00 97.44 451 ARG A N 1
ATOM 3672 C CA . ARG A 1 451 ? -2.810 -11.062 -3.721 1.00 97.44 451 ARG A CA 1
ATOM 3673 C C . ARG A 1 451 ? -4.153 -11.043 -2.994 1.00 97.44 451 ARG A C 1
ATOM 3675 O O . ARG A 1 451 ? -5.197 -11.134 -3.633 1.00 97.44 451 ARG A O 1
ATOM 3682 N N . PHE A 1 452 ? -4.123 -10.840 -1.686 1.00 97.75 452 PHE A N 1
ATOM 3683 C CA . PHE A 1 452 ? -5.309 -10.643 -0.850 1.00 97.75 452 PHE A CA 1
ATOM 3684 C C . PHE A 1 452 ? -4.943 -9.806 0.380 1.00 97.75 452 PHE A C 1
ATOM 3686 O O . PHE A 1 452 ? -3.767 -9.703 0.714 1.00 97.75 452 PHE A O 1
ATOM 3693 N N . CYS A 1 453 ? -5.918 -9.180 1.029 1.00 96.81 453 CYS A N 1
ATOM 3694 C CA . CYS A 1 453 ? -5.735 -8.413 2.261 1.00 96.81 453 CYS A CA 1
ATOM 3695 C C . CYS A 1 453 ? -6.193 -9.224 3.475 1.00 96.81 453 CYS A C 1
ATOM 3697 O O . CYS A 1 453 ? -7.151 -9.979 3.361 1.00 96.81 453 CYS A O 1
ATOM 3699 N N . VAL A 1 454 ? -5.546 -9.036 4.623 1.00 96.25 454 VAL A N 1
ATOM 3700 C CA . VAL A 1 454 ? -5.916 -9.670 5.901 1.00 96.25 454 VAL A CA 1
ATOM 3701 C C . VAL A 1 454 ? -6.359 -8.574 6.865 1.00 96.25 454 VAL A C 1
ATOM 3703 O O . VAL A 1 454 ? -5.632 -7.591 7.049 1.00 96.25 454 VAL A O 1
ATOM 3706 N N . ALA A 1 455 ? -7.577 -8.692 7.396 1.00 94.62 455 ALA A N 1
ATOM 3707 C CA . ALA A 1 455 ? -8.163 -7.675 8.271 1.00 94.62 455 ALA A CA 1
ATOM 3708 C C . ALA A 1 455 ? -7.721 -7.826 9.731 1.00 94.62 455 ALA A C 1
ATOM 3710 O O . ALA A 1 455 ? -7.687 -6.833 10.456 1.00 94.62 455 ALA A O 1
ATOM 3711 N N . ASP A 1 456 ? -7.37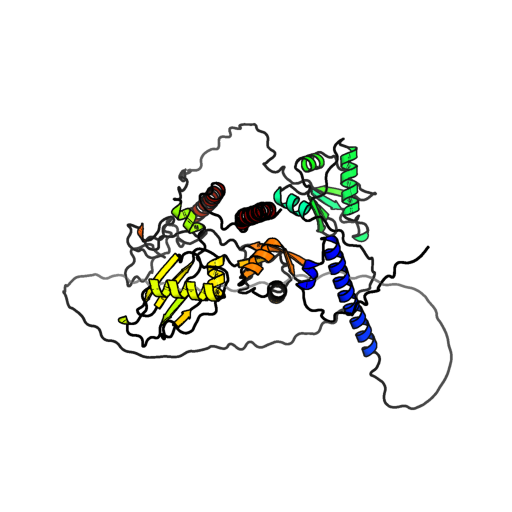1 -9.037 10.162 1.00 93.12 456 ASP A N 1
ATOM 3712 C CA . ASP A 1 456 ? -6.853 -9.276 11.503 1.00 93.12 456 ASP A CA 1
ATOM 3713 C C . ASP A 1 456 ? -5.324 -9.122 11.549 1.00 93.12 456 ASP A C 1
ATOM 3715 O O . ASP A 1 456 ? -4.588 -9.673 10.725 1.00 93.12 456 ASP A O 1
ATOM 3719 N N . ALA A 1 457 ? -4.836 -8.324 12.501 1.00 88.38 457 ALA A N 1
ATOM 3720 C CA . ALA A 1 457 ? -3.410 -8.041 12.629 1.00 88.38 457 ALA A CA 1
ATOM 3721 C C . ALA A 1 457 ? -2.622 -9.263 13.119 1.00 88.38 457 ALA A C 1
ATOM 3723 O O . ALA A 1 457 ? -1.507 -9.485 12.649 1.00 88.38 457 ALA A O 1
ATOM 3724 N N . ASN A 1 458 ? -3.199 -10.060 14.021 1.00 90.25 458 ASN A N 1
ATOM 3725 C CA . ASN A 1 458 ? -2.539 -11.233 14.584 1.00 90.25 458 ASN A CA 1
ATOM 3726 C C . ASN A 1 458 ? -2.462 -12.347 13.538 1.00 90.25 458 ASN A C 1
A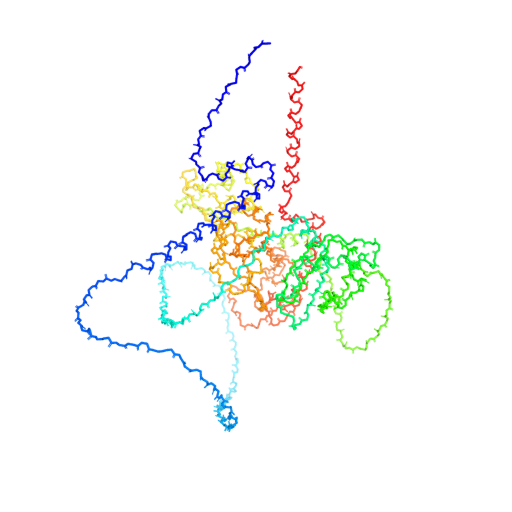TOM 3728 O O . ASN A 1 458 ? -1.373 -12.850 13.274 1.00 90.25 458 ASN A O 1
ATOM 3732 N N . GLU A 1 459 ? -3.568 -12.638 12.849 1.00 94.62 459 GLU A N 1
ATOM 3733 C CA . GLU A 1 459 ? -3.632 -13.619 11.761 1.00 94.62 459 GLU A CA 1
ATOM 3734 C C . GLU A 1 459 ? -2.654 -13.249 10.631 1.00 94.62 459 GLU A C 1
ATOM 3736 O O . GLU A 1 459 ? -1.942 -14.109 10.109 1.00 94.62 459 GLU A O 1
ATOM 3741 N N . TYR A 1 460 ? -2.535 -11.958 10.287 1.00 93.56 460 TYR A N 1
ATOM 3742 C CA . TYR A 1 460 ? -1.541 -11.487 9.316 1.00 93.56 460 TYR A CA 1
ATOM 3743 C C . TYR A 1 460 ? -0.106 -11.843 9.745 1.00 93.56 460 TYR A C 1
ATOM 3745 O O . TYR A 1 460 ? 0.664 -12.378 8.939 1.00 93.56 460 TYR A O 1
ATOM 3753 N N . GLU A 1 461 ? 0.273 -11.532 10.989 1.00 90.25 461 GLU A N 1
ATOM 3754 C CA . GLU A 1 461 ? 1.633 -11.769 11.489 1.00 90.25 461 GLU A CA 1
ATOM 3755 C C . GLU A 1 461 ? 1.922 -13.266 11.691 1.00 90.25 461 GLU A C 1
ATOM 3757 O O . GLU A 1 461 ? 3.013 -13.741 11.359 1.00 90.25 461 GLU A O 1
ATOM 3762 N N . GLU A 1 462 ? 0.944 -14.044 12.156 1.00 93.31 462 GLU A N 1
ATOM 3763 C CA . GLU A 1 462 ? 1.051 -15.497 12.311 1.00 93.31 462 GLU A CA 1
ATOM 3764 C C . GLU A 1 462 ? 1.273 -16.200 10.973 1.00 93.31 462 GLU A C 1
ATOM 3766 O O . GLU A 1 462 ? 2.199 -17.005 10.831 1.00 93.31 462 GLU A O 1
ATOM 3771 N N . ILE A 1 463 ? 0.492 -15.849 9.953 1.00 94.81 463 ILE A N 1
ATOM 3772 C CA . ILE A 1 463 ? 0.627 -16.433 8.618 1.00 94.81 463 ILE A CA 1
ATOM 3773 C C . ILE A 1 463 ? 1.976 -16.079 7.991 1.00 94.81 463 ILE A C 1
ATOM 3775 O O . ILE A 1 463 ? 2.616 -16.930 7.363 1.00 94.81 463 ILE A O 1
ATOM 3779 N N . LEU A 1 464 ? 2.458 -14.850 8.181 1.00 92.44 464 LEU A N 1
ATOM 3780 C CA . LEU A 1 464 ? 3.804 -14.482 7.746 1.00 92.44 464 LEU A CA 1
ATOM 3781 C C . LEU A 1 464 ? 4.897 -15.249 8.486 1.00 92.44 464 LEU A C 1
ATOM 3783 O O . LEU A 1 464 ? 5.890 -15.636 7.866 1.00 92.44 464 LEU A O 1
ATOM 3787 N N . LYS A 1 465 ? 4.718 -15.491 9.787 1.00 91.00 465 LYS A N 1
ATOM 3788 C CA . LYS A 1 465 ? 5.641 -16.285 10.605 1.00 91.00 465 LYS A CA 1
ATOM 3789 C C . LYS A 1 465 ? 5.701 -17.738 10.127 1.00 91.00 465 LYS A C 1
ATOM 3791 O O . LYS A 1 465 ? 6.794 -18.310 10.089 1.00 91.00 465 LYS A O 1
ATOM 3796 N N . ILE A 1 466 ? 4.564 -18.316 9.732 1.00 95.75 466 ILE A N 1
ATOM 3797 C CA . ILE A 1 466 ? 4.494 -19.643 9.100 1.00 95.75 466 ILE A CA 1
ATOM 3798 C C . ILE A 1 466 ? 5.195 -19.610 7.732 1.00 95.75 466 ILE A C 1
ATOM 3800 O O . ILE A 1 466 ? 5.976 -20.506 7.402 1.00 95.75 466 ILE A O 1
ATOM 3804 N N . GLY A 1 467 ? 4.952 -18.566 6.933 1.00 94.94 467 GLY A N 1
ATOM 3805 C CA . GLY A 1 467 ? 5.623 -18.324 5.651 1.00 94.94 467 GLY A CA 1
ATOM 3806 C C . GLY A 1 467 ? 5.188 -19.260 4.518 1.00 94.94 467 GLY A C 1
ATOM 3807 O O . GLY A 1 467 ? 5.727 -19.187 3.407 1.00 94.94 467 GLY A O 1
ATOM 3808 N N . ARG A 1 468 ? 4.187 -20.116 4.761 1.00 97.00 468 ARG A N 1
ATOM 3809 C CA . ARG A 1 468 ? 3.566 -21.002 3.770 1.00 97.00 468 ARG A CA 1
ATOM 3810 C C . ARG A 1 468 ? 2.073 -21.186 4.043 1.00 97.00 468 ARG A C 1
ATOM 3812 O O . ARG A 1 468 ? 1.636 -21.040 5.176 1.00 97.00 468 ARG A O 1
ATOM 3819 N N . ILE A 1 469 ? 1.319 -21.544 3.010 1.00 97.44 469 ILE A N 1
ATOM 3820 C CA . ILE A 1 469 ? -0.118 -21.828 3.077 1.00 97.44 469 ILE A CA 1
ATOM 3821 C C . ILE A 1 469 ? -0.452 -23.059 2.228 1.00 97.44 469 ILE A C 1
ATOM 3823 O O . ILE A 1 469 ? 0.164 -23.284 1.182 1.00 97.44 469 ILE A O 1
ATOM 3827 N N . ALA A 1 470 ? -1.395 -23.875 2.694 1.00 97.31 470 ALA A N 1
ATOM 3828 C CA . ALA A 1 470 ? -1.868 -25.042 1.960 1.00 97.31 470 ALA A CA 1
ATOM 3829 C C . ALA A 1 470 ? -2.946 -24.632 0.945 1.00 97.31 470 ALA A C 1
ATOM 3831 O O . ALA A 1 470 ? -3.919 -23.981 1.307 1.00 97.31 470 ALA A O 1
ATOM 3832 N N . ILE A 1 471 ? -2.777 -25.023 -0.319 1.00 97.50 471 ILE A N 1
ATOM 3833 C CA . ILE A 1 471 ? -3.763 -24.847 -1.392 1.00 97.50 471 ILE A CA 1
ATOM 3834 C C . ILE A 1 471 ? -3.973 -26.213 -2.048 1.00 97.50 471 ILE A C 1
ATOM 3836 O O . ILE A 1 471 ? -3.141 -26.675 -2.835 1.00 97.50 471 ILE A O 1
ATOM 3840 N N . GLY A 1 472 ? -5.060 -26.900 -1.688 1.00 95.44 472 GLY A N 1
ATOM 3841 C CA . GLY A 1 472 ? -5.233 -28.311 -2.032 1.00 95.44 472 GLY A CA 1
ATOM 3842 C C . GLY A 1 472 ? -4.138 -29.173 -1.393 1.00 95.44 472 GLY A C 1
ATOM 3843 O O . GLY A 1 472 ? -4.003 -29.209 -0.176 1.00 95.44 472 GLY A O 1
ATOM 3844 N N . HIS A 1 473 ? -3.341 -29.865 -2.210 1.00 94.75 473 HIS A N 1
ATOM 3845 C CA . HIS A 1 473 ? -2.215 -30.692 -1.746 1.00 94.75 473 HIS A CA 1
ATOM 3846 C C . HIS A 1 473 ? -0.859 -29.965 -1.807 1.00 94.75 473 HIS A C 1
ATOM 3848 O O . HIS A 1 473 ? 0.181 -30.561 -1.526 1.00 94.75 473 HIS A O 1
ATOM 3854 N N . LEU A 1 474 ? -0.849 -28.692 -2.212 1.00 96.44 474 LEU A N 1
ATOM 3855 C CA . LEU A 1 474 ? 0.365 -27.909 -2.410 1.00 96.44 474 LEU A CA 1
ATOM 3856 C C . LEU A 1 474 ? 0.622 -27.011 -1.206 1.00 96.44 474 LEU A C 1
ATOM 3858 O O . LEU A 1 474 ? -0.281 -26.329 -0.731 1.00 96.44 474 LEU A O 1
ATOM 3862 N N . LEU A 1 475 ? 1.875 -26.956 -0.760 1.00 97.62 475 LEU A N 1
ATOM 3863 C CA . LEU A 1 475 ? 2.316 -26.026 0.273 1.00 97.62 475 LEU A CA 1
ATOM 3864 C C . LEU A 1 475 ? 3.073 -24.867 -0.384 1.00 97.62 475 LEU A C 1
ATOM 3866 O O . LEU A 1 475 ? 4.258 -24.985 -0.707 1.00 97.62 475 LEU A O 1
ATOM 3870 N N . LEU A 1 476 ? 2.374 -23.756 -0.605 1.00 97.56 476 LEU A N 1
ATOM 3871 C CA . LEU A 1 476 ? 2.875 -22.613 -1.363 1.00 97.56 476 LEU A CA 1
ATOM 3872 C C . LEU A 1 476 ? 3.448 -21.534 -0.437 1.00 97.56 476 LEU A C 1
ATOM 3874 O O . LEU A 1 476 ? 2.948 -21.345 0.671 1.00 97.56 476 LEU A O 1
ATOM 3878 N N . PRO A 1 477 ? 4.496 -20.808 -0.858 1.00 97.44 477 PRO A N 1
ATOM 3879 C CA . PRO A 1 477 ? 5.044 -19.715 -0.069 1.00 97.44 477 PRO A CA 1
ATOM 3880 C C . PRO A 1 477 ? 4.072 -18.534 -0.009 1.00 97.44 477 PRO A C 1
ATOM 3882 O O . PRO A 1 477 ? 3.492 -18.135 -1.024 1.00 97.44 477 PRO A O 1
ATOM 3885 N N . ILE A 1 478 ? 3.968 -17.938 1.177 1.00 97.31 478 ILE A N 1
ATOM 3886 C CA . ILE A 1 478 ? 3.223 -16.703 1.414 1.00 97.31 478 ILE A CA 1
ATOM 3887 C C . ILE A 1 478 ? 4.178 -15.610 1.883 1.00 97.31 478 ILE A C 1
ATOM 3889 O O . ILE A 1 478 ? 5.086 -15.845 2.678 1.00 97.31 478 ILE A O 1
ATOM 3893 N N . THR A 1 479 ? 4.020 -14.411 1.335 1.00 95.69 479 THR A N 1
ATOM 3894 C CA . THR A 1 479 ? 4.890 -13.267 1.635 1.00 95.69 479 THR A CA 1
ATOM 3895 C C . THR A 1 479 ? 4.069 -12.004 1.794 1.00 95.69 479 THR A C 1
ATOM 3897 O O . THR A 1 479 ? 3.013 -11.888 1.175 1.00 95.69 479 THR A O 1
ATOM 3900 N N . ALA A 1 480 ? 4.581 -11.031 2.546 1.00 93.69 480 ALA A N 1
ATOM 3901 C CA . ALA A 1 480 ? 3.993 -9.699 2.581 1.00 93.69 480 ALA A CA 1
ATOM 3902 C C . ALA A 1 480 ? 3.976 -9.102 1.167 1.00 93.69 480 ALA A C 1
ATOM 3904 O O . ALA A 1 480 ? 4.963 -9.201 0.426 1.00 93.69 480 ALA A O 1
ATOM 3905 N N . PHE A 1 481 ? 2.864 -8.480 0.785 1.00 93.56 481 PHE A N 1
ATOM 3906 C CA . PHE A 1 481 ? 2.822 -7.684 -0.429 1.00 93.56 481 PHE A CA 1
ATOM 3907 C C . PHE A 1 481 ? 3.627 -6.410 -0.188 1.00 93.56 481 PHE A C 1
ATOM 3909 O O . PHE A 1 481 ? 3.292 -5.585 0.658 1.00 93.56 481 PHE A O 1
ATOM 3916 N N . LEU A 1 482 ? 4.712 -6.255 -0.940 1.00 85.25 482 LEU A N 1
ATOM 3917 C CA . LEU A 1 482 ? 5.498 -5.033 -0.932 1.00 85.25 482 LEU A CA 1
ATOM 3918 C C . LEU A 1 482 ? 4.983 -4.156 -2.073 1.00 85.25 482 LEU A C 1
ATOM 3920 O O . LEU A 1 482 ? 5.300 -4.454 -3.232 1.00 85.25 482 LEU A O 1
ATOM 3924 N N . PRO A 1 483 ? 4.178 -3.112 -1.793 1.00 81.56 483 PRO A N 1
ATOM 3925 C CA . PRO A 1 483 ? 3.789 -2.188 -2.841 1.00 81.56 483 PRO A CA 1
ATOM 3926 C C . PRO A 1 483 ? 5.055 -1.601 -3.468 1.00 81.56 483 PRO A C 1
ATOM 3928 O O . PRO A 1 483 ? 6.049 -1.336 -2.788 1.00 81.56 483 PRO A O 1
ATOM 3931 N N . GLY A 1 484 ? 5.032 -1.419 -4.788 1.00 84.06 484 GLY A N 1
ATOM 3932 C CA . GLY A 1 484 ? 6.131 -0.753 -5.477 1.00 84.06 484 GLY A CA 1
ATOM 3933 C C . GLY A 1 484 ? 6.386 0.631 -4.874 1.00 84.06 484 GLY A C 1
ATOM 3934 O O . GLY A 1 484 ? 5.449 1.304 -4.438 1.00 84.06 484 GLY A O 1
ATOM 3935 N N . LEU A 1 485 ? 7.652 1.055 -4.866 1.00 87.88 485 LEU A N 1
ATOM 3936 C CA . LEU A 1 485 ? 8.031 2.375 -4.364 1.00 87.88 485 LEU A CA 1
ATOM 3937 C C . LEU A 1 485 ? 7.240 3.454 -5.095 1.00 87.88 485 LEU A C 1
ATOM 3939 O O . LEU A 1 485 ? 7.209 3.503 -6.331 1.00 87.88 485 LEU A O 1
ATOM 3943 N N . LYS A 1 486 ? 6.589 4.319 -4.320 1.00 87.88 486 LYS A N 1
ATOM 3944 C CA . LYS A 1 486 ? 5.763 5.376 -4.886 1.00 87.88 486 LYS A CA 1
ATOM 3945 C C . LYS A 1 486 ? 6.644 6.492 -5.403 1.00 87.88 486 LYS A C 1
ATOM 3947 O O . LYS A 1 486 ? 7.404 7.114 -4.666 1.00 87.88 486 LYS A O 1
ATOM 3952 N N . LEU A 1 487 ? 6.491 6.774 -6.688 1.00 92.12 487 LEU A N 1
ATOM 3953 C CA . LEU A 1 487 ? 7.079 7.955 -7.285 1.00 92.12 487 LEU A CA 1
ATOM 3954 C C . LEU A 1 487 ? 6.284 9.190 -6.876 1.00 92.12 487 LEU A C 1
ATOM 3956 O O . LEU A 1 487 ? 5.063 9.236 -7.026 1.00 92.12 487 LEU A O 1
ATOM 3960 N N . THR A 1 488 ? 6.993 10.200 -6.382 1.00 91.69 488 THR A N 1
ATOM 3961 C CA . THR A 1 488 ? 6.397 11.499 -6.070 1.00 91.69 488 THR A CA 1
ATOM 3962 C C . THR A 1 488 ? 6.448 12.369 -7.321 1.00 91.69 488 THR A C 1
ATOM 3964 O O . THR A 1 488 ? 7.522 12.823 -7.720 1.00 91.69 488 THR A O 1
ATOM 3967 N N . TYR A 1 489 ? 5.286 12.582 -7.934 1.00 95.19 489 TYR A N 1
ATOM 3968 C CA . TYR A 1 489 ? 5.095 13.545 -9.016 1.00 95.19 489 TYR A CA 1
ATOM 3969 C C . TYR A 1 489 ? 4.527 14.840 -8.447 1.00 95.19 489 TYR A C 1
ATOM 3971 O O . TYR A 1 489 ? 3.578 14.817 -7.659 1.00 95.19 489 TYR A O 1
ATOM 3979 N N . CYS A 1 490 ? 5.066 15.974 -8.878 1.00 96.19 490 CYS A N 1
ATOM 3980 C CA . CYS A 1 490 ? 4.476 17.257 -8.549 1.00 96.19 490 CYS A CA 1
ATOM 3981 C C . CYS A 1 490 ? 3.147 17.435 -9.297 1.00 96.19 490 CYS A C 1
ATOM 3983 O O . CYS A 1 490 ? 3.110 17.370 -10.522 1.00 96.19 490 CYS A O 1
ATOM 3985 N N . ALA A 1 491 ? 2.054 17.707 -8.580 1.00 95.38 491 ALA A N 1
ATOM 3986 C CA . ALA A 1 491 ? 0.741 17.914 -9.199 1.00 95.38 491 ALA A CA 1
ATOM 3987 C C . ALA A 1 491 ? 0.629 19.229 -10.000 1.00 95.38 491 ALA A C 1
ATOM 3989 O O . ALA A 1 491 ? -0.321 19.383 -10.760 1.00 95.38 491 ALA A O 1
ATOM 3990 N N . ASN A 1 492 ? 1.573 20.168 -9.833 1.00 96.88 492 ASN A N 1
ATOM 3991 C CA . ASN A 1 492 ? 1.615 21.396 -10.629 1.00 96.88 492 ASN A CA 1
ATOM 3992 C C . ASN A 1 492 ? 2.353 21.170 -11.952 1.00 96.88 492 ASN A C 1
ATOM 3994 O O . ASN A 1 492 ? 1.768 21.374 -13.003 1.00 96.88 492 ASN A O 1
ATOM 3998 N N . CYS A 1 493 ? 3.616 20.737 -11.933 1.00 97.62 493 CYS A N 1
ATOM 3999 C CA . CYS A 1 493 ? 4.432 20.655 -13.154 1.00 97.62 493 CYS A CA 1
ATOM 4000 C C . CYS A 1 493 ? 4.613 19.239 -13.721 1.00 97.62 493 CYS A C 1
ATOM 4002 O O . CYS A 1 493 ? 5.220 19.087 -14.775 1.00 97.62 493 CYS A O 1
ATOM 4004 N N . TRP A 1 494 ? 4.124 18.206 -13.030 1.00 97.25 494 TRP A N 1
ATOM 4005 C CA . TRP A 1 494 ? 4.256 16.788 -13.391 1.00 97.25 494 TRP A CA 1
ATOM 4006 C C . TRP A 1 494 ? 5.683 16.240 -13.441 1.00 97.25 494 TRP A C 1
ATOM 4008 O O . TRP A 1 494 ? 5.860 15.089 -13.835 1.00 97.25 494 TRP A O 1
ATOM 4018 N N . ILE A 1 495 ? 6.682 17.003 -12.992 1.00 96.75 495 ILE A N 1
ATOM 4019 C CA . ILE A 1 495 ? 8.072 16.554 -12.847 1.00 96.75 495 ILE A CA 1
ATOM 4020 C C . ILE A 1 495 ? 8.198 15.672 -11.593 1.00 96.75 495 ILE A C 1
ATOM 4022 O O . ILE A 1 495 ? 7.506 15.876 -10.590 1.00 96.75 495 ILE A O 1
ATOM 4026 N N . ILE A 1 496 ? 9.069 14.662 -11.661 1.00 95.56 496 ILE A N 1
ATOM 4027 C CA . ILE A 1 496 ? 9.373 13.782 -10.524 1.00 95.56 496 ILE A CA 1
ATOM 4028 C C . ILE A 1 496 ? 10.299 14.466 -9.518 1.00 95.56 496 ILE A C 1
ATOM 4030 O O . ILE A 1 496 ? 11.172 15.246 -9.887 1.00 95.56 496 ILE A O 1
ATOM 4034 N N . GLY A 1 497 ? 10.150 14.119 -8.240 1.00 90.94 497 GLY A N 1
ATOM 4035 C CA . GLY A 1 497 ? 11.129 14.479 -7.216 1.00 90.94 497 GLY A CA 1
ATOM 4036 C C . GLY A 1 497 ? 10.901 15.822 -6.530 1.00 90.94 497 GLY A C 1
ATOM 4037 O O . GLY A 1 497 ? 11.855 16.367 -6.005 1.00 90.94 497 GLY A O 1
ATOM 4038 N N . HIS A 1 498 ? 9.677 16.348 -6.504 1.00 93.25 498 HIS A N 1
ATOM 4039 C CA . HIS A 1 498 ? 9.249 17.367 -5.535 1.00 93.25 498 HIS A CA 1
ATOM 4040 C C . HIS A 1 498 ? 7.720 17.357 -5.398 1.00 93.25 498 HIS A C 1
ATOM 4042 O O . HIS A 1 498 ? 7.013 16.698 -6.167 1.00 93.25 498 HIS A O 1
ATOM 4048 N N . THR A 1 499 ? 7.200 18.072 -4.406 1.00 92.44 499 THR A N 1
ATOM 4049 C CA . THR A 1 499 ? 5.761 18.205 -4.145 1.00 92.44 499 THR A CA 1
ATOM 4050 C C . THR A 1 499 ? 5.200 19.561 -4.539 1.00 92.44 499 THR A C 1
ATOM 4052 O O . THR A 1 499 ? 5.932 20.513 -4.783 1.00 92.44 499 THR A O 1
ATOM 4055 N N . LYS A 1 500 ? 3.866 19.658 -4.594 1.00 93.81 500 LYS A N 1
ATOM 4056 C CA . LYS A 1 500 ? 3.157 20.898 -4.930 1.00 93.81 500 LYS A CA 1
ATOM 4057 C C . LYS A 1 500 ? 3.596 22.113 -4.084 1.00 93.81 500 LYS A C 1
ATOM 4059 O O . LYS A 1 500 ? 3.819 23.149 -4.698 1.00 93.81 500 LYS A O 1
ATOM 4064 N N . PRO A 1 501 ? 3.773 22.022 -2.747 1.00 93.31 501 PRO A N 1
ATOM 4065 C CA . PRO A 1 501 ? 4.220 23.164 -1.939 1.00 93.31 501 PRO A CA 1
ATOM 4066 C C . PRO A 1 501 ? 5.644 23.643 -2.258 1.00 93.31 501 PRO A C 1
ATOM 4068 O O . PRO A 1 501 ? 5.954 24.810 -2.072 1.00 93.31 501 PRO A O 1
ATOM 4071 N N . GLU A 1 502 ? 6.504 22.754 -2.757 1.00 93.88 502 GLU A N 1
ATOM 4072 C CA . GLU A 1 502 ? 7.889 23.065 -3.144 1.00 93.88 502 GLU A CA 1
ATOM 4073 C C . GLU A 1 502 ? 7.974 23.598 -4.589 1.00 93.88 502 GLU A C 1
ATOM 4075 O O . GLU A 1 502 ? 9.038 24.010 -5.053 1.00 93.88 502 GLU A O 1
ATOM 4080 N N . CYS A 1 503 ? 6.866 23.556 -5.336 1.00 96.81 503 CYS A N 1
ATOM 4081 C CA . CYS A 1 503 ? 6.841 23.873 -6.754 1.00 96.81 503 CYS A CA 1
ATOM 4082 C C . CYS A 1 503 ? 6.654 25.372 -6.992 1.00 96.81 503 CYS A C 1
ATOM 4084 O O . CYS A 1 503 ? 5.641 25.950 -6.609 1.00 96.81 503 CYS A O 1
ATOM 4086 N N . LYS A 1 504 ? 7.597 25.977 -7.718 1.00 97.12 504 LYS A N 1
ATOM 4087 C CA . LYS A 1 504 ? 7.537 27.386 -8.145 1.00 97.12 504 LYS A CA 1
ATOM 4088 C C . LYS A 1 504 ? 6.844 27.591 -9.498 1.00 97.12 504 LYS A C 1
ATOM 4090 O O . LYS A 1 504 ? 6.729 28.716 -9.964 1.00 97.12 504 LYS A O 1
ATOM 4095 N N . MET A 1 505 ? 6.425 26.505 -10.148 1.00 96.69 505 MET A N 1
ATOM 4096 C CA . MET A 1 505 ? 5.796 26.544 -11.467 1.00 96.69 505 MET A CA 1
ATOM 4097 C C . MET A 1 505 ? 4.277 26.645 -11.339 1.00 96.69 505 MET A C 1
ATOM 4099 O O . MET A 1 505 ? 3.674 26.023 -10.456 1.00 96.69 505 MET A O 1
ATOM 4103 N N . ASN A 1 506 ? 3.659 27.349 -12.288 1.00 96.69 506 ASN A N 1
ATOM 4104 C CA . ASN A 1 506 ? 2.211 27.328 -12.453 1.00 96.69 506 ASN A CA 1
ATOM 4105 C C . ASN A 1 506 ? 1.717 25.899 -12.740 1.00 96.69 506 ASN A C 1
ATOM 4107 O O . ASN A 1 506 ? 2.461 25.095 -13.318 1.00 96.69 506 ASN A O 1
ATOM 4111 N N . PRO A 1 507 ? 0.477 25.559 -12.346 1.00 97.31 507 PRO A N 1
ATOM 4112 C CA . PRO A 1 507 ? -0.134 24.292 -12.715 1.00 97.31 507 PRO A CA 1
ATOM 4113 C C . PRO A 1 507 ? -0.112 24.102 -14.232 1.00 97.31 507 PRO A C 1
ATOM 4115 O O . PRO A 1 507 ? -0.412 25.026 -14.983 1.00 97.31 507 PRO A O 1
ATOM 4118 N N . ARG A 1 508 ? 0.246 22.901 -14.677 1.00 97.69 508 ARG A N 1
ATOM 4119 C CA . ARG A 1 508 ? 0.363 22.510 -16.079 1.00 97.69 508 ARG A CA 1
ATOM 4120 C C . ARG A 1 508 ? -0.582 21.365 -16.403 1.00 97.69 508 ARG A C 1
ATOM 4122 O O . ARG A 1 508 ? -0.896 20.525 -15.555 1.00 97.69 508 ARG A O 1
ATOM 4129 N N . CYS A 1 509 ? -1.015 21.298 -17.653 1.00 97.44 509 CYS A N 1
ATOM 4130 C CA . CYS A 1 509 ? -1.814 20.200 -18.162 1.00 97.44 509 CYS A CA 1
ATOM 4131 C C . CYS A 1 509 ? -1.015 18.894 -18.123 1.00 97.44 509 CYS A C 1
ATOM 4133 O O . CYS A 1 509 ? 0.101 18.817 -18.626 1.00 97.44 509 CYS A O 1
ATOM 4135 N N . ARG A 1 510 ? -1.612 17.828 -17.580 1.00 96.88 510 ARG A N 1
ATOM 4136 C CA . ARG A 1 510 ? -0.970 16.505 -17.487 1.00 96.88 510 ARG A CA 1
ATOM 4137 C C . ARG A 1 510 ? -0.623 15.892 -18.849 1.00 96.88 510 ARG A C 1
ATOM 4139 O O . ARG A 1 510 ? 0.238 15.021 -18.915 1.00 96.88 510 ARG A O 1
ATOM 4146 N N . LYS A 1 511 ? -1.347 16.281 -19.903 1.00 97.56 511 LYS A N 1
ATOM 4147 C CA . LYS A 1 511 ? -1.173 15.749 -21.259 1.00 97.56 511 LYS A CA 1
ATOM 4148 C C . LYS A 1 511 ? -0.148 16.553 -22.049 1.00 97.56 511 LYS A C 1
ATOM 4150 O O . LYS A 1 511 ? 0.828 15.965 -22.479 1.00 97.56 511 LYS A O 1
ATOM 4155 N N . CYS A 1 512 ? -0.361 17.855 -22.230 1.00 97.44 512 CYS A N 1
ATOM 4156 C CA . CYS A 1 512 ? 0.466 18.681 -23.117 1.00 97.44 512 CYS A CA 1
ATOM 4157 C C . CYS A 1 512 ? 1.475 19.587 -22.404 1.00 97.44 512 CYS A C 1
ATOM 4159 O O . CYS A 1 512 ? 2.249 20.260 -23.069 1.00 97.44 512 CYS A O 1
ATOM 4161 N N . LEU A 1 513 ? 1.463 19.627 -21.067 1.00 97.44 513 LEU A N 1
ATOM 4162 C CA . LEU A 1 513 ? 2.358 20.435 -20.229 1.00 97.44 513 LEU A CA 1
ATOM 4163 C C . LEU A 1 513 ? 2.237 21.961 -20.365 1.00 97.44 513 LEU A C 1
ATOM 4165 O O . LEU A 1 513 ? 2.995 22.677 -19.711 1.00 97.44 513 LEU A O 1
ATOM 4169 N N . ASP A 1 514 ? 1.273 22.473 -21.130 1.00 97.00 514 ASP A N 1
ATOM 4170 C CA . ASP A 1 514 ? 0.942 23.903 -21.124 1.00 97.00 514 ASP A CA 1
ATOM 4171 C C . ASP A 1 514 ? 0.401 24.349 -19.765 1.00 97.00 514 ASP A C 1
ATOM 4173 O O . ASP A 1 514 ? -0.089 23.527 -18.990 1.00 97.00 514 ASP A O 1
ATOM 4177 N N . ASN A 1 515 ? 0.411 25.657 -19.501 1.00 97.31 515 ASN A N 1
ATOM 4178 C CA . ASN A 1 515 ? -0.244 26.223 -18.324 1.00 97.31 515 ASN A CA 1
ATOM 4179 C C . ASN A 1 515 ? -1.730 25.822 -18.284 1.00 97.31 515 ASN A C 1
ATOM 4181 O O . ASN A 1 515 ? -2.456 25.920 -19.274 1.00 97.31 515 ASN A O 1
ATOM 4185 N N . TRP A 1 516 ? -2.164 25.322 -17.129 1.00 95.50 516 TRP A N 1
ATOM 4186 C CA . TRP A 1 516 ? -3.532 24.892 -16.896 1.00 95.50 516 TRP A CA 1
ATOM 4187 C C . TRP A 1 516 ? -4.403 26.083 -16.507 1.00 95.50 516 TRP A C 1
ATOM 4189 O O . TRP A 1 516 ? -4.166 26.739 -15.494 1.00 95.50 516 TRP A O 1
ATOM 4199 N N . GLU A 1 517 ? -5.464 26.291 -17.274 1.00 94.62 517 GLU A N 1
ATOM 4200 C CA . GLU A 1 517 ? -6.534 27.245 -16.990 1.00 94.62 517 GLU A CA 1
ATOM 4201 C C . GLU A 1 517 ? -7.819 26.484 -16.630 1.00 94.62 517 GLU A C 1
ATOM 4203 O O . GLU A 1 517 ? -7.988 25.325 -17.013 1.00 94.62 517 GLU A O 1
ATOM 4208 N N . PHE A 1 518 ? -8.747 27.117 -15.903 1.00 91.25 518 PHE A N 1
ATOM 4209 C CA . PHE A 1 518 ? -9.976 26.473 -15.402 1.00 91.25 518 PHE A CA 1
ATOM 4210 C C . PHE A 1 518 ? -10.797 25.762 -16.500 1.00 91.25 518 PHE A C 1
ATOM 4212 O O . PHE A 1 518 ? -11.411 24.734 -16.236 1.00 91.25 518 PHE A O 1
ATOM 4219 N N . ASN A 1 519 ? -10.725 26.248 -17.744 1.00 91.44 519 ASN A N 1
ATOM 4220 C CA . ASN A 1 519 ? -11.433 25.701 -18.905 1.00 91.44 519 ASN A CA 1
ATOM 4221 C C . ASN A 1 519 ? -10.504 25.032 -19.935 1.00 91.44 519 ASN A C 1
ATOM 4223 O O . ASN A 1 519 ? -10.841 24.956 -21.118 1.00 91.44 519 ASN A O 1
ATOM 4227 N N . HIS A 1 520 ? -9.327 24.554 -19.520 1.00 93.75 520 HIS A N 1
ATOM 4228 C CA . HIS A 1 520 ? -8.350 23.968 -20.435 1.00 93.75 520 HIS A CA 1
ATOM 4229 C C . HIS A 1 520 ? -8.890 22.696 -21.122 1.00 93.75 520 HIS A C 1
ATOM 4231 O O . HIS A 1 520 ? -8.958 21.613 -20.533 1.00 93.75 520 HIS A O 1
ATOM 4237 N N . ARG A 1 521 ? -9.230 22.807 -22.412 1.00 95.00 521 ARG A N 1
ATOM 4238 C CA . ARG A 1 521 ? -9.578 21.676 -23.286 1.00 95.00 521 ARG A CA 1
ATOM 4239 C C . ARG A 1 521 ? -8.335 21.220 -24.045 1.00 95.00 521 ARG A C 1
ATOM 4241 O O . ARG A 1 521 ? -7.974 21.785 -25.072 1.00 95.00 521 ARG A O 1
ATOM 4248 N N . CYS A 1 522 ? -7.669 20.191 -23.530 1.00 95.69 522 CYS A N 1
ATOM 4249 C CA . CYS A 1 522 ? -6.421 19.702 -24.112 1.00 95.69 522 CYS A CA 1
ATOM 4250 C C . CYS A 1 522 ? -6.650 19.009 -25.468 1.00 95.69 522 CYS A C 1
ATOM 4252 O O . CYS A 1 522 ? -7.085 17.857 -25.500 1.00 95.69 522 CYS A O 1
ATOM 4254 N N . GLN A 1 523 ? -6.296 19.686 -26.563 1.00 96.44 523 GLN A N 1
ATOM 4255 C CA . GLN A 1 523 ? -6.231 19.115 -27.921 1.00 96.44 523 GLN A CA 1
ATOM 4256 C C . GLN A 1 523 ? -4.793 18.868 -28.403 1.00 96.44 523 GLN A C 1
ATOM 4258 O O . GLN A 1 523 ? -4.577 18.201 -29.410 1.00 96.44 523 GLN A O 1
ATOM 4263 N N . LYS A 1 524 ? -3.803 19.401 -27.682 1.00 97.31 524 LYS A N 1
ATOM 4264 C CA . LYS A 1 524 ? -2.387 19.268 -28.025 1.00 97.31 524 LYS A CA 1
ATOM 4265 C C . LYS A 1 524 ? -1.876 17.832 -27.809 1.00 97.31 524 LYS A C 1
ATOM 4267 O O . LYS A 1 524 ? -2.450 17.105 -26.987 1.00 97.31 524 LYS A O 1
ATOM 4272 N N . PRO A 1 525 ? -0.806 17.425 -28.521 1.00 97.75 525 PRO A N 1
ATOM 4273 C CA . PRO A 1 525 ? -0.208 16.104 -28.360 1.00 97.75 525 PRO A CA 1
ATOM 4274 C C . PRO A 1 525 ? 0.280 15.869 -26.928 1.00 97.75 525 PRO A C 1
ATOM 4276 O O . PRO A 1 525 ? 0.529 16.801 -26.159 1.00 97.75 525 PRO A O 1
ATOM 4279 N N . ILE A 1 526 ? 0.400 14.592 -26.573 1.00 98.00 526 ILE A N 1
ATOM 4280 C CA . ILE A 1 526 ? 0.897 14.179 -25.264 1.00 98.00 526 ILE A CA 1
ATOM 4281 C C . ILE A 1 526 ? 2.409 14.420 -25.211 1.00 98.00 526 ILE A C 1
ATOM 4283 O O . ILE A 1 526 ? 3.123 13.978 -26.106 1.00 98.00 526 ILE A O 1
ATOM 4287 N N . LEU A 1 527 ? 2.881 15.074 -24.152 1.00 98.12 527 LEU A N 1
ATOM 4288 C CA . LEU A 1 527 ? 4.283 15.388 -23.900 1.00 98.12 527 LEU A CA 1
ATOM 4289 C C . LEU A 1 527 ? 4.677 14.997 -22.471 1.00 98.12 527 LEU A C 1
ATOM 4291 O O . LEU A 1 527 ? 3.946 15.236 -21.506 1.00 98.12 527 LEU A O 1
ATOM 4295 N N . CYS A 1 528 ? 5.861 14.407 -22.335 1.00 98.25 528 CYS A N 1
ATOM 4296 C CA . CYS A 1 528 ? 6.418 13.963 -21.061 1.00 98.25 528 CYS A CA 1
ATOM 4297 C C . CYS A 1 528 ? 7.192 15.091 -20.367 1.00 98.25 528 CYS A C 1
ATOM 4299 O O . CYS A 1 528 ? 8.123 15.644 -20.939 1.00 98.25 528 CYS A O 1
ATOM 4301 N N . ALA A 1 529 ? 6.890 15.400 -19.104 1.00 97.81 529 ALA A N 1
ATOM 4302 C CA . ALA A 1 529 ? 7.553 16.490 -18.365 1.00 97.81 529 ALA A CA 1
ATOM 4303 C C . ALA A 1 529 ? 9.026 16.214 -18.008 1.00 97.81 529 ALA A C 1
ATOM 4305 O O . ALA A 1 529 ? 9.691 17.066 -17.428 1.00 97.81 529 ALA A O 1
ATOM 4306 N N . GLN A 1 530 ? 9.512 15.005 -18.281 1.00 96.94 530 GLN A N 1
ATOM 4307 C CA . GLN A 1 530 ? 10.798 14.489 -17.828 1.00 96.94 530 GLN A CA 1
ATOM 4308 C C . GLN A 1 530 ? 11.785 14.383 -18.982 1.00 96.94 530 GLN A C 1
ATOM 4310 O O . GLN A 1 530 ? 12.964 14.651 -18.797 1.00 96.94 530 GLN A O 1
ATOM 4315 N N . CYS A 1 531 ? 11.307 13.935 -20.143 1.00 97.12 531 CYS A N 1
ATOM 4316 C CA . CYS A 1 531 ? 12.134 13.693 -21.325 1.00 97.12 531 CYS A CA 1
ATOM 4317 C C . CYS A 1 531 ? 11.547 14.299 -22.602 1.00 97.12 531 CYS A C 1
ATOM 4319 O O . CYS A 1 531 ? 12.069 14.031 -23.676 1.00 97.12 531 CYS A O 1
ATOM 4321 N N . GLU A 1 532 ? 10.430 15.029 -22.496 1.00 97.19 532 GLU A N 1
ATOM 4322 C CA . GLU A 1 532 ? 9.742 15.711 -23.604 1.00 97.19 532 GLU A CA 1
ATOM 4323 C C . GLU A 1 532 ? 9.231 14.782 -24.723 1.00 97.19 532 GLU A C 1
ATOM 4325 O O . GLU A 1 532 ? 8.683 15.238 -25.720 1.00 97.19 532 GLU A O 1
ATOM 4330 N N . GLY A 1 533 ? 9.327 13.461 -24.533 1.00 97.25 533 GLY A N 1
ATOM 4331 C CA . GLY A 1 533 ? 8.846 12.459 -25.482 1.00 97.25 533 GLY A CA 1
ATOM 4332 C C . GLY A 1 533 ? 7.313 12.348 -25.571 1.00 97.25 533 GLY A C 1
ATOM 4333 O O . GLY A 1 533 ? 6.601 12.825 -24.681 1.00 97.25 533 GLY A O 1
ATOM 4334 N N . PRO A 1 534 ? 6.794 11.657 -26.609 1.00 97.62 534 PRO A N 1
ATOM 4335 C CA . PRO A 1 534 ? 5.365 11.571 -26.928 1.00 97.62 534 PRO A CA 1
ATOM 4336 C C . PRO A 1 534 ? 4.611 10.549 -26.054 1.00 97.62 534 PRO A C 1
ATOM 4338 O O . PRO A 1 534 ? 3.963 9.626 -26.542 1.00 97.62 534 PRO A O 1
ATOM 4341 N N . HIS A 1 535 ? 4.725 10.673 -24.735 1.00 97.56 535 HIS A N 1
ATOM 4342 C CA . HIS A 1 535 ? 4.061 9.814 -23.756 1.00 97.56 535 HIS A CA 1
ATOM 4343 C C . HIS A 1 535 ? 3.754 10.592 -22.473 1.00 97.56 535 HIS A C 1
ATOM 4345 O O . HIS A 1 535 ? 4.303 11.660 -22.223 1.00 97.56 535 HIS A O 1
ATOM 4351 N N . LEU A 1 536 ? 2.862 10.068 -21.630 1.00 97.75 536 LEU A N 1
ATOM 4352 C CA . LEU A 1 536 ? 2.527 10.716 -20.358 1.00 97.75 536 LEU A CA 1
ATOM 4353 C C . LEU A 1 536 ? 3.735 10.726 -19.410 1.00 97.75 536 LEU A C 1
ATOM 4355 O O . LEU A 1 536 ? 4.415 9.711 -19.286 1.00 97.75 536 LEU A O 1
ATOM 4359 N N . SER A 1 537 ? 3.903 11.786 -18.614 1.00 96.75 537 SER A N 1
ATOM 4360 C CA . SER A 1 537 ? 4.932 11.891 -17.555 1.00 96.75 537 SER A CA 1
ATOM 4361 C C . SER A 1 537 ? 4.946 10.721 -16.557 1.00 96.75 537 SER A C 1
ATOM 4363 O O . SER A 1 537 ? 5.946 10.445 -15.899 1.00 96.75 537 SER A O 1
ATOM 4365 N N . THR A 1 538 ? 3.820 10.015 -16.425 1.00 94.88 538 THR A N 1
ATOM 4366 C CA . THR A 1 538 ? 3.665 8.839 -15.555 1.00 94.88 538 THR A CA 1
ATOM 4367 C C . THR A 1 538 ? 3.935 7.504 -16.257 1.00 94.88 538 THR A C 1
ATOM 4369 O O . THR A 1 538 ? 3.765 6.457 -15.633 1.00 94.88 538 THR A O 1
ATOM 4372 N N . SER A 1 539 ? 4.296 7.516 -17.543 1.00 94.81 539 SER A N 1
ATOM 4373 C CA . SER A 1 539 ? 4.571 6.303 -18.316 1.00 94.81 539 SER A CA 1
ATOM 4374 C C . SER A 1 539 ? 5.800 5.575 -17.776 1.00 94.81 539 SER A C 1
ATOM 4376 O O . SER A 1 539 ? 6.795 6.193 -17.394 1.00 94.81 539 SER A O 1
ATOM 4378 N N . ILE A 1 540 ? 5.731 4.243 -17.763 1.00 91.00 540 ILE A N 1
ATOM 4379 C CA . ILE A 1 540 ? 6.865 3.384 -17.404 1.00 91.00 540 ILE A CA 1
ATOM 4380 C C . ILE A 1 540 ? 7.926 3.331 -18.512 1.00 91.00 540 ILE A C 1
ATOM 4382 O O . ILE A 1 540 ? 9.069 2.985 -18.237 1.00 91.00 540 ILE A O 1
ATOM 4386 N N . GLU A 1 541 ? 7.553 3.708 -19.735 1.00 92.56 541 GLU A N 1
ATOM 4387 C CA . GLU A 1 541 ? 8.433 3.751 -20.909 1.00 92.56 541 GLU A CA 1
ATOM 4388 C C . GLU A 1 541 ? 9.362 4.972 -20.897 1.00 92.56 541 GLU A C 1
ATOM 4390 O O . GLU A 1 541 ? 10.313 5.034 -21.670 1.00 92.56 541 GLU A O 1
ATOM 4395 N N . CYS A 1 542 ? 9.120 5.943 -20.009 1.00 96.31 542 CYS A N 1
ATOM 4396 C CA . CYS A 1 542 ? 9.990 7.102 -19.879 1.00 96.31 542 CYS A CA 1
ATOM 4397 C C . CYS A 1 542 ? 11.354 6.678 -19.293 1.00 96.31 542 CYS A C 1
ATOM 4399 O O . CYS A 1 542 ? 11.404 6.243 -18.135 1.00 96.31 542 CYS A O 1
ATOM 4401 N N . PRO A 1 543 ? 12.477 6.868 -20.015 1.00 95.62 543 PRO A N 1
ATOM 4402 C CA . PRO A 1 543 ? 13.797 6.434 -19.550 1.00 95.62 543 PRO A CA 1
ATOM 4403 C C . PRO A 1 543 ? 14.225 7.148 -18.260 1.00 95.62 543 PRO A C 1
ATOM 4405 O O . PRO A 1 543 ? 14.826 6.542 -17.376 1.00 95.62 543 PRO A O 1
ATOM 4408 N N . VAL A 1 544 ? 13.844 8.420 -18.099 1.00 95.62 544 VAL A N 1
ATOM 4409 C CA . VAL A 1 544 ? 14.121 9.206 -16.885 1.00 95.62 544 VAL A CA 1
ATOM 4410 C C . VAL A 1 544 ? 13.374 8.635 -15.679 1.00 95.62 544 VAL A C 1
ATOM 4412 O O . VAL A 1 544 ? 13.956 8.476 -14.607 1.00 95.62 544 VAL A O 1
ATOM 4415 N N . VAL A 1 545 ? 12.098 8.273 -15.849 1.00 94.69 545 VAL A N 1
ATOM 4416 C CA . VAL A 1 545 ? 11.286 7.654 -14.789 1.00 94.69 545 VAL A CA 1
ATOM 4417 C C . VAL A 1 545 ? 11.830 6.275 -14.424 1.00 94.69 545 VAL A C 1
ATOM 4419 O O . VAL A 1 545 ? 11.900 5.940 -13.241 1.00 94.69 545 VAL A O 1
ATOM 4422 N N . TYR A 1 546 ? 12.228 5.480 -15.418 1.00 93.31 546 TYR A N 1
ATOM 4423 C CA . TYR A 1 546 ? 12.834 4.170 -15.205 1.00 93.31 546 TYR A CA 1
ATOM 4424 C C . TYR A 1 546 ? 14.129 4.270 -14.385 1.00 93.31 546 TYR A C 1
ATOM 4426 O O . TYR A 1 546 ? 14.237 3.634 -13.334 1.00 93.31 546 TYR A O 1
ATOM 4434 N N . ASN A 1 547 ? 15.058 5.137 -14.796 1.00 93.38 547 ASN A N 1
ATOM 4435 C CA . ASN A 1 547 ? 16.317 5.362 -14.082 1.00 93.38 547 ASN A CA 1
ATOM 4436 C C . ASN A 1 547 ? 16.073 5.873 -12.659 1.00 93.38 547 ASN A C 1
ATOM 4438 O O . ASN A 1 547 ? 16.646 5.350 -11.706 1.00 93.38 547 ASN A O 1
ATOM 4442 N N . TYR A 1 548 ? 15.148 6.823 -12.491 1.00 94.25 548 TYR A N 1
ATOM 4443 C CA . TYR A 1 548 ? 14.773 7.326 -11.173 1.00 94.25 548 TYR A CA 1
ATOM 4444 C C . TYR A 1 548 ? 14.224 6.220 -10.263 1.00 94.25 548 TYR A C 1
ATOM 4446 O O . TYR A 1 548 ? 14.553 6.187 -9.081 1.00 94.25 548 TYR A O 1
ATOM 4454 N N . ARG A 1 549 ? 13.415 5.282 -10.783 1.00 92.56 549 ARG A N 1
ATOM 4455 C CA . ARG A 1 549 ? 12.913 4.137 -9.998 1.00 92.56 549 ARG A CA 1
ATOM 4456 C C . ARG A 1 549 ? 14.038 3.235 -9.509 1.00 92.56 549 ARG A C 1
ATOM 4458 O O . ARG A 1 549 ? 13.977 2.793 -8.364 1.00 92.56 549 ARG A O 1
ATOM 4465 N N . ILE A 1 550 ? 15.027 2.953 -10.357 1.00 91.69 550 ILE A N 1
ATOM 4466 C CA . ILE A 1 550 ? 16.194 2.146 -9.977 1.00 91.69 550 ILE A CA 1
ATOM 4467 C C . ILE A 1 550 ? 16.963 2.860 -8.866 1.00 91.69 550 ILE A C 1
ATOM 4469 O O . ILE A 1 550 ? 17.130 2.298 -7.787 1.00 91.69 550 ILE A O 1
ATOM 4473 N N . THR A 1 551 ? 17.320 4.130 -9.077 1.00 92.31 551 THR A N 1
ATOM 4474 C CA . THR A 1 551 ? 18.046 4.922 -8.076 1.00 92.31 551 THR A CA 1
ATOM 4475 C C . THR A 1 551 ? 17.276 5.032 -6.762 1.00 92.31 551 THR A C 1
ATOM 4477 O O . THR A 1 551 ? 17.854 4.858 -5.692 1.00 92.31 551 THR A O 1
ATOM 4480 N N . LEU A 1 552 ? 15.962 5.266 -6.823 1.00 91.81 552 LEU A N 1
ATOM 4481 C CA . LEU A 1 552 ? 15.099 5.313 -5.645 1.00 91.81 552 LEU A CA 1
ATOM 4482 C C . LEU A 1 552 ? 15.104 3.980 -4.895 1.00 91.81 552 LEU A C 1
ATOM 4484 O O . LEU A 1 552 ? 15.183 3.975 -3.671 1.00 91.81 552 LEU A O 1
ATOM 4488 N N . LYS A 1 553 ? 15.050 2.853 -5.609 1.00 90.62 553 LYS A N 1
ATOM 4489 C CA . LYS A 1 553 ? 15.099 1.520 -5.004 1.00 90.62 553 LYS A CA 1
ATOM 4490 C C . LYS A 1 553 ? 16.411 1.269 -4.273 1.00 90.62 553 LYS A C 1
ATOM 4492 O O . LYS A 1 553 ? 16.382 0.787 -3.140 1.00 90.62 553 LYS A O 1
ATOM 4497 N N . ASP A 1 554 ? 17.529 1.633 -4.885 1.00 91.88 554 ASP A N 1
ATOM 4498 C CA . ASP A 1 554 ? 18.850 1.447 -4.290 1.00 91.88 554 ASP A CA 1
ATOM 4499 C C . ASP A 1 554 ? 19.051 2.360 -3.076 1.00 91.88 554 ASP A C 1
ATOM 4501 O O . ASP A 1 554 ? 19.498 1.900 -2.025 1.00 91.88 554 ASP A O 1
ATOM 4505 N N . GLN A 1 555 ? 18.637 3.628 -3.169 1.00 93.06 555 GLN A N 1
ATOM 4506 C CA . GLN A 1 555 ? 18.741 4.578 -2.059 1.00 93.06 555 GLN A CA 1
ATOM 4507 C C . GLN A 1 555 ? 17.795 4.252 -0.905 1.00 93.06 555 GLN A C 1
ATOM 4509 O O . GLN A 1 555 ? 18.186 4.402 0.246 1.00 93.06 555 GLN A O 1
ATOM 4514 N N . VAL A 1 556 ? 16.583 3.760 -1.176 1.00 88.88 556 VAL A N 1
ATOM 4515 C CA . VAL A 1 556 ? 15.683 3.259 -0.127 1.00 88.88 556 VAL A CA 1
ATOM 4516 C C . VAL A 1 556 ? 16.295 2.047 0.570 1.00 88.88 556 VAL A C 1
ATOM 4518 O O . VAL A 1 556 ? 16.304 2.000 1.795 1.00 88.88 556 VAL A O 1
ATOM 4521 N N . LYS A 1 557 ? 16.840 1.082 -0.184 1.00 88.19 557 LYS A N 1
ATOM 4522 C CA . LYS A 1 557 ? 17.504 -0.092 0.400 1.00 88.19 557 LYS A CA 1
ATOM 4523 C C . LYS A 1 557 ? 18.688 0.321 1.274 1.00 88.19 557 LYS A C 1
ATOM 4525 O O . LYS A 1 557 ? 18.830 -0.191 2.379 1.00 88.19 557 LYS A O 1
ATOM 4530 N N . LYS A 1 558 ? 19.498 1.271 0.800 1.00 91.31 558 LYS A N 1
ATOM 4531 C CA . LYS A 1 558 ? 20.603 1.846 1.569 1.00 91.31 558 LYS A CA 1
ATOM 4532 C C . LYS A 1 558 ? 20.099 2.541 2.839 1.00 91.31 558 LYS A C 1
ATOM 4534 O O . LYS A 1 558 ? 20.550 2.203 3.918 1.00 91.31 558 LYS A O 1
ATOM 4539 N N . ALA A 1 559 ? 19.101 3.417 2.732 1.00 89.75 559 ALA A N 1
ATOM 4540 C CA . ALA A 1 559 ? 18.534 4.136 3.874 1.00 89.75 559 ALA A CA 1
ATOM 4541 C C . ALA A 1 559 ? 17.892 3.211 4.924 1.00 89.75 559 ALA A C 1
ATOM 4543 O O . ALA A 1 559 ? 17.915 3.533 6.108 1.00 89.75 559 ALA A O 1
ATOM 4544 N N . ILE A 1 560 ? 17.325 2.077 4.505 1.00 85.12 560 ILE A N 1
ATOM 4545 C CA . ILE A 1 560 ? 16.837 1.035 5.418 1.00 85.12 560 ILE A CA 1
ATOM 4546 C C . ILE A 1 560 ? 18.007 0.374 6.152 1.00 85.12 560 ILE A C 1
ATOM 4548 O O . ILE A 1 560 ? 17.966 0.257 7.372 1.00 85.12 560 ILE A O 1
ATOM 4552 N N . ASN A 1 561 ? 19.052 -0.028 5.425 1.00 87.19 561 ASN A N 1
ATOM 4553 C CA . ASN A 1 561 ? 20.238 -0.647 6.022 1.00 87.19 561 ASN A CA 1
ATOM 4554 C C . ASN A 1 561 ? 20.972 0.306 6.980 1.00 87.19 561 ASN A C 1
ATOM 4556 O O . ASN A 1 561 ? 21.476 -0.135 8.006 1.00 87.19 561 ASN A O 1
ATOM 4560 N N . ASP A 1 562 ? 20.989 1.600 6.659 1.00 91.12 562 ASP A N 1
ATOM 4561 C CA . ASP A 1 562 ? 21.605 2.656 7.466 1.00 91.12 562 ASP A CA 1
ATOM 4562 C C . ASP A 1 562 ? 20.721 3.071 8.668 1.00 91.12 562 ASP A C 1
ATOM 4564 O O . ASP A 1 562 ? 21.093 3.962 9.427 1.00 91.12 562 ASP A O 1
ATOM 4568 N N . GLY A 1 563 ? 19.521 2.493 8.829 1.00 88.75 563 GLY A N 1
ATOM 4569 C CA . GLY A 1 563 ? 18.579 2.840 9.903 1.00 88.75 563 GLY A CA 1
ATOM 4570 C C . GLY A 1 563 ? 17.912 4.218 9.762 1.00 88.75 563 GLY A C 1
ATOM 4571 O O . GLY A 1 563 ? 17.185 4.652 10.651 1.00 88.75 563 GLY A O 1
ATOM 4572 N N . LEU A 1 564 ? 18.110 4.918 8.639 1.00 87.00 564 LEU A N 1
ATOM 4573 C CA . LEU A 1 564 ? 17.498 6.228 8.357 1.00 87.00 564 LEU A CA 1
ATOM 4574 C C . LEU A 1 564 ? 15.995 6.128 8.075 1.00 87.00 564 LEU A C 1
ATOM 4576 O O . LEU A 1 564 ? 15.236 7.087 8.266 1.00 87.00 564 LEU A O 1
ATOM 4580 N N . ILE A 1 565 ? 15.572 4.974 7.561 1.00 85.19 565 ILE A N 1
ATOM 4581 C CA . ILE A 1 565 ? 14.175 4.615 7.378 1.00 85.19 565 ILE A CA 1
ATOM 4582 C C . ILE A 1 565 ? 13.941 3.336 8.150 1.00 85.19 565 ILE A C 1
ATOM 4584 O O . ILE A 1 565 ? 14.486 2.290 7.806 1.00 85.19 565 ILE A O 1
ATOM 4588 N N . ASN A 1 566 ? 13.051 3.415 9.133 1.00 76.56 566 ASN A N 1
ATOM 4589 C CA . ASN A 1 566 ? 12.480 2.225 9.728 1.00 76.56 566 ASN A CA 1
ATOM 4590 C C . ASN A 1 566 ? 11.711 1.514 8.621 1.00 76.56 566 ASN A C 1
ATOM 4592 O O . ASN A 1 566 ? 10.617 1.935 8.231 1.00 76.56 566 ASN A O 1
ATOM 4596 N N . GLN A 1 567 ? 12.295 0.445 8.078 1.00 69.06 567 GLN A N 1
ATOM 4597 C CA . GLN A 1 567 ? 11.472 -0.539 7.407 1.00 69.06 567 GLN A CA 1
ATOM 4598 C C . GLN A 1 567 ? 10.412 -0.927 8.440 1.00 69.06 567 GLN A C 1
ATOM 4600 O O . GLN A 1 567 ? 10.791 -1.144 9.593 1.00 69.06 567 GLN A O 1
ATOM 4605 N N . PRO A 1 568 ? 9.113 -0.956 8.092 1.00 56.44 568 PRO A N 1
ATOM 4606 C CA . PRO A 1 568 ? 8.109 -1.558 8.955 1.00 56.44 568 PRO A CA 1
ATOM 4607 C C . PRO A 1 568 ? 8.513 -3.023 9.099 1.00 56.44 568 PRO A C 1
ATOM 4609 O O . PRO A 1 568 ? 8.188 -3.870 8.268 1.00 56.44 568 PRO A O 1
ATOM 4612 N N . SER A 1 569 ? 9.396 -3.280 10.056 1.00 47.66 569 SER A N 1
ATOM 4613 C CA . SER A 1 569 ? 10.016 -4.564 10.217 1.00 47.66 569 SER A CA 1
ATOM 4614 C C . SER A 1 569 ? 8.993 -5.384 10.971 1.00 47.66 569 SER A C 1
ATOM 4616 O O . SER A 1 569 ? 8.549 -5.037 12.062 1.00 47.66 569 SER A O 1
ATOM 4618 N N . ILE A 1 570 ? 8.624 -6.495 10.355 1.00 51.69 570 ILE A N 1
ATOM 4619 C CA . ILE A 1 570 ? 7.798 -7.542 10.953 1.00 51.69 570 ILE A CA 1
ATOM 4620 C C . ILE A 1 570 ? 8.447 -8.090 12.251 1.00 51.69 570 ILE A C 1
ATOM 4622 O O . ILE A 1 570 ? 7.797 -8.765 13.036 1.00 51.69 570 ILE A O 1
ATOM 4626 N N . ASN A 1 571 ? 9.723 -7.773 12.529 1.00 41.69 571 ASN A N 1
ATOM 4627 C CA . ASN A 1 571 ? 10.505 -8.392 13.600 1.00 41.69 571 ASN A CA 1
ATOM 4628 C C . ASN A 1 571 ? 10.962 -7.470 14.751 1.00 41.69 571 ASN A C 1
ATOM 4630 O O . ASN A 1 571 ? 11.417 -8.014 15.754 1.00 41.69 571 ASN A O 1
ATOM 4634 N N . GLN A 1 572 ? 10.833 -6.135 14.701 1.00 46.47 572 GLN A N 1
ATOM 4635 C CA . GLN A 1 572 ? 11.357 -5.274 15.789 1.00 46.47 572 GLN A CA 1
ATOM 4636 C C . GLN A 1 572 ? 10.596 -5.385 17.124 1.00 46.47 572 GLN A C 1
ATOM 4638 O O . GLN A 1 572 ? 11.171 -5.097 18.170 1.00 46.47 572 GLN A O 1
ATOM 4643 N N . LYS A 1 573 ? 9.354 -5.901 17.147 1.00 43.94 573 LYS A N 1
ATOM 4644 C CA . LYS A 1 573 ? 8.637 -6.163 18.415 1.00 43.94 573 LYS A CA 1
ATOM 4645 C C . LYS A 1 573 ? 9.284 -7.296 19.240 1.00 43.94 573 LYS A C 1
ATOM 4647 O O . LYS A 1 573 ? 9.005 -7.413 20.428 1.00 43.94 573 LYS A O 1
ATOM 4652 N N . ARG A 1 574 ? 10.175 -8.110 18.645 1.00 47.12 574 ARG A N 1
ATOM 4653 C CA . ARG A 1 574 ? 10.886 -9.195 19.350 1.00 47.12 574 ARG A CA 1
ATOM 4654 C C . ARG A 1 574 ? 11.995 -8.710 20.270 1.00 47.12 574 ARG A C 1
ATOM 4656 O O . ARG A 1 574 ? 12.224 -9.360 21.278 1.00 47.12 574 ARG A O 1
ATOM 4663 N N . GLU A 1 575 ? 12.667 -7.611 19.944 1.00 49.44 575 GLU A N 1
ATOM 4664 C CA . GLU A 1 575 ? 13.701 -7.063 20.830 1.00 49.44 575 GLU A CA 1
ATOM 4665 C C . GLU A 1 575 ? 13.050 -6.274 21.967 1.00 49.44 575 GLU A C 1
ATOM 4667 O O . GLU A 1 575 ? 13.390 -6.496 23.122 1.00 49.44 575 GLU A O 1
ATOM 4672 N N . ALA A 1 576 ? 12.012 -5.483 21.677 1.00 46.12 576 ALA A N 1
ATOM 4673 C CA . ALA A 1 576 ? 11.283 -4.741 22.706 1.00 46.12 576 ALA A CA 1
ATOM 4674 C C . ALA A 1 576 ? 10.569 -5.651 23.728 1.00 46.12 576 ALA A C 1
ATOM 4676 O O . ALA A 1 576 ? 10.617 -5.370 24.920 1.00 46.12 576 ALA A O 1
ATOM 4677 N N . ASN A 1 577 ? 9.958 -6.766 23.301 1.00 45.94 577 ASN A N 1
ATOM 4678 C CA . ASN A 1 577 ? 9.307 -7.688 24.242 1.00 45.94 577 ASN A CA 1
ATOM 4679 C C . ASN A 1 577 ? 10.300 -8.552 25.035 1.00 45.94 577 ASN A C 1
ATOM 4681 O O . ASN A 1 577 ? 9.986 -8.909 26.165 1.00 45.94 577 ASN A O 1
ATOM 4685 N N . ARG A 1 578 ? 11.494 -8.849 24.496 1.00 50.62 578 ARG A N 1
ATOM 4686 C CA . ARG A 1 578 ? 12.532 -9.576 25.250 1.00 50.62 578 ARG A CA 1
ATOM 4687 C C . ARG A 1 578 ? 13.011 -8.770 26.453 1.00 50.62 578 ARG A C 1
ATOM 4689 O O . ARG A 1 578 ? 13.077 -9.313 27.543 1.00 50.62 578 ARG A O 1
ATOM 4696 N N . TYR A 1 579 ? 13.234 -7.467 26.272 1.00 52.69 579 TYR A N 1
ATOM 4697 C CA . TYR A 1 579 ? 13.615 -6.580 27.374 1.00 52.69 579 TYR A CA 1
ATOM 4698 C C . TYR A 1 579 ? 12.515 -6.449 28.441 1.00 52.69 579 TYR A C 1
ATOM 4700 O O . TYR A 1 579 ? 12.821 -6.423 29.626 1.00 52.69 579 TYR A O 1
ATOM 4708 N N . VAL A 1 580 ? 11.234 -6.439 28.050 1.00 59.47 580 VAL A N 1
ATOM 4709 C CA . VAL A 1 580 ? 10.109 -6.359 29.006 1.00 59.47 580 VAL A CA 1
ATOM 4710 C C . VAL A 1 580 ? 9.889 -7.680 29.764 1.00 59.47 580 VAL A C 1
ATOM 4712 O O . VAL A 1 580 ? 9.460 -7.667 30.920 1.00 59.47 580 VAL A O 1
ATOM 4715 N N . GLU A 1 581 ? 10.165 -8.828 29.140 1.00 58.94 581 GLU A N 1
ATOM 4716 C CA . GLU A 1 581 ? 10.111 -10.135 29.808 1.00 58.94 581 GLU A CA 1
ATOM 4717 C C . GLU A 1 581 ? 11.310 -10.361 30.739 1.00 58.94 581 GLU A C 1
ATOM 4719 O O . GLU A 1 581 ? 11.106 -10.845 31.855 1.00 58.94 581 GLU A O 1
ATOM 4724 N N . ASP A 1 582 ? 12.512 -9.933 30.342 1.00 61.22 582 ASP A N 1
ATOM 4725 C CA . ASP A 1 582 ? 13.718 -10.001 31.176 1.00 61.22 582 ASP A CA 1
ATOM 4726 C C . ASP A 1 582 ? 13.598 -9.075 32.411 1.00 61.22 582 ASP A C 1
ATOM 4728 O O . ASP A 1 582 ? 13.851 -9.519 33.534 1.00 61.22 582 ASP A O 1
ATOM 4732 N N . GLU A 1 583 ? 13.064 -7.850 32.266 1.00 64.50 583 GLU A N 1
ATOM 4733 C CA . GLU A 1 583 ? 12.790 -6.955 33.410 1.00 64.50 583 GLU A CA 1
ATOM 4734 C C . GLU A 1 583 ? 11.747 -7.534 34.384 1.00 64.50 583 GLU A C 1
ATOM 4736 O O . GLU A 1 583 ? 11.888 -7.400 35.605 1.00 64.50 583 GLU A O 1
ATOM 4741 N N . ARG A 1 584 ? 10.709 -8.223 33.878 1.00 63.25 584 ARG A N 1
ATOM 4742 C CA . ARG A 1 584 ? 9.703 -8.907 34.718 1.00 63.25 584 ARG A CA 1
ATOM 4743 C C . ARG A 1 584 ? 10.263 -10.127 35.445 1.00 63.25 584 ARG A C 1
ATOM 4745 O O . ARG A 1 584 ? 9.727 -10.495 36.495 1.00 63.25 584 ARG A O 1
ATOM 4752 N N . PHE A 1 585 ? 11.293 -10.772 34.904 1.00 64.38 585 PHE A N 1
ATOM 4753 C CA . PHE A 1 585 ? 11.957 -11.896 35.562 1.00 64.38 585 PHE A CA 1
ATOM 4754 C C . PHE A 1 585 ? 12.862 -11.410 36.705 1.00 64.38 585 PHE A C 1
ATOM 4756 O O . PHE A 1 585 ? 12.816 -11.975 37.801 1.00 64.38 585 PHE A O 1
ATOM 4763 N N . GLU A 1 586 ? 13.582 -10.301 36.515 1.00 67.06 586 GLU A N 1
ATOM 4764 C CA . GLU A 1 586 ? 14.416 -9.687 37.561 1.00 67.06 586 GLU A CA 1
ATOM 4765 C C . GLU A 1 586 ? 13.593 -9.090 38.721 1.00 67.06 586 GLU A C 1
ATOM 4767 O O . GLU A 1 586 ? 13.966 -9.235 39.892 1.00 67.06 586 GLU A O 1
ATOM 4772 N N . THR A 1 587 ? 12.416 -8.504 38.452 1.00 62.97 587 THR A N 1
ATOM 4773 C CA . THR A 1 587 ? 11.534 -8.000 39.531 1.00 62.97 587 THR A CA 1
ATOM 4774 C C . THR A 1 587 ? 10.889 -9.113 40.361 1.00 62.97 587 THR A C 1
ATOM 4776 O O . THR A 1 587 ? 10.523 -8.894 41.518 1.00 62.97 587 THR A O 1
ATOM 4779 N N . LYS A 1 588 ? 10.745 -10.326 39.812 1.00 61.69 588 LYS A N 1
ATOM 4780 C CA . LYS A 1 588 ? 10.238 -11.482 40.572 1.00 61.69 588 LYS A CA 1
ATOM 4781 C C . LYS A 1 588 ? 11.313 -12.120 41.451 1.00 61.69 588 LYS A C 1
ATOM 4783 O O . LYS A 1 588 ? 10.993 -12.552 42.554 1.00 61.69 588 LYS A O 1
ATOM 4788 N N . GLN A 1 589 ? 12.576 -12.127 41.021 1.00 60.75 589 GLN A N 1
ATOM 4789 C CA . GLN A 1 589 ? 13.674 -12.655 41.842 1.00 60.75 589 GLN A CA 1
ATOM 4790 C C . GLN A 1 589 ? 14.025 -11.735 43.018 1.00 60.75 589 GLN A C 1
ATOM 4792 O O . GLN A 1 589 ? 14.286 -12.216 44.114 1.00 60.75 589 GLN A O 1
ATOM 4797 N N . THR A 1 590 ? 13.946 -10.416 42.842 1.00 60.66 590 THR A N 1
ATOM 4798 C CA . THR A 1 590 ? 14.246 -9.448 43.915 1.00 60.66 590 THR A CA 1
ATOM 4799 C C . THR A 1 590 ? 13.170 -9.371 45.004 1.00 60.66 590 THR A C 1
ATOM 4801 O O . THR A 1 590 ? 13.486 -9.059 46.152 1.00 60.66 590 THR A O 1
ATOM 4804 N N . ASN A 1 591 ? 11.918 -9.714 44.687 1.00 54.91 591 ASN A N 1
ATOM 4805 C CA . ASN A 1 591 ? 10.834 -9.775 45.673 1.00 54.91 591 ASN A CA 1
ATOM 4806 C C . ASN A 1 591 ? 10.757 -11.118 46.422 1.00 54.91 591 ASN A C 1
ATOM 4808 O O . ASN A 1 591 ? 10.232 -11.152 47.532 1.00 54.91 591 ASN A O 1
ATOM 4812 N N . GLY A 1 592 ? 11.322 -12.201 45.874 1.00 53.03 592 GLY A N 1
ATOM 4813 C CA . GLY A 1 592 ? 11.405 -13.499 46.556 1.00 53.03 592 GLY A CA 1
ATOM 4814 C C . GLY A 1 592 ? 12.415 -13.534 47.709 1.00 53.03 592 GLY A C 1
ATOM 4815 O O . GLY A 1 592 ? 12.211 -14.247 48.684 1.00 53.03 592 GLY A O 1
ATOM 4816 N N . THR A 1 593 ? 13.471 -12.719 47.655 1.00 51.81 593 THR A N 1
ATOM 4817 C CA . THR A 1 593 ? 14.548 -12.714 48.667 1.00 51.81 593 THR A CA 1
ATOM 4818 C C . THR A 1 593 ? 14.267 -11.797 49.866 1.00 51.81 593 THR A C 1
ATOM 4820 O O . THR A 1 593 ? 15.071 -11.729 50.787 1.00 51.81 593 THR A O 1
ATOM 4823 N N . LYS A 1 594 ? 13.135 -11.080 49.883 1.00 50.78 594 LYS A N 1
ATOM 4824 C CA . LYS A 1 594 ? 12.709 -10.240 51.023 1.00 50.78 594 LYS A CA 1
ATOM 4825 C C . LYS A 1 594 ? 11.644 -10.893 51.917 1.00 50.78 594 LYS A C 1
ATOM 4827 O O . LYS A 1 594 ? 11.129 -10.231 52.813 1.00 50.78 594 LYS A O 1
ATOM 4832 N N . GLN A 1 595 ? 11.313 -12.163 51.684 1.00 46.88 595 GLN A N 1
ATOM 4833 C CA . GLN A 1 595 ? 10.370 -12.942 52.501 1.00 46.88 595 GLN A CA 1
ATOM 4834 C C . GLN A 1 595 ? 10.973 -14.246 53.057 1.00 46.88 595 GLN A C 1
ATOM 4836 O O . GLN A 1 595 ? 10.237 -15.190 53.333 1.00 46.88 595 GLN A O 1
ATOM 4841 N N . ALA A 1 596 ? 12.294 -14.293 53.247 1.00 44.09 596 ALA A N 1
ATOM 4842 C CA . ALA A 1 596 ? 12.975 -15.366 53.972 1.00 44.09 596 ALA A CA 1
ATOM 4843 C C . ALA A 1 596 ? 13.666 -14.810 55.218 1.00 44.09 596 ALA A C 1
ATOM 4845 O O . ALA A 1 596 ? 14.317 -13.746 55.084 1.00 44.09 596 ALA A O 1
#

Radius of gyration: 37.6 Å; Cα contacts (8 Å, |Δi|>4): 585; chains: 1; bounding box: 86×127×113 Å

Mean predicted aligned error: 20.12 Å

Solvent-accessible surface area (backbone atoms only — not comparable to full-atom values): 39083 Å² total; per-residue (Å²): 134,90,86,85,89,82,84,84,84,84,85,78,87,82,89,74,94,81,62,74,71,66,59,67,78,71,49,91,41,75,66,54,50,53,53,50,54,51,50,52,52,50,53,54,53,49,50,55,51,51,54,52,52,57,60,60,61,63,74,75,73,85,86,87,84,87,83,85,91,85,82,89,84,86,85,83,90,86,84,88,84,90,84,84,89,84,91,85,88,87,90,81,89,86,90,81,92,87,91,84,91,87,91,84,87,89,89,84,86,90,88,88,85,87,88,85,83,87,87,86,89,82,91,83,84,91,82,82,88,82,91,84,89,82,86,82,87,84,80,89,82,85,85,83,81,88,79,87,84,79,86,83,85,90,78,89,83,84,86,84,86,87,83,89,78,94,74,84,86,83,85,79,61,68,68,43,46,51,42,25,65,72,62,73,54,78,50,39,35,44,34,44,52,87,88,58,54,74,85,74,56,72,57,72,67,58,50,55,50,49,54,48,51,55,40,44,75,76,33,99,58,76,66,76,67,68,20,38,85,43,80,76,49,90,50,29,39,38,41,24,41,60,47,73,66,43,46,51,53,62,68,71,49,83,76,67,57,57,58,93,91,36,55,41,48,74,48,69,62,97,59,83,64,78,94,69,74,76,88,88,84,90,78,93,78,90,78,86,84,71,96,68,84,77,71,75,76,75,79,86,83,76,55,69,70,54,48,49,56,24,69,50,74,76,59,67,50,36,34,42,32,46,53,86,86,59,52,79,85,74,56,76,54,70,72,54,51,55,48,50,56,46,51,57,44,46,74,77,34,99,57,75,68,78,65,67,68,43,78,45,80,77,49,94,51,28,40,36,34,31,48,76,45,71,67,45,45,33,52,62,68,72,50,84,78,68,57,56,58,95,94,35,52,38,47,76,46,68,54,97,63,82,41,60,83,42,19,36,29,44,42,71,40,56,63,86,60,53,69,68,57,52,52,52,32,47,40,73,78,34,77,52,53,40,80,75,43,74,61,84,60,99,62,90,64,79,43,39,34,39,36,30,28,41,61,42,67,65,61,45,52,51,46,53,71,65,32,49,46,62,49,87,95,40,80,34,48,35,41,76,38,75,74,76,73,49,80,52,56,13,79,23,61,46,33,74,80,49,47,53,92,78,51,90,59,68,43,27,35,75,44,52,56,46,78,54,52,101,81,67,76,85,81,63,69,46,27,14,59,77,77,65,43,86,39,50,52,83,39,78,83,38,67,64,56,44,53,50,51,51,53,49,52,54,51,42,54,48,32,37,74,70,62,77,36,80,63,91,56,95,59,60,66,58,60,60,49,48,56,56,52,52,52,55,51,53,58,51,56,64,59,59,69,76,77,116

Nearest PDB structures (foldseek):
  2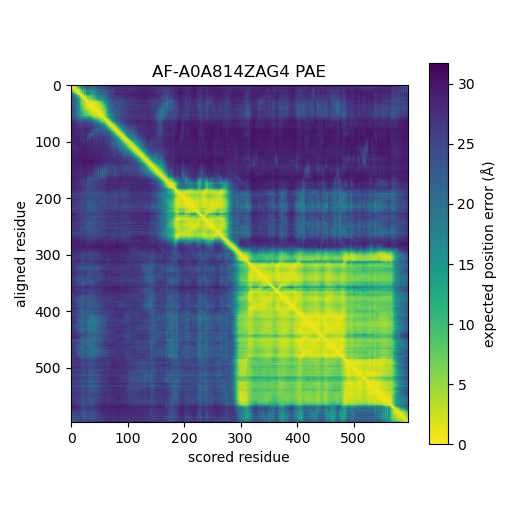ghp-assembly2_F  TM=2.766E-01  e=4.776E-07  Saccharomyces cerevisiae
  2ghp-assembly1_D  TM=2.810E-01  e=1.845E-06  Saccharomyces cerevisiae
  9f7h-assembly1_A  TM=3.861E-01  e=1.804E-04  Homo sapiens
  3sxl-assembly1_A  TM=4.086E-01  e=3.871E-04  Drosophila melanogaster
  9f5g-assembly1_A  TM=4.032E-01  e=5.840E-04  Homo sapiens

Organism: NCBI:txid392030

Secondary structure (DSSP, 8-state):
----PPPPP----------HHHHHTT--SHHHHHHHHHHHHHHHHHHHHHHHHHHHHGGGS--------------------------------------------------------------------------------------PPPPPPP-PPPPPPP-----PPPPPPHHHHHHHHHTTPPPEEEEE-TTS-TTTSPPHHHHHHHHHHHHHHH-SSPP--EEEEEEEETTEEEEEESSHHHHHHHHH----SEETTEEEEEE--SS--GGG-----------PPP-------PPP---HHHHHHHH---PPPEEEEE-TTS-TTTSPPHHHHHHHHHHHHHHH-SSPP--EEEEEEEETTEEEEEESSHHHHHHHHH----SEETTEEEEEE--SS--GGGEEEEEEEETTS-HHHHHHHHHHH-TTEEEEEEE--SS--SEEEEEEEES-HHHHHHHHHH-EEEETTEEEEEEE--PPPPP-B-TTT--BS--GGG--SPPB-TTT-SBP-TT----SPP--TTT--SS-TT-TT-HHHHHHHHHHHHHHHHHHHTTSS----TTTHHHHHHHHHHHHHHHHHHHHTT--